Protein AF-0000000078282404 (afdb_homodimer)

InterPro domains:
  IPR000515 ABC transporter type 1, transmembrane domain MetI-like [PF00528] (94-290)
  IPR000515 ABC transporter type 1, transmembrane domain MetI-like [PS50928] (79-291)
  IPR000515 ABC transporter type 1, transmembrane domain MetI-like [cd06261] (79-268)
  IPR035906 MetI-like superfamily [G3DSA:1.10.3720.10] (59-299)
  IPR035906 MetI-like superfamily [SSF161098] (63-289)
  IPR051393 ABC transporter permease component [PTHR30193] (11-301)

Nearest PDB structures (foldseek):
  2r6g-assembly1_F  TM=8.658E-01  e=3.059E-11  Escherichia coli K-12
  3puz-assembly1_F  TM=8.689E-01  e=6.091E-11  Escherichia coli K-12
  4tqv-assembly4_M  TM=8.550E-01  e=7.553E-11  Sphingomonas sp.
  4jbw-assembly1_F  TM=8.682E-01  e=1.113E-10  Escherichia coli K-12
  4jbw-assembly2_H  TM=8.687E-01  e=2.032E-10  Escherichia coli K-12

Solvent-accessible surface area (backbone atoms only — not comparable to full-atom values): 30843 Å² total; per-residue (Å²): 139,82,84,74,74,79,73,78,76,71,77,70,73,49,71,64,52,46,49,50,17,47,58,55,37,44,65,65,39,45,59,48,41,58,70,41,54,45,49,52,52,47,39,52,54,33,15,27,24,68,31,42,86,73,60,87,67,72,47,82,50,57,63,47,37,52,50,51,45,74,70,32,69,66,46,54,49,22,54,48,33,34,50,51,47,25,52,58,27,33,51,54,17,51,54,51,5,44,52,52,20,60,33,43,70,64,23,77,79,66,46,64,61,53,51,48,62,49,31,46,52,52,74,47,49,54,54,65,53,27,55,56,48,49,51,35,40,30,56,89,78,10,58,53,32,52,53,31,45,74,72,70,40,77,69,53,51,29,40,75,27,52,86,32,17,45,55,47,52,34,50,55,53,21,62,30,39,23,22,59,41,16,54,53,39,40,56,42,57,67,65,53,60,62,64,60,55,49,51,39,41,71,74,66,43,47,72,68,50,39,38,66,70,46,51,50,42,65,33,25,52,58,51,50,51,51,50,52,54,38,38,56,51,43,59,57,48,42,50,50,38,56,66,51,34,62,21,19,39,94,48,44,40,21,23,57,46,42,46,26,50,41,27,43,72,71,64,36,31,37,5,47,18,23,32,44,48,49,52,50,51,51,50,50,51,50,52,53,49,51,52,51,60,50,38,71,74,62,38,51,78,129,138,82,84,75,74,78,74,77,76,74,77,69,72,50,71,63,52,47,49,50,18,48,59,54,37,42,68,66,40,45,58,49,41,57,69,40,53,45,49,51,53,46,38,54,54,33,15,27,23,68,32,44,85,72,60,86,68,71,48,82,51,57,64,47,35,52,50,50,44,74,68,30,70,66,45,56,48,22,54,47,33,34,49,51,47,24,53,57,28,33,52,54,16,50,54,51,4,44,52,52,19,61,32,44,71,64,24,77,80,65,47,64,62,53,51,49,62,49,32,45,51,51,73,45,49,54,53,64,51,27,56,55,47,47,50,34,39,31,56,87,79,9,56,54,32,51,54,33,44,75,72,71,38,79,72,54,53,29,40,76,27,54,88,33,15,46,56,46,53,33,50,54,52,22,63,28,38,22,22,59,42,16,54,54,39,40,57,42,57,69,65,51,59,62,64,60,53,50,51,38,42,73,75,65,43,49,73,70,51,40,39,68,70,45,51,50,41,64,33,25,52,58,51,48,51,50,50,52,54,38,38,55,49,43,58,56,49,42,50,50,38,56,67,50,36,61,22,18,40,94,49,44,40,21,22,58,47,43,46,25,50,40,27,43,72,73,64,37,32,36,6,47,17,22,31,46,49,50,51,52,50,50,51,50,51,52,50,53,50,52,53,52,59,51,38,72,73,63,37,50,79,130

Secondary structure (DSSP, 8-state):
--------------HHHHHHHHHHHHHHHHHHIIIIIHHHHHHHHHTTB---SS-S---B-TTHHHHHHHH-HHHHHHHHHHHHHHHHHHHHHHHHHHHHHHHHHT--TTHHHHHHHHHHHHHS-HHHHHHHHHHHT-TTT-HHHHHHHHTTPPP--GGGSTTTHHHHHHHHHHHHHHHHHHHHHHHHHHTS-HHHHHHHHHTT--HHHHIIIIIHHHTHHHHHHHHHHHHHHHHT--HHHHHHTTT-STTTT--HHHHHHHHHHTS--HHHHHHHHHHHHHHHHHHHHHHHHHHHHH----/--------------HHHHHHHHHHHHHHHHHHIIIIIHHHHHHHHHTTB---SS-S---B-TTHHHHHHHH-HHHHHHHHHHHHHHHHHHHHHHHHHHHHHHHHHT--TTHHHHHHHHHHHHHS-HHHHHHHHHHHT-TTT-HHHHHHHHTTPPP--GGGSTTTHHHHHHHHHHHHHHHHHHHHHHHHHHTS-HHHHHHHHHTT--HHHHIIIIIHHHTHHHHHHHHHHHHHHHHT--HHHHHHTTT-STTTT--HHHHHHHHHHTS--HHHHHHHHHHHHHHHHHHHHHHHHHHHHH----

pLDDT: mean 85.31, std 14.26, range [32.19, 98.5]

Structure (mmCIF, N/CA/C/O backbone):
data_AF-0000000078282404-model_v1
#
loop_
_entity.id
_entity.type
_entity.pdbx_description
1 polymer 'ABC transporter'
#
loop_
_atom_site.group_PDB
_atom_site.id
_atom_site.type_symbol
_atom_site.label_atom_id
_atom_site.label_alt_id
_atom_site.label_comp_id
_atom_site.label_asym_id
_atom_site.label_entity_id
_atom_site.label_seq_id
_atom_site.pdbx_PDB_ins_code
_atom_site.Cartn_x
_atom_site.Cartn_y
_atom_site.Cartn_z
_atom_site.occupancy
_atom_site.B_iso_or_equiv
_atom_site.auth_seq_id
_atom_site.auth_comp_id
_atom_site.auth_asym_id
_atom_site.auth_atom_id
_atom_site.pdbx_PDB_model_num
ATOM 1 N N . MET A 1 1 ? -1.781 64.062 8.695 1 32.19 1 MET A N 1
ATOM 2 C CA . MET A 1 1 ? -1.351 62.719 9.078 1 32.19 1 MET A CA 1
ATOM 3 C C . MET A 1 1 ? -1.35 61.781 7.875 1 32.19 1 MET A C 1
ATOM 5 O O . MET A 1 1 ? -2.41 61.406 7.383 1 32.19 1 MET A O 1
ATOM 9 N N . GLN A 1 2 ? -0.35 61.812 6.93 1 38.12 2 GLN A N 1
ATOM 10 C CA . GLN A 1 2 ? -0.155 61.344 5.566 1 38.12 2 GLN A CA 1
ATOM 11 C C . GLN A 1 2 ? 0.067 59.812 5.547 1 38.12 2 GLN A C 1
ATOM 13 O O . GLN A 1 2 ? 0.919 59.312 6.273 1 38.12 2 GLN A O 1
ATOM 18 N N . LYS A 1 3 ? -0.952 58.938 5.23 1 42.72 3 LYS A N 1
ATOM 19 C CA . LYS A 1 3 ? -0.995 57.5 4.992 1 42.72 3 LYS A CA 1
ATOM 20 C C . LYS A 1 3 ? 0.128 57.062 4.055 1 42.72 3 LYS A C 1
ATOM 22 O O . LYS A 1 3 ? 0.111 57.406 2.863 1 42.72 3 LYS A O 1
ATOM 27 N N . GLU A 1 4 ? 1.44 57.125 4.484 1 39.25 4 GLU A N 1
ATOM 28 C CA . GLU A 1 4 ? 2.527 56.594 3.68 1 39.25 4 GLU A CA 1
ATOM 29 C C . GLU A 1 4 ? 2.238 55.125 3.273 1 39.25 4 GLU A C 1
ATOM 31 O O . GLU A 1 4 ? 2.033 54.281 4.133 1 39.25 4 GLU A O 1
ATOM 36 N N . GLY A 1 5 ? 1.601 54.906 2.162 1 42.22 5 GLY A N 1
ATOM 37 C CA . GLY A 1 5 ? 1.345 53.656 1.498 1 42.22 5 GLY A CA 1
ATOM 38 C C . GLY A 1 5 ? 2.557 52.75 1.468 1 42.22 5 GLY A C 1
ATOM 39 O O . GLY A 1 5 ? 3.596 53.094 0.909 1 42.22 5 GLY A O 1
ATOM 40 N N . LYS A 1 6 ? 2.805 51.969 2.488 1 44.38 6 LYS A N 1
ATOM 41 C CA . LYS A 1 6 ? 3.869 50.969 2.508 1 44.38 6 LYS A CA 1
ATOM 42 C C . LYS A 1 6 ? 3.939 50.188 1.183 1 44.38 6 LYS A C 1
ATOM 44 O O . LYS A 1 6 ? 2.975 49.531 0.785 1 44.38 6 LYS A O 1
ATOM 49 N N . ARG A 1 7 ? 4.734 50.656 0.198 1 43.53 7 ARG A N 1
ATOM 50 C CA . ARG A 1 7 ? 5.059 50 -1.068 1 43.53 7 ARG A CA 1
ATOM 51 C C . ARG A 1 7 ? 5.523 48.562 -0.843 1 43.53 7 ARG A C 1
ATOM 53 O O . ARG A 1 7 ? 6.508 48.344 -0.139 1 43.53 7 ARG A O 1
ATOM 60 N N . LYS A 1 8 ? 4.625 47.688 -0.87 1 45.59 8 LYS A N 1
ATOM 61 C CA . LYS A 1 8 ? 4.988 46.281 -0.936 1 45.59 8 LYS A CA 1
ATOM 62 C C . LYS A 1 8 ? 6.105 46.031 -1.948 1 45.59 8 LYS A C 1
ATOM 64 O O . LYS A 1 8 ? 5.926 46.281 -3.145 1 45.59 8 LYS A O 1
ATOM 69 N N . ALA A 1 9 ? 7.398 46.219 -1.643 1 44.06 9 ALA A N 1
ATOM 70 C CA . ALA A 1 9 ? 8.547 45.906 -2.486 1 44.06 9 ALA A CA 1
ATOM 71 C C . ALA A 1 9 ? 8.391 44.5 -3.098 1 44.06 9 ALA A C 1
ATOM 73 O O . ALA A 1 9 ? 8.312 43.5 -2.375 1 44.06 9 ALA A O 1
ATOM 74 N N . LYS A 1 10 ? 7.801 44.375 -4.184 1 43.47 10 LYS A N 1
ATOM 75 C CA . LYS A 1 10 ? 7.793 43.188 -5.012 1 43.47 10 LYS A CA 1
ATOM 76 C C . LYS A 1 10 ? 9.195 42.594 -5.152 1 43.47 10 LYS A C 1
ATOM 78 O O . LYS A 1 10 ? 10.086 43.25 -5.703 1 43.47 10 LYS A O 1
ATOM 83 N N . VAL A 1 11 ? 9.711 41.969 -4.234 1 45.5 11 VAL A N 1
ATOM 84 C CA . VAL A 1 11 ? 10.977 41.25 -4.426 1 45.5 11 VAL A CA 1
ATOM 85 C C . VAL A 1 11 ? 10.984 40.562 -5.793 1 45.5 11 VAL A C 1
ATOM 87 O O . VAL A 1 11 ? 10.195 39.656 -6.043 1 45.5 11 VAL A O 1
ATOM 90 N N . HIS A 1 12 ? 11.188 41.219 -6.906 1 42.94 12 HIS A N 1
ATOM 91 C CA . HIS A 1 12 ? 11.5 40.688 -8.227 1 42.94 12 HIS A CA 1
ATOM 92 C C . HIS A 1 12 ? 12.531 39.562 -8.141 1 42.94 12 HIS A C 1
ATOM 94 O O . HIS A 1 12 ? 13.711 39.812 -7.875 1 42.94 12 HIS A O 1
ATOM 100 N N . TYR A 1 13 ? 12.125 38.5 -7.625 1 48.09 13 TYR A N 1
ATOM 101 C CA . TYR A 1 13 ? 13.078 37.406 -7.797 1 48.09 13 TYR A CA 1
ATOM 102 C C . TYR A 1 13 ? 13.602 37.375 -9.227 1 48.09 13 TYR A C 1
ATOM 104 O O . TYR A 1 13 ? 12.82 37.375 -10.18 1 48.09 13 TYR A O 1
ATOM 112 N N . S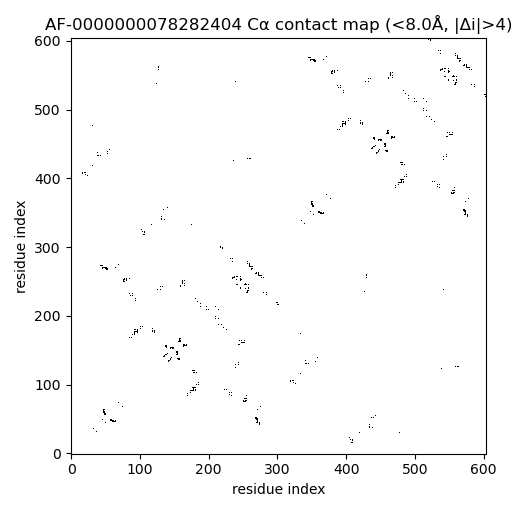ER A 1 14 ? 14.766 37.906 -9.422 1 50.75 14 SER A N 1
ATOM 113 C CA . SER A 1 14 ? 15.406 38 -10.727 1 50.75 14 SER A CA 1
ATOM 114 C C . SER A 1 14 ? 15.281 36.719 -11.523 1 50.75 14 SER A C 1
ATOM 116 O O . SER A 1 14 ? 15.25 35.625 -10.938 1 50.75 14 SER A O 1
ATOM 118 N N . ARG A 1 15 ? 14.805 36.781 -12.727 1 52.41 15 ARG A N 1
ATOM 119 C CA . ARG A 1 15 ? 14.781 35.75 -13.75 1 52.41 15 ARG A CA 1
ATOM 120 C C . ARG A 1 15 ? 15.93 34.75 -13.555 1 52.41 15 ARG A C 1
ATOM 122 O O . ARG A 1 15 ? 15.781 33.562 -13.828 1 52.41 15 ARG A O 1
ATOM 129 N N . LYS A 1 16 ? 16.969 35.25 -13.164 1 52.94 16 LYS A N 1
ATOM 130 C CA . LYS A 1 16 ? 18.172 34.438 -12.992 1 52.94 16 LYS A CA 1
ATOM 131 C C . LYS A 1 16 ? 18.016 33.469 -11.836 1 52.94 16 LYS A C 1
ATOM 133 O O . LYS A 1 16 ? 18.5 32.312 -11.906 1 52.94 16 LYS A O 1
ATOM 138 N N . GLU A 1 17 ? 17.375 33.875 -10.828 1 54.66 17 GLU A N 1
ATOM 139 C CA . GLU A 1 17 ? 17.188 33 -9.664 1 54.66 17 GLU A CA 1
ATOM 140 C C . GLU A 1 17 ? 16.203 31.875 -9.953 1 54.66 17 GLU A C 1
ATOM 142 O O . GLU A 1 17 ? 16.391 30.75 -9.492 1 54.66 17 GLU A O 1
ATOM 147 N N . ASN A 1 18 ? 15.273 32.188 -10.773 1 54.41 18 ASN A N 1
ATOM 148 C CA . ASN A 1 18 ? 14.305 31.172 -11.172 1 54.41 18 ASN A CA 1
ATOM 149 C C . ASN A 1 18 ? 14.938 30.125 -12.078 1 54.41 18 ASN A C 1
ATOM 151 O O . ASN A 1 18 ? 14.664 28.922 -11.945 1 54.41 18 ASN A O 1
ATOM 155 N N . LEU A 1 19 ? 15.734 30.625 -12.984 1 54.66 19 LEU A N 1
ATOM 156 C CA . LEU A 1 19 ? 16.391 29.719 -13.914 1 54.66 19 LEU A CA 1
ATOM 157 C C . LEU A 1 19 ? 17.406 28.828 -13.195 1 54.66 19 LEU A C 1
ATOM 159 O O . LEU A 1 19 ? 17.578 27.672 -13.547 1 54.66 19 LEU A O 1
ATOM 163 N N . THR A 1 20 ? 18.047 29.375 -12.258 1 54.25 20 THR A N 1
ATOM 164 C CA . THR A 1 20 ? 19.016 28.594 -11.5 1 54.25 20 THR A CA 1
ATOM 165 C C . THR A 1 20 ? 18.312 27.484 -10.711 1 54.25 20 THR A C 1
ATOM 167 O O . THR A 1 20 ? 18.797 26.359 -10.641 1 54.25 20 THR A O 1
ATOM 170 N N . GLY A 1 21 ? 17.203 27.891 -10.141 1 55.97 21 GLY A N 1
ATOM 171 C CA . GLY A 1 21 ? 16.453 26.875 -9.422 1 55.97 21 GLY A CA 1
ATOM 172 C C . GLY A 1 21 ? 15.961 25.766 -10.312 1 55.97 21 GLY A C 1
ATOM 173 O O . GLY A 1 21 ? 16.078 24.578 -9.969 1 55.97 21 GLY A O 1
ATOM 174 N N . ILE A 1 22 ? 15.469 26.188 -11.43 1 57.66 22 ILE A N 1
ATOM 175 C CA . ILE A 1 22 ? 14.984 25.203 -12.391 1 57.66 22 ILE A CA 1
ATOM 176 C C . ILE A 1 22 ? 16.156 24.375 -12.906 1 57.66 22 ILE A C 1
ATOM 178 O O . ILE A 1 22 ? 16.016 23.156 -13.094 1 57.66 22 ILE A O 1
ATOM 182 N N . LEU A 1 23 ? 17.234 25 -13.211 1 58.5 23 LEU A N 1
ATOM 183 C CA . LEU A 1 23 ? 18.375 24.281 -13.742 1 58.5 23 LEU A CA 1
ATOM 184 C C . LEU A 1 23 ? 18.875 23.25 -12.734 1 58.5 23 LEU A C 1
ATOM 186 O O . LEU A 1 23 ? 19.328 22.156 -13.125 1 58.5 23 LEU A O 1
ATOM 190 N N . PHE A 1 24 ? 18.656 23.594 -11.492 1 59.22 24 PHE A N 1
ATOM 191 C CA . PHE A 1 24 ? 19.141 22.656 -10.484 1 59.22 24 PHE A CA 1
ATOM 192 C C . PHE A 1 24 ? 18.141 21.531 -10.258 1 59.22 24 PHE A C 1
ATOM 194 O O . PHE A 1 24 ? 18.531 20.422 -9.852 1 59.22 24 PHE A O 1
ATOM 201 N N . VAL A 1 25 ? 16.953 21.844 -10.617 1 62.06 25 VAL A N 1
ATOM 202 C CA . VAL A 1 25 ? 15.93 20.828 -10.438 1 62.06 25 VAL A CA 1
ATOM 203 C C . VAL A 1 25 ? 15.93 19.875 -11.633 1 62.06 25 VAL A C 1
ATOM 205 O O . VAL A 1 25 ? 15.578 18.703 -11.508 1 62.06 25 VAL A O 1
ATOM 208 N N . VAL A 1 26 ? 16.469 20.344 -12.695 1 65.88 26 VAL A N 1
ATOM 209 C CA . VAL A 1 26 ? 16.422 19.594 -13.945 1 65.88 26 VAL A CA 1
ATOM 210 C C . VAL A 1 26 ? 17.188 18.281 -13.805 1 65.88 26 VAL A C 1
ATOM 212 O O . VAL A 1 26 ? 16.688 17.219 -14.188 1 65.88 26 VAL A O 1
ATOM 215 N N . PRO A 1 27 ? 18.328 18.312 -13.188 1 63.38 27 PRO A N 1
ATOM 216 C CA . PRO A 1 27 ? 19 17.016 -13.062 1 63.38 27 PRO A CA 1
ATOM 217 C C . PRO A 1 27 ? 18.219 16 -12.242 1 63.38 27 PRO A C 1
ATOM 219 O O . PRO A 1 27 ? 18.25 14.805 -12.531 1 63.38 27 PRO A O 1
ATOM 222 N N . ALA A 1 28 ? 17.531 16.609 -11.281 1 64.38 28 ALA A N 1
ATOM 223 C CA . ALA A 1 28 ? 16.75 15.711 -10.438 1 64.38 28 ALA A CA 1
ATOM 224 C C . ALA A 1 28 ? 15.516 15.203 -11.172 1 64.38 28 ALA A C 1
ATOM 226 O O . ALA A 1 28 ? 15 14.133 -10.867 1 64.38 28 ALA A O 1
ATOM 227 N N . LEU A 1 29 ? 15.172 15.906 -12.188 1 69.75 29 LEU A N 1
ATOM 228 C CA . LEU A 1 29 ? 13.961 15.555 -12.93 1 69.75 29 LEU A CA 1
ATOM 229 C C . LEU A 1 29 ? 14.273 14.547 -14.023 1 69.75 29 LEU A C 1
ATOM 231 O O . LEU A 1 29 ? 13.383 13.82 -14.477 1 69.75 29 LEU A O 1
ATOM 235 N N . ILE A 1 30 ? 15.539 14.484 -14.344 1 71.5 30 ILE A N 1
ATOM 236 C CA . ILE A 1 30 ? 15.898 13.656 -15.492 1 71.5 30 ILE A CA 1
ATOM 237 C C . ILE A 1 30 ? 15.562 12.195 -15.203 1 71.5 30 ILE A C 1
ATOM 239 O O . ILE A 1 30 ? 14.852 11.547 -15.977 1 71.5 30 ILE A O 1
ATOM 243 N N . PRO A 1 31 ? 16.016 11.742 -14.07 1 65.69 31 PRO A N 1
ATOM 244 C CA . PRO A 1 31 ? 15.672 10.336 -13.828 1 65.69 31 PRO A CA 1
ATOM 245 C C . PRO A 1 31 ? 14.172 10.117 -13.641 1 65.69 31 PRO A C 1
ATOM 247 O O . PRO A 1 31 ? 13.641 9.086 -14.062 1 65.69 31 PRO A O 1
ATOM 250 N N . LEU A 1 32 ? 13.617 11.117 -13.086 1 68.88 32 LEU A N 1
ATOM 251 C CA . LEU A 1 32 ? 12.18 10.984 -12.859 1 68.88 32 LEU A CA 1
ATOM 252 C C . LEU A 1 32 ? 11.414 11.016 -14.18 1 68.88 32 LEU A C 1
ATOM 254 O O . LEU A 1 32 ? 10.492 10.227 -14.383 1 68.88 32 LEU A O 1
ATOM 258 N N . LEU A 1 33 ? 11.852 11.906 -15.062 1 70.81 33 LEU A N 1
ATOM 259 C CA . LEU A 1 33 ? 11.203 11.977 -16.375 1 70.81 33 LEU A CA 1
ATOM 260 C C . LEU A 1 33 ? 11.484 10.719 -17.188 1 70.81 33 LEU A C 1
ATOM 262 O O . LEU A 1 33 ? 10.57 10.164 -17.797 1 70.81 33 LEU A O 1
ATOM 266 N N . ILE A 1 34 ? 12.664 10.273 -17.094 1 71 34 ILE A N 1
ATOM 267 C CA . ILE A 1 34 ? 13.086 9.148 -17.922 1 71 34 ILE A CA 1
ATOM 268 C C . ILE A 1 34 ? 12.461 7.855 -17.391 1 71 34 ILE A C 1
ATOM 270 O O . ILE A 1 34 ? 12.008 7.012 -18.156 1 71 34 ILE A O 1
ATOM 274 N N . PHE A 1 35 ? 12.344 7.859 -16.078 1 72.44 35 PHE A N 1
ATOM 275 C CA . PHE A 1 35 ? 11.953 6.562 -15.531 1 72.44 35 PHE A CA 1
ATOM 276 C C . PHE A 1 35 ? 10.508 6.594 -15.039 1 72.44 35 PHE A C 1
ATOM 278 O O . PHE A 1 35 ? 10.031 5.633 -14.43 1 72.44 35 PHE A O 1
ATOM 285 N N . TRP A 1 36 ? 9.852 7.656 -15.273 1 76.69 36 TRP A N 1
ATOM 286 C CA . TRP A 1 36 ? 8.438 7.75 -14.922 1 76.69 36 TRP A CA 1
ATOM 287 C C . TRP A 1 36 ? 7.598 8.156 -16.125 1 76.69 36 TRP A C 1
ATOM 289 O O . TRP A 1 36 ? 6.883 7.336 -16.703 1 76.69 36 TRP A O 1
ATOM 299 N N . VAL A 1 37 ? 7.898 9.344 -16.656 1 75.31 37 VAL A N 1
ATOM 300 C CA . VAL A 1 37 ? 7.059 9.914 -17.703 1 75.31 37 VAL A CA 1
ATOM 301 C C . VAL A 1 37 ? 7.227 9.117 -19 1 75.31 37 VAL A C 1
ATOM 303 O O . VAL A 1 37 ? 6.242 8.695 -19.609 1 75.31 37 VAL A O 1
ATOM 306 N N . ILE A 1 38 ? 8.391 8.781 -19.328 1 76.62 38 ILE A N 1
ATOM 307 C CA . ILE A 1 38 ? 8.664 8.117 -20.594 1 76.62 38 ILE A CA 1
ATOM 308 C C . ILE A 1 38 ? 8.102 6.695 -20.562 1 76.62 38 ILE A C 1
ATOM 310 O O . ILE A 1 38 ? 7.359 6.297 -21.453 1 76.62 38 ILE A O 1
ATOM 314 N N . PRO A 1 39 ? 8.383 6 -19.469 1 76.94 39 PRO A N 1
ATOM 315 C CA . PRO A 1 39 ? 7.832 4.641 -19.453 1 76.94 39 PRO A CA 1
ATOM 316 C C . PRO A 1 39 ? 6.305 4.625 -19.438 1 76.94 39 PRO A C 1
ATOM 318 O O . PRO A 1 39 ? 5.688 3.74 -20.031 1 76.94 39 PRO A O 1
ATOM 321 N N . VAL A 1 40 ? 5.754 5.543 -18.781 1 77.19 40 VAL A N 1
ATOM 322 C CA . VAL A 1 40 ? 4.297 5.598 -18.734 1 77.19 40 VAL A CA 1
ATOM 323 C C . VAL A 1 40 ? 3.74 5.922 -20.109 1 77.19 40 VAL A C 1
ATOM 325 O O . VAL A 1 40 ? 2.793 5.281 -20.578 1 77.19 40 VAL A O 1
ATOM 328 N N . VAL A 1 41 ? 4.359 6.898 -20.766 1 79.12 41 VAL A N 1
ATOM 329 C CA . VAL A 1 41 ? 3.934 7.273 -22.109 1 79.12 41 VAL A CA 1
ATOM 330 C C . VAL A 1 41 ? 4.207 6.125 -23.078 1 79.12 41 VAL A C 1
ATOM 332 O O . VAL A 1 41 ? 3.369 5.805 -23.922 1 79.12 41 VAL A O 1
ATOM 335 N N . TRP A 1 42 ? 5.312 5.551 -22.844 1 79.38 42 TRP A N 1
ATOM 336 C CA . TRP A 1 42 ? 5.668 4.402 -23.688 1 79.38 42 TRP A CA 1
ATOM 337 C C . TRP A 1 42 ? 4.707 3.242 -23.453 1 79.38 42 TRP A C 1
ATOM 339 O O . TRP A 1 42 ? 4.297 2.568 -24.391 1 79.38 42 TRP A O 1
ATOM 349 N N . SER A 1 43 ? 4.43 3.023 -22.203 1 78.94 43 SER A N 1
ATOM 350 C CA . SER A 1 43 ? 3.465 1.976 -21.891 1 78.94 43 SER A CA 1
ATOM 351 C C . SER A 1 43 ? 2.109 2.256 -22.531 1 78.94 43 SER A C 1
ATOM 353 O O . SER A 1 43 ? 1.46 1.344 -23.047 1 78.94 43 SER A O 1
ATOM 355 N N . GLY A 1 44 ? 1.694 3.508 -22.531 1 83.75 44 GLY A N 1
ATOM 356 C CA . GLY A 1 44 ? 0.484 3.887 -23.234 1 83.75 44 GLY A CA 1
ATOM 357 C C . GLY A 1 44 ? 0.557 3.615 -24.734 1 83.75 44 GLY A C 1
ATOM 358 O O . GLY A 1 44 ? -0.414 3.146 -25.328 1 83.75 44 GLY A O 1
ATOM 359 N N . GLY A 1 45 ? 1.729 3.914 -25.266 1 84.69 45 GLY A N 1
ATOM 360 C CA . GLY A 1 45 ? 1.941 3.652 -26.672 1 84.69 45 GLY A CA 1
ATOM 361 C C . GLY A 1 45 ? 1.912 2.176 -27.016 1 84.69 45 GLY A C 1
ATOM 362 O O . GLY A 1 45 ? 1.435 1.792 -28.094 1 84.69 45 GLY A O 1
ATOM 363 N N . LEU A 1 46 ? 2.357 1.377 -26.109 1 83.25 46 LEU A N 1
ATOM 364 C CA . LEU A 1 46 ? 2.387 -0.065 -26.328 1 83.25 46 LEU A CA 1
ATOM 365 C C . LEU A 1 46 ? 0.974 -0.626 -26.438 1 83.25 46 LEU A C 1
ATOM 367 O O . LEU A 1 46 ? 0.777 -1.726 -26.953 1 83.25 46 LEU A O 1
ATOM 371 N N . SER A 1 47 ? 0.027 0.083 -25.922 1 87.88 47 SER A N 1
ATOM 372 C CA . SER A 1 47 ? -1.361 -0.36 -26 1 87.88 47 SER A CA 1
ATOM 373 C C . SER A 1 47 ? -1.831 -0.445 -27.453 1 87.88 47 SER A C 1
ATOM 375 O O . SER A 1 47 ? -2.834 -1.097 -27.734 1 87.88 47 SER A O 1
ATOM 377 N N . PHE A 1 48 ? -1.038 0.217 -28.266 1 89.69 48 PHE A N 1
ATOM 378 C CA . PHE A 1 48 ? -1.386 0.209 -29.688 1 89.69 48 PHE A CA 1
ATOM 379 C C . PHE A 1 48 ? -0.521 -0.786 -30.453 1 89.69 48 PHE A C 1
ATOM 381 O O . PHE A 1 48 ? -0.514 -0.791 -31.688 1 89.69 48 PHE A O 1
ATOM 388 N N . THR A 1 49 ? 0.187 -1.607 -29.703 1 87.12 49 THR A N 1
ATOM 389 C CA . THR A 1 49 ? 1.108 -2.541 -30.344 1 87.12 49 THR A CA 1
ATOM 390 C C . THR A 1 49 ? 0.829 -3.971 -29.891 1 87.12 49 THR A C 1
ATOM 392 O O . THR A 1 49 ? 0 -4.199 -29.016 1 87.12 49 THR A O 1
ATOM 395 N N . ASP A 1 50 ? 1.483 -4.973 -30.531 1 81.75 50 ASP A N 1
ATOM 396 C CA . ASP A 1 50 ? 1.356 -6.383 -30.156 1 81.75 50 ASP A CA 1
ATOM 397 C C . ASP A 1 50 ? 2.588 -6.863 -29.406 1 81.75 50 ASP A C 1
ATOM 399 O O . ASP A 1 50 ? 2.91 -8.055 -29.422 1 81.75 50 ASP A O 1
ATOM 403 N N . TRP A 1 51 ? 3.207 -6.027 -28.734 1 78.88 51 TRP A N 1
ATOM 404 C CA . TRP A 1 51 ? 4.465 -6.387 -28.078 1 78.88 51 TRP A CA 1
ATOM 405 C C . TRP A 1 51 ? 4.234 -7.426 -26.984 1 78.88 51 TRP A C 1
ATOM 407 O O . TRP A 1 51 ? 3.291 -7.309 -26.203 1 78.88 51 TRP A O 1
ATOM 417 N N . ASP A 1 52 ? 5.035 -8.492 -27 1 74.88 52 ASP A N 1
ATOM 418 C CA . ASP A 1 52 ? 4.898 -9.594 -26.047 1 74.88 52 ASP A CA 1
ATOM 419 C C . ASP A 1 52 ? 6.094 -9.648 -25.094 1 74.88 52 ASP A C 1
ATOM 421 O O . ASP A 1 52 ? 6.305 -10.656 -24.422 1 74.88 52 ASP A O 1
ATOM 425 N N . MET A 1 53 ? 6.887 -8.641 -25.016 1 66.88 53 MET A N 1
ATOM 426 C CA . MET A 1 53 ? 8.047 -8.508 -24.141 1 66.88 53 MET A CA 1
ATOM 427 C C . MET A 1 53 ? 9.234 -9.297 -24.688 1 66.88 53 MET A C 1
ATOM 429 O O . MET A 1 53 ? 10.383 -9.008 -24.344 1 66.88 53 MET A O 1
ATOM 433 N N . MET A 1 54 ? 8.969 -10.164 -25.547 1 68.12 54 MET A N 1
ATOM 434 C CA . MET A 1 54 ? 10.016 -11.094 -25.969 1 68.12 54 MET A CA 1
ATOM 435 C C . MET A 1 54 ? 10.492 -10.758 -27.391 1 68.12 54 MET A C 1
ATOM 437 O O . MET A 1 54 ? 11.68 -10.859 -27.688 1 68.12 54 MET A O 1
ATOM 441 N N . SER A 1 55 ? 9.555 -10.305 -28.109 1 68.31 55 SER A N 1
ATOM 442 C CA . SER A 1 55 ? 9.891 -10.117 -29.516 1 68.31 55 SER A CA 1
ATOM 443 C C . SER A 1 55 ? 10.586 -8.781 -29.75 1 68.31 55 SER A C 1
ATOM 445 O O . SER A 1 55 ? 10.32 -7.805 -29.047 1 68.31 55 SER A O 1
ATOM 447 N N . GLU A 1 56 ? 11.453 -8.789 -30.594 1 71.62 56 GLU A N 1
ATOM 448 C CA . GLU A 1 56 ? 12.164 -7.57 -30.969 1 71.62 56 GLU A CA 1
ATOM 449 C C . GLU A 1 56 ? 11.305 -6.691 -31.875 1 71.62 56 GLU A C 1
ATOM 451 O O . GLU A 1 56 ? 11.5 -5.473 -31.922 1 71.62 56 GLU A O 1
ATOM 456 N N . ASN A 1 57 ? 10.414 -7.359 -32.5 1 77.5 57 ASN A N 1
ATOM 457 C CA . ASN A 1 57 ? 9.594 -6.582 -33.406 1 77.5 57 ASN A CA 1
ATOM 458 C C . ASN A 1 57 ? 8.281 -6.137 -32.781 1 77.5 57 ASN A C 1
ATOM 460 O O . ASN A 1 57 ? 7.586 -6.945 -32.156 1 77.5 57 ASN A O 1
ATOM 464 N N . ILE A 1 58 ? 8.156 -4.867 -32.75 1 80.19 58 ILE A N 1
ATOM 465 C CA . ILE A 1 58 ? 6.934 -4.25 -32.25 1 80.19 58 ILE A CA 1
ATOM 466 C C . ILE A 1 58 ? 6.102 -3.736 -33.438 1 80.19 58 ILE A C 1
ATOM 468 O O . ILE A 1 58 ? 6.566 -2.914 -34.219 1 80.19 58 ILE A O 1
ATOM 472 N N . ASN A 1 59 ? 4.887 -4.371 -33.625 1 85.56 59 ASN A N 1
ATOM 473 C CA . ASN A 1 59 ? 4.004 -3.945 -34.719 1 85.56 59 ASN A CA 1
ATOM 474 C C . ASN A 1 59 ? 2.873 -3.059 -34.219 1 85.56 59 ASN A C 1
ATOM 476 O O . ASN A 1 59 ? 2.34 -3.293 -33.125 1 85.56 59 ASN A O 1
ATOM 480 N N . PHE A 1 60 ? 2.654 -2.053 -35.031 1 88.44 60 PHE A N 1
ATOM 481 C CA . PHE A 1 60 ? 1.534 -1.176 -34.719 1 88.44 60 PHE A CA 1
ATOM 482 C C . PHE A 1 60 ? 0.209 -1.837 -35.062 1 88.44 60 PHE A C 1
ATOM 484 O O . PHE A 1 60 ? 0.021 -2.295 -36.188 1 88.44 60 PHE A O 1
ATOM 491 N N . MET A 1 61 ? -0.686 -1.971 -34.125 1 88.31 61 MET A N 1
ATOM 492 C CA . MET A 1 61 ? -1.958 -2.664 -34.281 1 88.31 61 MET A CA 1
ATOM 493 C C . MET A 1 61 ? -3.129 -1.7 -34.125 1 88.31 61 MET A C 1
ATOM 495 O O . MET A 1 61 ? -4.285 -2.121 -34.125 1 88.31 61 MET A O 1
ATOM 499 N N . GLY A 1 62 ? -2.834 -0.344 -34.031 1 89.19 62 GLY A N 1
ATOM 500 C CA . GLY A 1 62 ? -3.914 0.608 -33.812 1 89.19 62 GLY A CA 1
ATOM 501 C C . GLY A 1 62 ? -4.707 0.343 -32.562 1 89.19 62 GLY A C 1
ATOM 502 O O . GLY A 1 62 ? -4.137 0.196 -31.484 1 89.19 62 GLY A O 1
ATOM 503 N N . LEU A 1 63 ? -6.043 0.218 -32.812 1 90.69 63 LEU A N 1
ATOM 504 C CA . LEU A 1 63 ? -6.918 0.084 -31.656 1 90.69 63 LEU A CA 1
ATOM 505 C C . LEU A 1 63 ? -7.324 -1.372 -31.453 1 90.69 63 LEU A C 1
ATOM 507 O O . LEU A 1 63 ? -8.305 -1.654 -30.766 1 90.69 63 LEU A O 1
ATOM 511 N N . LYS A 1 64 ? -6.559 -2.281 -31.953 1 90.25 64 LYS A N 1
ATOM 512 C CA . LYS A 1 64 ? -6.91 -3.699 -31.906 1 90.25 64 LYS A CA 1
ATOM 513 C C . LYS A 1 64 ? -6.93 -4.223 -30.469 1 90.25 64 LYS A C 1
ATOM 515 O O . LYS A 1 64 ? -7.781 -5.035 -30.109 1 90.25 64 LYS A O 1
ATOM 520 N N . ASN A 1 65 ? -5.965 -3.771 -29.672 1 91.12 65 ASN A N 1
ATOM 521 C CA . ASN A 1 65 ? -5.941 -4.203 -28.281 1 91.12 65 ASN A CA 1
ATOM 522 C C . ASN A 1 65 ? -7.195 -3.752 -27.531 1 91.12 65 ASN A C 1
ATOM 524 O O . ASN A 1 65 ? -7.762 -4.512 -26.75 1 91.12 65 ASN A O 1
ATOM 528 N N . PHE A 1 66 ? -7.613 -2.607 -27.875 1 92.25 66 PHE A N 1
ATOM 529 C CA . PHE A 1 66 ? -8.812 -2.07 -27.234 1 92.25 66 PHE A CA 1
ATOM 530 C C . PHE A 1 66 ? -10.062 -2.783 -27.734 1 92.25 66 PHE A C 1
ATOM 532 O O . PHE A 1 66 ? -10.953 -3.111 -26.953 1 92.25 66 PHE A O 1
ATOM 539 N N . ALA A 1 67 ? -10.062 -3.043 -28.969 1 90.88 67 ALA A N 1
ATOM 540 C CA . ALA A 1 67 ? -11.18 -3.779 -29.547 1 90.88 67 ALA A CA 1
ATOM 541 C C . ALA A 1 67 ? -11.25 -5.199 -29 1 90.88 67 ALA A C 1
ATOM 543 O O . ALA A 1 67 ? -12.336 -5.711 -28.719 1 90.88 67 ALA A O 1
ATOM 544 N N . SER A 1 68 ? -10.125 -5.758 -28.859 1 90 68 SER A N 1
ATOM 545 C CA . SER A 1 68 ? -10.047 -7.109 -28.312 1 90 68 SER A CA 1
ATOM 546 C C . SER A 1 68 ? -10.531 -7.148 -26.875 1 90 68 SER A C 1
ATOM 548 O O . SER A 1 68 ? -11.219 -8.086 -26.453 1 90 68 SER A O 1
ATOM 550 N N . LEU A 1 69 ? -10.172 -6.211 -26.141 1 90.81 69 LEU A N 1
ATOM 551 C CA . LEU A 1 69 ? -10.625 -6.125 -24.766 1 90.81 69 LEU A CA 1
ATOM 552 C C . LEU A 1 69 ? -12.141 -5.992 -24.688 1 90.81 69 LEU A C 1
ATOM 554 O O . LEU A 1 69 ? -12.797 -6.715 -23.938 1 90.81 69 LEU A O 1
ATOM 558 N N . LEU A 1 70 ? -12.711 -5.109 -25.516 1 90.38 70 LEU A N 1
ATOM 559 C CA . LEU A 1 70 ? -14.141 -4.809 -25.453 1 90.38 70 LEU A CA 1
ATOM 560 C C . LEU A 1 70 ? -14.969 -5.988 -25.953 1 90.38 70 LEU A C 1
ATOM 562 O O . LEU A 1 70 ? -16.109 -6.18 -25.5 1 90.38 70 LEU A O 1
ATOM 566 N N . ARG A 1 71 ? -14.398 -6.797 -26.781 1 90.19 71 ARG A N 1
ATOM 567 C CA . ARG A 1 71 ? -15.117 -7.934 -27.359 1 90.19 71 ARG A CA 1
ATOM 568 C C . ARG A 1 71 ? -14.961 -9.172 -26.469 1 90.19 71 ARG A C 1
ATOM 570 O O . ARG A 1 71 ? -15.688 -10.156 -26.641 1 90.19 71 ARG A O 1
ATOM 577 N N . ASP A 1 72 ? -14.062 -9.141 -25.562 1 90.81 72 ASP A N 1
ATOM 578 C CA . ASP A 1 72 ? -13.812 -10.266 -24.672 1 90.81 72 ASP A CA 1
ATOM 579 C C . ASP A 1 72 ? -14.805 -10.281 -23.516 1 90.81 72 ASP A C 1
ATOM 581 O O . ASP A 1 72 ? -14.773 -9.391 -22.656 1 90.81 72 ASP A O 1
ATOM 585 N N . PRO A 1 73 ? -15.688 -11.266 -23.469 1 90 73 PRO A N 1
ATOM 586 C CA . PRO A 1 73 ? -16.625 -11.352 -22.344 1 90 73 PRO A CA 1
ATOM 587 C C . PRO A 1 73 ? -15.938 -11.367 -20.984 1 90 73 PRO A C 1
ATOM 589 O O . PRO A 1 73 ? -16.5 -10.883 -20 1 90 73 PRO A O 1
ATOM 592 N N . LYS A 1 74 ? -14.781 -11.828 -20.938 1 91.69 74 LYS A N 1
ATOM 593 C CA . LYS A 1 74 ? -14.023 -11.852 -19.688 1 91.69 74 LYS A CA 1
ATOM 594 C C . LYS A 1 74 ? -13.719 -10.445 -19.203 1 91.69 74 LYS A C 1
ATOM 596 O O . LYS A 1 74 ? -13.648 -10.203 -17.984 1 91.69 74 LYS A O 1
ATOM 601 N N . PHE A 1 75 ? -13.594 -9.57 -20.203 1 95.31 75 PHE A N 1
ATOM 602 C CA . PHE A 1 75 ? -13.273 -8.203 -19.812 1 95.31 75 PHE A CA 1
ATOM 603 C C . PHE A 1 75 ? -14.477 -7.52 -19.172 1 95.31 75 PHE A C 1
ATOM 605 O O . PHE A 1 75 ? -14.328 -6.727 -18.234 1 95.31 75 PHE A O 1
ATOM 612 N N . GLY A 1 76 ? -15.672 -7.84 -19.609 1 95.12 76 GLY A N 1
ATOM 613 C CA . GLY A 1 76 ? -16.875 -7.363 -18.938 1 95.12 76 GLY A CA 1
ATOM 614 C C . GLY A 1 76 ? -16.969 -7.805 -17.5 1 95.12 76 GLY A C 1
ATOM 615 O O . GLY A 1 76 ? -17.359 -7.023 -16.625 1 95.12 76 GLY A O 1
ATOM 616 N N . ASP A 1 77 ? -16.609 -9.055 -17.266 1 96.5 77 ASP A N 1
ATOM 617 C CA . ASP A 1 77 ? -16.594 -9.578 -15.906 1 96.5 77 ASP A CA 1
ATOM 618 C C . ASP A 1 77 ? -15.578 -8.836 -15.039 1 96.5 77 ASP A C 1
ATOM 620 O O . ASP A 1 77 ? -15.844 -8.555 -13.867 1 96.5 77 ASP A O 1
ATOM 624 N N . VAL A 1 78 ? -14.438 -8.484 -15.633 1 97.56 78 VAL A N 1
ATOM 625 C CA . VAL A 1 78 ? -13.383 -7.754 -14.93 1 97.56 78 VAL A CA 1
ATOM 626 C C . VAL A 1 78 ? -13.906 -6.375 -14.523 1 97.56 78 VAL A C 1
ATOM 628 O O . VAL A 1 78 ? -13.719 -5.949 -13.383 1 97.56 78 VAL A O 1
ATOM 631 N N . LEU A 1 79 ? -14.586 -5.715 -15.461 1 96.75 79 LEU A N 1
ATOM 632 C CA . LEU A 1 79 ? -15.141 -4.395 -15.18 1 96.75 79 LEU A CA 1
ATOM 633 C C . LEU A 1 79 ? -16.219 -4.477 -14.094 1 96.75 79 LEU A C 1
ATOM 635 O O . LEU A 1 79 ? -16.25 -3.639 -13.188 1 96.75 79 LEU A O 1
ATOM 639 N N . TRP A 1 80 ? -17.016 -5.504 -14.18 1 96.88 80 TRP A N 1
ATOM 640 C CA . TRP A 1 80 ? -18.078 -5.691 -13.195 1 96.88 80 TRP A CA 1
ATOM 641 C C . TRP A 1 80 ? -17.484 -5.977 -11.812 1 96.88 80 TRP A C 1
ATOM 643 O O . TRP A 1 80 ? -17.922 -5.391 -10.82 1 96.88 80 TRP A O 1
ATOM 653 N N . ASN A 1 81 ? -16.547 -6.887 -11.758 1 98 81 ASN A N 1
ATOM 654 C CA . ASN A 1 81 ? -15.867 -7.191 -10.508 1 98 81 ASN A CA 1
ATOM 655 C C . ASN A 1 81 ? -15.227 -5.949 -9.898 1 98 81 ASN A C 1
ATOM 657 O O . ASN A 1 81 ? -15.242 -5.766 -8.68 1 98 81 ASN A O 1
ATOM 661 N N . THR A 1 82 ? -14.656 -5.137 -10.781 1 97.94 82 THR A N 1
ATOM 662 C CA . THR A 1 82 ? -14.016 -3.908 -10.328 1 97.94 82 THR A CA 1
ATOM 663 C C . THR A 1 82 ? -15.031 -2.959 -9.703 1 97.94 82 THR A C 1
ATOM 665 O O . THR A 1 82 ? -14.789 -2.385 -8.641 1 97.94 82 THR A O 1
ATOM 668 N N . LEU A 1 83 ? -16.156 -2.846 -10.336 1 96.94 83 LEU A N 1
ATOM 669 C CA . LEU A 1 83 ? -17.219 -1.981 -9.836 1 96.94 83 LEU A CA 1
ATOM 670 C C . LEU A 1 83 ? -17.766 -2.504 -8.508 1 96.94 83 LEU A C 1
ATOM 672 O O . LEU A 1 83 ? -17.938 -1.736 -7.559 1 96.94 83 LEU A O 1
ATOM 676 N N . VAL A 1 84 ? -18.047 -3.783 -8.469 1 98 84 VAL A N 1
ATOM 677 C CA . VAL A 1 84 ? -18.594 -4.406 -7.258 1 98 84 VAL A CA 1
ATOM 678 C C . VAL A 1 84 ? -17.594 -4.238 -6.109 1 98 84 VAL A C 1
ATOM 680 O O . VAL A 1 84 ? -17.984 -3.902 -4.988 1 98 84 VAL A O 1
ATOM 683 N N . PHE A 1 85 ? -16.375 -4.453 -6.402 1 98.38 85 PHE A N 1
ATOM 684 C CA . PHE A 1 85 ? -15.352 -4.332 -5.371 1 98.38 85 PHE A CA 1
ATOM 685 C C . PHE A 1 85 ? -15.219 -2.889 -4.906 1 98.38 85 PHE A C 1
ATOM 687 O O . PHE A 1 85 ? -15.117 -2.625 -3.705 1 98.38 85 PHE A O 1
ATOM 694 N N . ALA A 1 86 ? -15.195 -1.989 -5.867 1 97.69 86 ALA A N 1
ATOM 695 C CA . ALA A 1 86 ? -15.031 -0.577 -5.531 1 97.69 86 ALA A CA 1
ATOM 696 C C . ALA A 1 86 ? -16.172 -0.082 -4.656 1 97.69 86 ALA A C 1
ATOM 698 O O . ALA A 1 86 ? -15.945 0.486 -3.586 1 97.69 86 ALA A O 1
ATOM 699 N N . VAL A 1 87 ? -17.375 -0.333 -5.043 1 97.12 87 VAL A N 1
ATOM 700 C CA . VAL A 1 87 ? -18.547 0.122 -4.301 1 97.12 87 VAL A CA 1
ATOM 701 C C . VAL A 1 87 ? -18.688 -0.688 -3.012 1 97.12 87 VAL A C 1
ATOM 703 O O . VAL A 1 87 ? -18.938 -0.127 -1.943 1 97.12 87 VAL A O 1
ATOM 706 N N . GLY A 1 88 ? -18.484 -1.975 -3.125 1 98.12 88 GLY A N 1
ATOM 707 C CA . GLY A 1 88 ? -18.656 -2.873 -1.994 1 98.12 88 GLY A CA 1
ATOM 708 C C . GLY A 1 88 ? -17.625 -2.658 -0.901 1 98.12 88 GLY A C 1
ATOM 709 O O . GLY A 1 88 ? -17.844 -3.029 0.252 1 98.12 88 GLY A O 1
ATOM 710 N N . SER A 1 89 ? -16.484 -2.189 -1.213 1 98.12 89 SER A N 1
ATOM 711 C CA . SER A 1 89 ? -15.469 -1.921 -0.199 1 98.12 89 SER A CA 1
ATOM 712 C C . SER A 1 89 ? -15.578 -0.495 0.331 1 98.12 89 SER A C 1
ATOM 714 O O . SER A 1 89 ? -15.5 -0.269 1.54 1 98.12 89 SER A O 1
ATOM 716 N N . THR A 1 90 ? -15.828 0.461 -0.587 1 97.69 90 THR A N 1
ATOM 717 C CA . THR A 1 90 ? -15.805 1.874 -0.225 1 97.69 90 THR A CA 1
ATOM 718 C C . THR A 1 90 ? -17 2.23 0.655 1 97.69 90 THR A C 1
ATOM 720 O O . THR A 1 90 ? -16.828 2.791 1.741 1 97.69 90 THR A O 1
ATOM 723 N N . VAL A 1 91 ? -18.188 1.861 0.286 1 97.75 91 VAL A N 1
ATOM 724 C CA . VAL A 1 91 ? -19.406 2.287 0.966 1 97.75 91 VAL A CA 1
ATOM 725 C C . VAL A 1 91 ? -19.453 1.7 2.375 1 97.75 91 VAL A C 1
ATOM 727 O O . VAL A 1 91 ? -19.562 2.436 3.357 1 97.75 91 VAL A O 1
ATOM 730 N N . PRO A 1 92 ? -19.266 0.409 2.512 1 97.56 92 PRO A N 1
ATOM 731 C CA . PRO A 1 92 ? -19.312 -0.127 3.873 1 97.56 92 PRO A CA 1
ATOM 732 C C . PRO A 1 92 ? -18.188 0.412 4.762 1 97.56 92 PRO A C 1
ATOM 734 O O . PRO A 1 92 ? -18.391 0.619 5.961 1 97.56 92 PRO A O 1
ATOM 737 N N . THR A 1 93 ? -16.984 0.586 4.219 1 96.75 93 THR A N 1
ATOM 738 C CA . THR A 1 93 ? -15.875 1.107 5.004 1 96.75 93 THR A CA 1
ATOM 739 C C . THR A 1 93 ? -16.203 2.49 5.559 1 96.75 93 THR A C 1
ATOM 741 O O . THR A 1 93 ? -15.961 2.768 6.734 1 96.75 93 THR A O 1
ATOM 744 N N . ILE A 1 94 ? -16.812 3.299 4.703 1 97.31 94 ILE A N 1
ATOM 745 C CA . ILE A 1 94 ? -17.156 4.664 5.082 1 97.31 94 ILE A CA 1
ATOM 746 C C . ILE A 1 94 ? -18.297 4.645 6.109 1 97.31 94 ILE A C 1
ATOM 748 O O . ILE A 1 94 ? -18.203 5.309 7.145 1 97.31 94 ILE A O 1
ATOM 752 N N . VAL A 1 95 ? -19.312 3.885 5.895 1 96.69 95 VAL A N 1
ATOM 753 C CA . VAL A 1 95 ? -20.484 3.822 6.758 1 96.69 95 VAL A CA 1
ATOM 754 C C . VAL A 1 95 ? -20.094 3.244 8.117 1 96.69 95 VAL A C 1
ATOM 756 O O . VAL A 1 95 ? -20.438 3.803 9.156 1 96.69 95 VAL A O 1
ATOM 759 N N . LEU A 1 96 ? -19.344 2.186 8.133 1 93.12 96 LEU A N 1
ATOM 760 C CA . LEU A 1 96 ? -18.969 1.542 9.383 1 93.12 96 LEU A CA 1
ATOM 761 C C . LEU A 1 96 ? -17.953 2.391 10.148 1 93.12 96 LEU A C 1
ATOM 763 O O . LEU A 1 96 ? -17.984 2.443 11.375 1 93.12 96 LEU A O 1
ATOM 767 N N . GLY A 1 97 ? -17.031 3.006 9.375 1 94 97 GLY A N 1
ATOM 768 C CA . GLY A 1 97 ? -16.109 3.922 10.039 1 94 97 GLY A CA 1
ATOM 769 C C . GLY A 1 97 ? -16.812 5.07 10.734 1 94 97 GLY A C 1
ATOM 770 O O . GLY A 1 97 ? -16.453 5.43 11.859 1 94 97 GLY A O 1
ATOM 771 N N . LEU A 1 98 ? -17.797 5.641 10.062 1 95.38 98 LEU A N 1
ATOM 772 C CA . LEU A 1 98 ? -18.594 6.719 10.656 1 95.38 98 LEU A CA 1
ATOM 773 C C . LEU A 1 98 ? -19.359 6.219 11.875 1 95.38 98 LEU A C 1
ATOM 775 O O . LEU A 1 98 ? -19.406 6.895 12.898 1 95.38 98 LEU A O 1
ATOM 779 N N . LEU A 1 99 ? -19.953 5.031 11.742 1 91.62 99 LEU A N 1
ATOM 780 C CA . LEU A 1 99 ? -20.719 4.457 12.836 1 91.62 99 LEU A CA 1
ATOM 781 C C . LEU A 1 99 ? -19.844 4.254 14.07 1 91.62 99 LEU A C 1
ATOM 783 O O . LEU A 1 99 ? -20.234 4.598 15.188 1 91.62 99 LEU A O 1
ATOM 787 N N . VAL A 1 100 ? -18.656 3.744 13.898 1 88.5 100 VAL A N 1
ATOM 788 C CA . VAL A 1 100 ? -17.75 3.508 15.023 1 88.5 100 VAL A CA 1
ATOM 789 C C . VAL A 1 100 ? -17.297 4.844 15.609 1 88.5 100 VAL A C 1
ATOM 791 O O . VAL A 1 100 ? -17.172 4.98 16.828 1 88.5 100 VAL A O 1
ATOM 794 N N . ALA A 1 101 ? -17.062 5.805 14.727 1 91.44 101 ALA A N 1
ATOM 795 C CA . ALA A 1 101 ? -16.672 7.133 15.195 1 91.44 101 ALA A CA 1
ATOM 796 C C . ALA A 1 101 ? -17.766 7.762 16.047 1 91.44 101 ALA A C 1
ATOM 798 O O . ALA A 1 101 ? -17.469 8.391 17.078 1 91.44 101 ALA A O 1
ATOM 799 N N . LEU A 1 102 ? -19 7.645 15.648 1 89.06 102 LEU A N 1
ATOM 800 C CA . LEU A 1 102 ? -20.141 8.195 16.375 1 89.06 102 LEU A CA 1
ATOM 801 C C . LEU A 1 102 ? -20.281 7.535 17.75 1 89.06 102 LEU A C 1
ATOM 803 O O . LEU A 1 102 ? -20.594 8.203 18.734 1 89.06 102 LEU A O 1
ATOM 807 N N . LEU A 1 103 ? -20 6.285 17.75 1 83.19 103 LEU A N 1
ATOM 808 C CA . LEU A 1 103 ? -20.094 5.543 19 1 83.19 103 LEU A CA 1
ATOM 809 C C . LEU A 1 103 ? -18.969 5.949 19.953 1 83.19 103 LEU A C 1
ATOM 811 O O . LEU A 1 103 ? -19.156 5.957 21.172 1 83.19 103 LEU A O 1
ATOM 815 N N . MET A 1 104 ? -17.844 6.328 19.438 1 80.94 104 MET A N 1
ATOM 816 C CA . MET A 1 104 ? -16.672 6.688 20.234 1 80.94 104 MET A CA 1
ATOM 817 C C . MET A 1 104 ? -16.734 8.148 20.656 1 80.94 104 MET A C 1
ATOM 819 O O . MET A 1 104 ? -16.062 8.555 21.609 1 80.94 104 MET A O 1
ATOM 823 N N . ASN A 1 105 ? -17.344 8.961 19.828 1 74.25 105 ASN A N 1
ATOM 824 C CA . ASN A 1 105 ? -17.391 10.391 20.078 1 74.25 105 ASN A CA 1
ATOM 825 C C . ASN A 1 105 ? -17.938 10.695 21.484 1 74.25 105 ASN A C 1
ATOM 827 O O . ASN A 1 105 ? -17.562 11.695 22.094 1 74.25 105 ASN A O 1
ATOM 831 N N . GLY A 1 106 ? -18.75 9.852 22 1 63.28 106 GLY A N 1
ATOM 832 C CA . GLY A 1 106 ? -19.281 10.094 23.328 1 63.28 106 GLY A CA 1
ATOM 833 C C . GLY A 1 106 ? -18.422 9.508 24.438 1 63.28 106 GLY A C 1
ATOM 834 O O . GLY A 1 106 ? -18.594 9.844 25.609 1 63.28 106 GLY A O 1
ATOM 835 N N . ALA A 1 107 ? -17.438 8.68 24.016 1 59.47 107 ALA A N 1
ATOM 836 C CA . ALA A 1 107 ? -16.688 7.953 25.031 1 59.47 107 ALA A CA 1
ATOM 837 C C . ALA A 1 107 ? -15.391 8.672 25.375 1 59.47 107 ALA A C 1
ATOM 839 O O . ALA A 1 107 ? -14.602 8.984 24.484 1 59.47 107 ALA A O 1
ATOM 840 N N . ARG A 1 108 ? -15.195 9.516 26.25 1 57.41 108 ARG A N 1
ATOM 841 C CA . ARG A 1 108 ? -14.031 10.32 26.594 1 57.41 108 ARG A CA 1
ATOM 842 C C . ARG A 1 108 ? -12.922 9.461 27.188 1 57.41 108 ARG A C 1
ATOM 844 O O . ARG A 1 108 ? -11.742 9.688 26.922 1 57.41 108 ARG A O 1
ATOM 851 N N . LYS A 1 109 ? -13.25 8.445 28.141 1 58.84 109 LYS A N 1
ATOM 852 C CA . LYS A 1 109 ? -12.18 7.75 28.844 1 58.84 109 LYS A CA 1
ATOM 853 C C . LYS A 1 109 ? -11.836 6.43 28.156 1 58.84 109 LYS A C 1
ATOM 855 O O . LYS A 1 109 ? -12.727 5.695 27.734 1 58.84 109 LYS A O 1
ATOM 860 N N . GLY A 1 110 ? -10.617 6.156 27.891 1 59.22 110 GLY A N 1
ATOM 861 C CA . GLY A 1 110 ? -10.094 4.91 27.359 1 59.22 110 GLY A CA 1
ATOM 862 C C . GLY A 1 110 ? -10.094 4.855 25.844 1 59.22 110 GLY A C 1
ATOM 863 O O . GLY A 1 110 ? -9.977 3.777 25.25 1 59.22 110 GLY A O 1
ATOM 864 N N . THR A 1 111 ? -10.383 6.051 25.297 1 68.81 111 THR A N 1
ATOM 865 C CA . THR A 1 111 ? -10.531 6.121 23.844 1 68.81 111 THR A CA 1
ATOM 866 C C . THR A 1 111 ? -9.203 5.844 23.141 1 68.81 111 THR A C 1
ATOM 868 O O . THR A 1 111 ? -9.18 5.414 21.984 1 68.81 111 THR A O 1
ATOM 871 N N . GLY A 1 112 ? -8.195 5.914 23.969 1 75.12 112 GLY A N 1
ATOM 872 C CA . GLY A 1 112 ? -6.891 5.688 23.359 1 75.12 112 GLY A CA 1
ATOM 873 C C . GLY A 1 112 ? -6.652 4.234 23 1 75.12 112 GLY A C 1
ATOM 874 O O . GLY A 1 112 ? -6.203 3.936 21.891 1 75.12 112 GLY A O 1
ATOM 875 N N . VAL A 1 113 ? -7.012 3.41 23.859 1 74.38 113 VAL A N 1
ATOM 876 C CA . VAL A 1 113 ? -6.793 1.985 23.625 1 74.38 113 VAL A CA 1
ATOM 877 C C . VAL A 1 113 ? -7.711 1.502 22.5 1 74.38 113 VAL A C 1
ATOM 879 O O . VAL A 1 113 ? -7.285 0.739 21.625 1 74.38 113 VAL A O 1
ATOM 882 N N . TYR A 1 114 ? -8.914 1.994 22.484 1 75.44 114 TYR A N 1
ATOM 883 C CA . TYR A 1 114 ? -9.875 1.598 21.453 1 75.44 114 TYR A CA 1
ATOM 884 C C . TYR A 1 114 ? -9.422 2.078 20.078 1 75.44 114 TYR A C 1
ATOM 886 O O . TYR A 1 114 ? -9.477 1.324 19.109 1 75.44 114 TYR A O 1
ATOM 894 N N . ARG A 1 115 ? -8.922 3.227 20.078 1 80.44 115 ARG A N 1
ATOM 895 C CA . ARG A 1 115 ? -8.461 3.795 18.812 1 80.44 115 ARG A CA 1
ATOM 896 C C . ARG A 1 115 ? -7.289 2.998 18.25 1 80.44 115 ARG A C 1
ATOM 898 O O . ARG A 1 115 ? -7.23 2.734 17.047 1 80.44 115 ARG A O 1
ATOM 905 N N . THR A 1 116 ? -6.508 2.525 19.156 1 77.75 116 THR A N 1
ATOM 906 C CA . THR A 1 116 ? -5.312 1.8 18.734 1 77.75 116 THR A CA 1
ATOM 907 C C . THR A 1 116 ? -5.676 0.416 18.203 1 77.75 116 THR A C 1
ATOM 909 O O . THR A 1 116 ? -5.16 -0.015 17.172 1 77.75 116 THR A O 1
ATOM 912 N N . VAL A 1 117 ? -6.57 -0.155 18.797 1 78.81 117 VAL A N 1
ATOM 913 C CA . VAL A 1 117 ? -6.945 -1.519 18.438 1 78.81 117 VAL A CA 1
ATOM 914 C C . VAL A 1 117 ? -7.691 -1.516 17.109 1 78.81 117 VAL A C 1
ATOM 916 O O . VAL A 1 117 ? -7.453 -2.371 16.25 1 78.81 117 VAL A O 1
ATOM 919 N N . ILE A 1 118 ? -8.523 -0.515 16.969 1 81 118 ILE A N 1
ATOM 920 C CA . ILE A 1 118 ? -9.352 -0.47 15.758 1 81 118 ILE A CA 1
ATOM 921 C C . ILE A 1 118 ? -8.508 0.003 14.578 1 81 118 ILE A C 1
ATOM 923 O O . ILE A 1 118 ? -8.742 -0.401 13.438 1 81 118 ILE A O 1
ATOM 927 N N . PHE A 1 119 ? -7.418 0.692 14.938 1 81.5 119 PHE A N 1
ATOM 928 C CA . PHE A 1 119 ? -6.562 1.244 13.891 1 81.5 119 PHE A CA 1
ATOM 929 C C . PHE A 1 119 ? -5.48 0.248 13.492 1 81.5 119 PHE A C 1
ATOM 931 O O . PHE A 1 119 ? -4.93 0.327 12.398 1 81.5 119 PHE A O 1
ATOM 938 N N . ALA A 1 120 ? -5.227 -0.755 14.195 1 81.81 120 ALA A N 1
ATOM 939 C CA . ALA A 1 120 ? -4.098 -1.672 14.055 1 81.81 120 ALA A CA 1
ATOM 940 C C . ALA A 1 120 ? -4.168 -2.428 12.734 1 81.81 120 ALA A C 1
ATOM 942 O O . ALA A 1 120 ? -3.152 -2.602 12.055 1 81.81 120 ALA A O 1
ATOM 943 N N . PRO A 1 121 ? -5.379 -2.859 12.273 1 84.81 121 PRO A N 1
ATOM 944 C CA . PRO A 1 121 ? -5.441 -3.57 10.992 1 84.81 121 PRO A CA 1
ATOM 945 C C . PRO A 1 121 ? -4.938 -2.729 9.828 1 84.81 121 PRO A C 1
ATOM 947 O O . PRO A 1 121 ? -4.305 -3.258 8.906 1 84.81 121 PRO A O 1
ATOM 950 N N . TYR A 1 122 ? -5.203 -1.476 9.984 1 84.75 122 TYR A N 1
ATOM 951 C CA . TYR A 1 122 ? -4.859 -0.594 8.875 1 84.75 122 TYR A CA 1
ATOM 952 C C . TYR A 1 122 ? -3.348 -0.502 8.703 1 84.75 122 TYR A C 1
ATOM 954 O O . TYR A 1 122 ? -2.855 -0.341 7.582 1 84.75 122 TYR A O 1
ATOM 962 N N . ILE A 1 123 ? -2.602 -0.687 9.742 1 81.5 123 ILE A N 1
ATOM 963 C CA . ILE A 1 123 ? -1.152 -0.516 9.703 1 81.5 123 ILE A CA 1
ATOM 964 C C . ILE A 1 123 ? -0.489 -1.825 9.281 1 81.5 123 ILE A C 1
ATOM 966 O O . ILE A 1 123 ? 0.67 -1.834 8.859 1 81.5 123 ILE A O 1
ATOM 970 N N . THR A 1 124 ? -1.194 -2.898 9.367 1 85.88 124 THR A N 1
ATOM 971 C CA . THR A 1 124 ? -0.664 -4.207 9.008 1 85.88 124 THR A CA 1
ATOM 972 C C . THR A 1 124 ? -0.684 -4.398 7.492 1 85.88 124 THR A C 1
ATOM 974 O O . THR A 1 124 ? -1.662 -4.047 6.828 1 85.88 124 THR A O 1
ATOM 977 N N . PRO A 1 125 ? 0.434 -4.883 6.938 1 90 125 PRO A N 1
ATOM 978 C CA . PRO A 1 125 ? 0.448 -5.102 5.488 1 90 125 PRO A CA 1
ATOM 979 C C . PRO A 1 125 ? -0.685 -6.008 5.016 1 90 125 PRO A C 1
ATOM 981 O O . PRO A 1 125 ? -1.018 -6.988 5.688 1 90 125 PRO A O 1
ATOM 984 N N . MET A 1 126 ? -1.225 -5.645 3.973 1 92.44 126 MET A N 1
ATOM 985 C CA . MET A 1 126 ? -2.377 -6.367 3.441 1 92.44 126 MET A CA 1
ATOM 986 C C . MET A 1 126 ? -2.02 -7.82 3.15 1 92.44 126 MET A C 1
ATOM 988 O O . MET A 1 126 ? -2.838 -8.719 3.357 1 92.44 126 MET A O 1
ATOM 992 N N . VAL A 1 127 ? -0.83 -8.047 2.711 1 92.94 127 VAL A N 1
ATOM 993 C CA . VAL A 1 127 ? -0.409 -9.406 2.393 1 92.94 127 VAL A CA 1
ATOM 994 C C . VAL A 1 127 ? -0.43 -10.258 3.656 1 92.94 127 VAL A C 1
ATOM 996 O O . VAL A 1 127 ? -0.946 -11.383 3.646 1 92.94 127 VAL A O 1
ATOM 999 N N . ALA A 1 128 ? 0.126 -9.727 4.727 1 89.81 128 ALA A N 1
ATOM 1000 C CA . ALA A 1 128 ? 0.17 -10.461 5.988 1 89.81 128 ALA A CA 1
ATOM 1001 C C . ALA A 1 128 ? -1.236 -10.742 6.508 1 89.81 128 ALA A C 1
ATOM 1003 O O . ALA A 1 128 ? -1.531 -11.859 6.941 1 89.81 128 ALA A O 1
ATOM 1004 N N . VAL A 1 129 ? -2.057 -9.773 6.395 1 90.38 129 VAL A N 1
ATOM 1005 C CA . VAL A 1 129 ? -3.443 -9.898 6.828 1 90.38 129 VAL A CA 1
ATOM 1006 C C . VAL A 1 129 ? -4.148 -10.961 5.984 1 90.38 129 VAL A C 1
ATOM 1008 O O . VAL A 1 129 ? -4.887 -11.797 6.516 1 90.38 129 VAL A O 1
ATOM 1011 N N . SER A 1 130 ? -3.889 -10.922 4.734 1 93.75 130 SER A N 1
ATOM 1012 C CA . SER A 1 130 ? -4.57 -11.828 3.816 1 93.75 130 SER A CA 1
ATOM 1013 C C . SER A 1 130 ? -4.152 -13.273 4.055 1 93.75 130 SER A C 1
ATOM 1015 O O .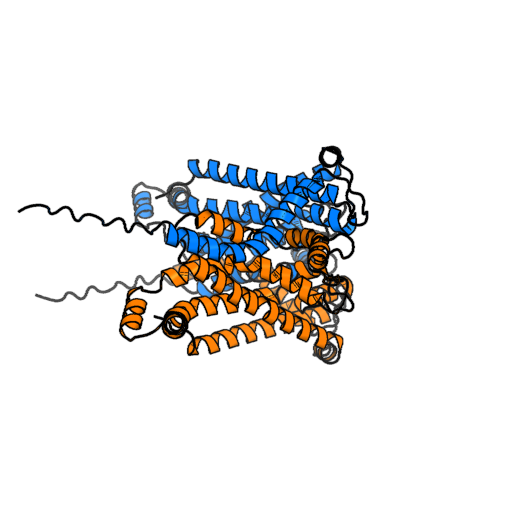 SER A 1 130 ? -4.957 -14.195 3.893 1 93.75 130 SER A O 1
ATOM 1017 N N . VAL A 1 131 ? -2.943 -13.508 4.465 1 91 131 VAL A N 1
ATOM 1018 C CA . VAL A 1 131 ? -2.486 -14.852 4.785 1 91 131 VAL A CA 1
ATOM 1019 C C . VAL A 1 131 ? -3.266 -15.398 5.98 1 91 131 VAL A C 1
ATOM 1021 O O . VAL A 1 131 ? -3.822 -16.5 5.918 1 91 131 VAL A O 1
ATOM 1024 N N . VAL A 1 132 ? -3.381 -14.609 6.984 1 88.5 132 VAL A N 1
ATOM 1025 C CA . VAL A 1 132 ? -4.09 -15.031 8.188 1 88.5 132 VAL A CA 1
ATOM 1026 C C . VAL A 1 132 ? -5.562 -15.273 7.859 1 88.5 132 VAL A C 1
ATOM 1028 O O . VAL A 1 132 ? -6.145 -16.266 8.289 1 88.5 132 VAL A O 1
ATOM 1031 N N . TRP A 1 133 ? -6.145 -14.406 7.07 1 91.31 133 TRP A N 1
ATOM 1032 C CA . TRP A 1 133 ? -7.559 -14.531 6.734 1 91.31 133 TRP A CA 1
ATOM 1033 C C . TRP A 1 133 ? -7.805 -15.742 5.844 1 91.31 133 TRP A C 1
ATOM 1035 O O . TRP A 1 133 ? -8.906 -16.297 5.832 1 91.31 133 TRP A O 1
ATOM 1045 N N . SER A 1 134 ? -6.805 -16.125 5.09 1 92.12 134 SER A N 1
ATOM 1046 C CA . SER A 1 134 ? -6.961 -17.344 4.316 1 92.12 134 SER A CA 1
ATOM 1047 C C . SER A 1 134 ? -7.172 -18.562 5.227 1 92.12 134 SER A C 1
ATOM 1049 O O . SER A 1 134 ? -7.895 -19.484 4.867 1 92.12 134 SER A O 1
ATOM 1051 N N . TRP A 1 135 ? -6.57 -18.484 6.395 1 86.62 135 TRP A N 1
ATOM 1052 C CA . TRP A 1 135 ? -6.762 -19.547 7.379 1 86.62 135 TRP A CA 1
ATOM 1053 C C . TRP A 1 135 ? -8.141 -19.453 8.031 1 86.62 135 TRP A C 1
ATOM 1055 O O . TRP A 1 135 ? -8.781 -20.469 8.305 1 86.62 135 TRP A O 1
ATOM 1065 N N . ILE A 1 136 ? -8.547 -18.281 8.242 1 88.38 136 ILE A N 1
ATOM 1066 C CA . ILE A 1 136 ? -9.852 -18.031 8.844 1 88.38 136 ILE A CA 1
ATOM 1067 C C . ILE A 1 136 ? -10.953 -18.516 7.914 1 88.38 136 ILE A C 1
ATOM 1069 O O . ILE A 1 136 ? -11.961 -19.062 8.367 1 88.38 136 ILE A O 1
ATOM 1073 N N . PHE A 1 137 ? -10.719 -18.438 6.637 1 92.62 137 PHE A N 1
ATOM 1074 C CA . PHE A 1 137 ? -11.719 -18.75 5.621 1 92.62 137 PHE A CA 1
ATOM 1075 C C . PHE A 1 137 ? -11.688 -20.234 5.27 1 92.62 137 PHE A C 1
ATOM 1077 O O . PHE A 1 137 ? -12.547 -20.719 4.535 1 92.62 137 PHE A O 1
ATOM 1084 N N . GLU A 1 138 ? -10.672 -20.938 5.77 1 89.88 138 GLU A N 1
ATOM 1085 C CA . GLU A 1 138 ? -10.578 -22.344 5.406 1 89.88 138 GLU A CA 1
ATOM 1086 C C . GLU A 1 138 ? -11.859 -23.094 5.773 1 89.88 138 GLU A C 1
ATOM 1088 O O . GLU A 1 138 ? -12.234 -23.156 6.949 1 89.88 138 GLU A O 1
ATOM 1093 N N . PRO A 1 139 ? -12.5 -23.703 4.812 1 91.31 139 PRO A N 1
ATOM 1094 C CA . PRO A 1 139 ? -13.844 -24.25 5.035 1 91.31 139 PRO A CA 1
ATOM 1095 C C . PRO A 1 139 ? -13.852 -25.391 6.043 1 91.31 139 PRO A C 1
ATOM 1097 O O . PRO A 1 139 ? -14.836 -25.562 6.766 1 91.31 139 PRO A O 1
ATOM 1100 N N . ARG A 1 140 ? -12.875 -26.109 6.145 1 87.12 140 ARG A N 1
ATOM 1101 C CA . ARG A 1 140 ? -12.883 -27.312 6.961 1 87.12 140 ARG A CA 1
ATOM 1102 C C . ARG A 1 140 ? -12.508 -27 8.406 1 87.12 140 ARG A C 1
ATOM 1104 O O . ARG A 1 140 ? -13.125 -27.516 9.344 1 87.12 140 ARG A O 1
ATOM 1111 N N . VAL A 1 141 ? -11.547 -26.078 8.609 1 82.06 141 VAL A N 1
ATOM 1112 C CA . VAL A 1 141 ? -11.008 -25.922 9.953 1 82.06 141 VAL A CA 1
ATOM 1113 C C . VAL A 1 141 ? -11.016 -24.438 10.344 1 82.06 141 VAL A C 1
ATOM 1115 O O . VAL A 1 141 ? -10.617 -24.078 11.453 1 82.06 141 VAL A O 1
ATOM 1118 N N . GLY A 1 142 ? -11.469 -23.578 9.477 1 85.12 142 GLY A N 1
ATOM 1119 C CA . GLY A 1 142 ? -11.414 -22.156 9.742 1 85.12 142 GLY A CA 1
ATOM 1120 C C . GLY A 1 142 ? -12.375 -21.719 10.836 1 85.12 142 GLY A C 1
ATOM 1121 O O . GLY A 1 142 ? -13.445 -22.312 11 1 85.12 142 GLY A O 1
ATOM 1122 N N . ILE A 1 143 ? -12.039 -20.672 11.461 1 84 143 ILE A N 1
ATOM 1123 C CA . ILE A 1 143 ? -12.781 -20.188 12.625 1 84 143 ILE A CA 1
ATOM 1124 C C . ILE A 1 143 ? -14.133 -19.641 12.18 1 84 143 ILE A C 1
ATOM 1126 O O . ILE A 1 143 ? -15.117 -19.719 12.914 1 84 143 ILE A O 1
ATOM 1130 N N . LEU A 1 144 ? -14.211 -19.141 11.008 1 88.88 144 LEU A N 1
ATOM 1131 C CA . LEU A 1 144 ? -15.461 -18.531 10.586 1 88.88 144 LEU A CA 1
ATOM 1132 C C . LEU A 1 144 ? -16.562 -19.578 10.422 1 88.88 144 LEU A C 1
ATOM 1134 O O . LEU A 1 144 ? -17.703 -19.359 10.836 1 88.88 144 LEU A O 1
ATOM 1138 N N . ASN A 1 145 ? -16.156 -20.609 9.766 1 92.12 145 ASN A N 1
ATOM 1139 C CA . ASN A 1 145 ? -17.156 -21.672 9.648 1 92.12 145 ASN A CA 1
ATOM 1140 C C . ASN A 1 145 ? -17.469 -22.281 11.008 1 92.12 145 ASN A C 1
ATOM 1142 O O . ASN A 1 145 ? -18.609 -22.703 11.25 1 92.12 145 ASN A O 1
ATOM 1146 N N . TYR A 1 146 ? -16.516 -22.344 11.906 1 87.69 146 TYR A N 1
ATOM 1147 C CA . TYR A 1 146 ? -16.781 -22.797 13.266 1 87.69 146 TYR A CA 1
ATOM 1148 C C . TYR A 1 146 ? -17.812 -21.906 13.938 1 87.69 146 TYR A C 1
ATOM 1150 O O . TYR A 1 146 ? -18.766 -22.406 14.547 1 87.69 146 TYR A O 1
ATOM 1158 N N . ILE A 1 147 ? -17.672 -20.656 13.797 1 86.56 147 ILE A N 1
ATOM 1159 C CA . ILE A 1 147 ? -18.578 -19.688 14.391 1 86.56 147 ILE A CA 1
ATOM 1160 C C . ILE A 1 147 ? -19.969 -19.828 13.758 1 86.56 147 ILE A C 1
ATOM 1162 O O . ILE A 1 147 ? -20.984 -19.797 14.445 1 86.56 147 ILE A O 1
ATOM 1166 N N . LEU A 1 148 ? -19.984 -19.938 12.438 1 91.44 148 LEU A N 1
ATOM 1167 C CA . LEU A 1 148 ? -21.25 -20.156 11.773 1 91.44 148 LEU A CA 1
ATOM 1168 C C . LEU A 1 148 ? -21.953 -21.391 12.32 1 91.44 148 LEU A C 1
ATOM 1170 O O . LEU A 1 148 ? -23.172 -21.375 12.539 1 91.44 148 LEU A O 1
ATOM 1174 N N . GLY A 1 149 ? -21.25 -22.391 12.539 1 93.19 149 GLY A N 1
ATOM 1175 C CA . GLY A 1 149 ? -21.797 -23.625 13.102 1 93.19 149 GLY A CA 1
ATOM 1176 C C . GLY A 1 149 ? -22.375 -23.438 14.492 1 93.19 149 GLY A C 1
ATOM 1177 O O . GLY A 1 149 ? -23.391 -24.047 14.828 1 93.19 149 GLY A O 1
ATOM 1178 N N . LEU A 1 150 ? -21.766 -22.609 15.281 1 91.56 150 LEU A N 1
ATOM 1179 C CA . LEU A 1 150 ? -22.266 -22.328 16.625 1 91.56 150 LEU A CA 1
ATOM 1180 C C . LEU A 1 150 ? -23.672 -21.75 16.594 1 91.56 150 LEU A C 1
ATOM 1182 O O . LEU A 1 150 ? -24.453 -21.938 17.516 1 91.56 150 LEU A O 1
ATOM 1186 N N . PHE A 1 151 ? -23.969 -21.078 15.508 1 93.31 151 PHE A N 1
ATOM 1187 C CA . PHE A 1 151 ? -25.281 -20.453 15.375 1 93.31 151 PHE A CA 1
ATOM 1188 C C . PHE A 1 151 ? -26.203 -21.312 14.508 1 93.31 151 PHE A C 1
ATOM 1190 O O . PHE A 1 151 ? -27.266 -20.859 14.102 1 93.31 151 PHE A O 1
ATOM 1197 N N . GLY A 1 152 ? -25.75 -22.422 14.141 1 94.19 152 GLY A N 1
ATOM 1198 C CA . GLY A 1 152 ? -26.562 -23.359 13.367 1 94.19 152 GLY A CA 1
ATOM 1199 C C . GLY A 1 152 ? -26.625 -23 11.891 1 94.19 152 GLY A C 1
ATOM 1200 O O . GLY A 1 152 ? -27.547 -23.422 11.195 1 94.19 152 GLY A O 1
ATOM 1201 N N . LEU A 1 153 ? -25.734 -22.266 11.422 1 94.75 153 LEU A N 1
ATOM 1202 C CA . LEU A 1 153 ? -25.703 -21.859 10.023 1 94.75 153 LEU A CA 1
ATOM 1203 C C . LEU A 1 153 ? -24.781 -22.781 9.219 1 94.75 153 LEU A C 1
ATOM 1205 O O . LEU A 1 153 ? -23.812 -23.328 9.766 1 94.75 153 LEU A O 1
ATOM 1209 N N . PRO A 1 154 ? -25.141 -22.953 7.953 1 94.5 154 PRO A N 1
ATOM 1210 C CA . PRO A 1 154 ? -24.266 -23.797 7.137 1 94.5 154 PRO A CA 1
ATOM 1211 C C . PRO A 1 154 ? -22.906 -23.156 6.867 1 94.5 154 PRO A C 1
ATOM 1213 O O . PRO A 1 154 ? -22.797 -21.938 6.816 1 94.5 154 PRO A O 1
ATOM 1216 N N . GLY A 1 155 ? -21.938 -23.953 6.68 1 93.81 155 GLY A N 1
ATOM 1217 C CA . GLY A 1 155 ? -20.609 -23.484 6.32 1 93.81 155 GLY A CA 1
ATOM 1218 C C . GLY A 1 155 ? -20.547 -22.906 4.926 1 93.81 155 GLY A C 1
ATOM 1219 O O . GLY A 1 155 ? -21.453 -23.094 4.117 1 93.81 155 GLY A O 1
ATOM 1220 N N . SER A 1 156 ? -19.5 -22.141 4.738 1 95.06 156 SER A N 1
ATOM 1221 C CA . SER A 1 156 ? -19.25 -21.516 3.439 1 95.06 156 SER A CA 1
ATOM 1222 C C . SER A 1 156 ? -17.906 -21.953 2.873 1 95.06 156 SER A C 1
ATOM 1224 O O . SER A 1 156 ? -17.016 -22.391 3.619 1 95.06 156 SER A O 1
ATOM 1226 N N . GLN A 1 157 ? -17.812 -21.906 1.558 1 96.62 157 GLN A N 1
ATOM 1227 C CA . GLN A 1 157 ? -16.531 -22.188 0.899 1 96.62 157 GLN A CA 1
ATOM 1228 C C . GLN A 1 157 ? -15.672 -20.922 0.812 1 96.62 157 GLN A C 1
ATOM 1230 O O . GLN A 1 157 ? -14.492 -21 0.467 1 96.62 157 GLN A O 1
ATOM 1235 N N . TRP A 1 158 ? -16.234 -19.828 1.083 1 96.75 158 TRP A N 1
ATOM 1236 C CA . TRP A 1 158 ? -15.578 -18.516 1.183 1 96.75 158 TRP A CA 1
ATOM 1237 C C . TRP A 1 158 ? -14.742 -18.234 -0.062 1 96.75 158 TRP A C 1
ATOM 1239 O O . TRP A 1 158 ? -15.289 -18.031 -1.147 1 96.75 158 TRP A O 1
ATOM 1249 N N . THR A 1 159 ? -13.445 -18.406 -0.033 1 96.25 159 THR A N 1
ATOM 1250 C CA . THR A 1 159 ? -12.578 -18.031 -1.144 1 96.25 159 THR A CA 1
ATOM 1251 C C . THR A 1 159 ? -12.539 -19.141 -2.191 1 96.25 159 THR A C 1
ATOM 1253 O O . THR A 1 159 ? -12.008 -18.953 -3.289 1 96.25 159 THR A O 1
ATOM 1256 N N . GLN A 1 160 ? -13.172 -20.25 -1.92 1 95.69 160 GLN A N 1
ATOM 1257 C CA . GLN A 1 160 ? -13.055 -21.406 -2.801 1 95.69 160 GLN A CA 1
ATOM 1258 C C . GLN A 1 160 ? -14.297 -21.562 -3.67 1 95.69 160 GLN A C 1
ATOM 1260 O O . GLN A 1 160 ? -14.422 -22.531 -4.422 1 95.69 160 GLN A O 1
ATOM 1265 N N . SER A 1 161 ? -15.18 -20.625 -3.553 1 97.12 161 SER A N 1
ATOM 1266 C CA . SER A 1 161 ? -16.391 -20.609 -4.379 1 97.12 161 SER A CA 1
ATOM 1267 C C . SER A 1 161 ? -16.547 -19.266 -5.098 1 97.12 161 SER A C 1
ATOM 1269 O O . SER A 1 161 ? -16.312 -18.203 -4.508 1 97.12 161 SER A O 1
ATOM 1271 N N . SER A 1 162 ? -16.969 -19.328 -6.379 1 96.56 162 SER A N 1
ATOM 1272 C CA . SER A 1 162 ? -17.156 -18.125 -7.176 1 96.56 162 SER A CA 1
ATOM 1273 C C . SER A 1 162 ? -18.25 -17.234 -6.602 1 96.56 162 SER A C 1
ATOM 1275 O O . SER A 1 162 ? -18.219 -16.016 -6.758 1 96.56 162 SER A O 1
ATOM 1277 N N . SER A 1 163 ? -19.125 -17.844 -5.848 1 96.44 163 SER A N 1
ATOM 1278 C CA . SER A 1 163 ? -20.266 -17.094 -5.332 1 96.44 163 SER A CA 1
ATOM 1279 C C . SER A 1 163 ? -19.906 -16.328 -4.066 1 96.44 163 SER A C 1
ATOM 1281 O O . SER A 1 163 ? -20.531 -15.305 -3.764 1 96.44 163 SER A O 1
ATOM 1283 N N . THR A 1 164 ? -18.859 -16.781 -3.324 1 97.5 164 THR A N 1
ATOM 1284 C CA . THR A 1 164 ? -18.578 -16.156 -2.033 1 97.5 164 THR A CA 1
ATOM 1285 C C . THR A 1 164 ? -17.188 -15.531 -2.021 1 97.5 164 THR A C 1
ATOM 1287 O O . THR A 1 164 ? -16.828 -14.828 -1.074 1 97.5 164 THR A O 1
ATOM 1290 N N . ALA A 1 165 ? -16.438 -15.727 -3.092 1 98.38 165 ALA A N 1
ATOM 1291 C CA . ALA A 1 165 ? -15.047 -15.266 -3.127 1 98.38 165 ALA A CA 1
ATOM 1292 C C . ALA A 1 165 ? -14.969 -13.742 -3.02 1 98.38 165 ALA A C 1
ATOM 1294 O O . ALA A 1 165 ? -14.203 -13.211 -2.209 1 98.38 165 ALA A O 1
ATOM 1295 N N . MET A 1 166 ? -15.812 -13.062 -3.807 1 98.5 166 MET A N 1
ATOM 1296 C CA . MET A 1 166 ? -15.797 -11.609 -3.777 1 98.5 166 MET A CA 1
ATOM 1297 C C . MET A 1 166 ? -16.203 -11.086 -2.406 1 98.5 166 MET A C 1
ATOM 1299 O O . MET A 1 166 ? -15.586 -10.164 -1.874 1 98.5 166 MET A O 1
ATOM 1303 N N . LEU A 1 167 ? -17.141 -11.664 -1.841 1 97.94 167 LEU A N 1
ATOM 1304 C CA . LEU A 1 167 ? -17.578 -11.273 -0.506 1 97.94 167 LEU A CA 1
ATOM 1305 C C . LEU A 1 167 ? -16.453 -11.453 0.509 1 97.94 167 LEU A C 1
ATOM 1307 O O . LEU A 1 167 ? -16.281 -10.617 1.397 1 97.94 167 LEU A O 1
ATOM 1311 N N . SER A 1 168 ? -15.734 -12.547 0.414 1 97.81 168 SER A N 1
ATOM 1312 C CA . SER A 1 168 ? -14.625 -12.828 1.323 1 97.81 168 SER A CA 1
ATOM 1313 C C . SER A 1 168 ? -13.555 -11.75 1.231 1 97.81 168 SER A C 1
ATOM 1315 O O . SER A 1 168 ? -13.086 -11.242 2.254 1 97.81 168 SER A O 1
ATOM 1317 N N . VAL A 1 169 ? -13.211 -11.352 -0.038 1 98.31 169 VAL A N 1
ATOM 1318 C CA . VAL A 1 169 ? -12.203 -10.312 -0.248 1 98.31 169 VAL A CA 1
ATOM 1319 C C . VAL A 1 169 ? -12.711 -8.984 0.303 1 98.31 169 VAL A C 1
ATOM 1321 O O . VAL A 1 169 ? -11.953 -8.227 0.912 1 98.31 169 VAL A O 1
ATOM 1324 N N . LEU A 1 170 ? -14.023 -8.734 0.172 1 98.31 170 LEU A N 1
ATOM 1325 C CA . LEU A 1 170 ? -14.633 -7.5 0.641 1 98.31 170 LEU A CA 1
ATOM 1326 C C . LEU A 1 170 ? -14.602 -7.418 2.164 1 98.31 170 LEU A C 1
ATOM 1328 O O . LEU A 1 170 ? -14.312 -6.359 2.727 1 98.31 170 LEU A O 1
ATOM 1332 N N . ILE A 1 171 ? -14.844 -8.508 2.797 1 95 171 ILE A N 1
ATOM 1333 C CA . ILE A 1 171 ? -14.875 -8.539 4.254 1 95 171 ILE A CA 1
ATOM 1334 C C . ILE A 1 171 ? -13.508 -8.125 4.805 1 95 171 ILE A C 1
ATOM 1336 O O . ILE A 1 171 ? -13.43 -7.266 5.691 1 95 171 ILE A O 1
ATOM 1340 N N . VAL A 1 172 ? -12.461 -8.695 4.242 1 93.75 172 VAL A N 1
ATOM 1341 C CA . VAL A 1 172 ? -11.109 -8.406 4.707 1 93.75 172 VAL A CA 1
ATOM 1342 C C . VAL A 1 172 ? -10.766 -6.945 4.422 1 93.75 172 VAL A C 1
ATOM 1344 O O . VAL A 1 172 ? -10.195 -6.258 5.273 1 93.75 172 VAL A O 1
ATOM 1347 N N . THR A 1 173 ? -11.148 -6.457 3.248 1 96.56 173 THR A N 1
ATOM 1348 C CA . THR A 1 173 ? -10.844 -5.098 2.818 1 96.56 173 THR A CA 1
ATOM 1349 C C . THR A 1 173 ? -11.547 -4.078 3.707 1 96.56 173 THR A C 1
ATOM 1351 O O . THR A 1 173 ? -10.93 -3.115 4.168 1 96.56 173 THR A O 1
ATOM 1354 N N . VAL A 1 174 ? -12.805 -4.328 3.932 1 94.94 174 VAL A N 1
ATOM 1355 C CA . VAL A 1 174 ? -13.602 -3.42 4.75 1 94.94 174 VAL A CA 1
ATOM 1356 C C . VAL A 1 174 ? -13.102 -3.453 6.195 1 94.94 174 VAL A C 1
ATOM 1358 O O . VAL A 1 174 ? -12.906 -2.406 6.816 1 94.94 174 VAL A O 1
ATOM 1361 N N . TRP A 1 175 ? -12.898 -4.633 6.688 1 91.19 175 TRP A N 1
ATOM 1362 C CA . TRP A 1 175 ? -12.398 -4.812 8.047 1 91.19 175 TRP A CA 1
ATOM 1363 C C . TRP A 1 175 ? -11.117 -4.016 8.266 1 91.19 175 TRP A C 1
ATOM 1365 O O . TRP A 1 175 ? -10.977 -3.32 9.273 1 91.19 175 TRP A O 1
ATOM 1375 N N . LYS A 1 176 ? -10.203 -4.055 7.328 1 91.69 176 LYS A N 1
ATOM 1376 C CA . LYS A 1 176 ? -8.914 -3.381 7.449 1 91.69 176 LYS A CA 1
ATOM 1377 C C . LYS A 1 176 ? -9.078 -1.865 7.355 1 91.69 176 LYS A C 1
ATOM 1379 O O . LYS A 1 176 ? -8.289 -1.115 7.934 1 91.69 176 LYS A O 1
ATOM 1384 N N . GLY A 1 177 ? -10.141 -1.396 6.699 1 92.75 177 GLY A N 1
ATOM 1385 C CA . GLY A 1 177 ? -10.281 0.014 6.375 1 92.75 177 GLY A CA 1
ATOM 1386 C C . GLY A 1 177 ? -11.086 0.79 7.402 1 92.75 177 GLY A C 1
ATOM 1387 O O . GLY A 1 177 ? -11.016 2.02 7.449 1 92.75 177 GLY A O 1
ATOM 1388 N N . ILE A 1 178 ? -11.727 0.158 8.273 1 92.06 178 ILE A N 1
ATOM 1389 C CA . ILE A 1 178 ? -12.641 0.804 9.211 1 92.06 178 ILE A CA 1
ATOM 1390 C C . ILE A 1 178 ? -11.859 1.753 10.117 1 92.06 178 ILE A C 1
ATOM 1392 O O . ILE A 1 178 ? -12.289 2.887 10.352 1 92.06 178 ILE A O 1
ATOM 1396 N N . GLY A 1 179 ? -10.766 1.323 10.562 1 89.56 179 GLY A N 1
ATOM 1397 C CA . GLY A 1 179 ? -10.008 2.096 11.531 1 89.56 179 GLY A CA 1
ATOM 1398 C C . GLY A 1 179 ? -9.555 3.443 11 1 89.56 179 GLY A C 1
ATOM 1399 O O . GLY A 1 179 ? -9.68 4.461 11.688 1 89.56 179 GLY A O 1
ATOM 1400 N N . TRP A 1 180 ? -9.062 3.445 9.789 1 90.62 180 TRP A N 1
ATOM 1401 C CA . TRP A 1 180 ? -8.547 4.703 9.258 1 90.62 180 TRP A CA 1
ATOM 1402 C C . TRP A 1 180 ? -9.68 5.691 9.008 1 90.62 180 TRP A C 1
ATOM 1404 O O . TRP A 1 180 ? -9.539 6.887 9.297 1 90.62 180 TRP A O 1
ATOM 1414 N N . THR A 1 181 ? -10.797 5.23 8.508 1 95.75 181 THR A N 1
ATOM 1415 C CA . THR A 1 181 ? -11.93 6.121 8.281 1 95.75 181 THR A CA 1
ATOM 1416 C C . THR A 1 181 ? -12.492 6.633 9.609 1 95.75 181 THR A C 1
ATOM 1418 O O . THR A 1 181 ? -12.891 7.793 9.711 1 95.75 181 THR A O 1
ATOM 1421 N N . MET A 1 182 ? -12.445 5.82 10.594 1 92.62 182 MET A N 1
ATOM 1422 C CA . MET A 1 182 ? -12.914 6.211 11.914 1 92.62 182 MET A CA 1
ATOM 1423 C C . MET A 1 182 ? -12.109 7.387 12.461 1 92.62 182 MET A C 1
ATOM 1425 O O . MET A 1 182 ? -12.68 8.344 12.984 1 92.62 182 MET A O 1
ATOM 1429 N N . ILE A 1 183 ? -10.867 7.301 12.312 1 91.69 183 ILE A N 1
ATOM 1430 C CA . ILE A 1 183 ? -9.984 8.328 12.859 1 91.69 183 ILE A CA 1
ATOM 1431 C C . ILE A 1 183 ? -10.273 9.664 12.195 1 91.69 183 ILE A C 1
ATOM 1433 O O . ILE A 1 183 ? -10.375 10.695 12.867 1 91.69 183 ILE A O 1
ATOM 1437 N N . PHE A 1 184 ? -10.477 9.664 10.922 1 93.06 184 PHE A N 1
ATOM 1438 C CA . PHE A 1 184 ? -10.766 10.898 10.203 1 93.06 184 PHE A CA 1
ATOM 1439 C C . PHE A 1 184 ? -12.133 11.445 10.602 1 93.06 184 PHE A C 1
ATOM 1441 O O . PHE A 1 184 ? -12.289 12.656 10.789 1 93.06 184 PHE A O 1
ATOM 1448 N N . TYR A 1 185 ? -13.031 10.57 10.812 1 95.5 185 TYR A N 1
ATOM 1449 C CA . TYR A 1 185 ? -14.367 11.008 11.203 1 95.5 185 TYR A CA 1
ATOM 1450 C C . TYR A 1 185 ? -14.367 11.531 12.633 1 95.5 185 TYR A C 1
ATOM 1452 O O . TYR A 1 185 ? -15.07 12.492 12.953 1 95.5 185 TYR A O 1
ATOM 1460 N N . MET A 1 186 ? -13.641 10.875 13.516 1 91.69 186 MET A N 1
ATOM 1461 C CA . MET A 1 186 ? -13.547 11.359 14.891 1 91.69 186 MET A CA 1
ATOM 1462 C C . MET A 1 186 ? -13.016 12.789 14.93 1 91.69 186 MET A C 1
ATOM 1464 O O . MET A 1 186 ? -13.539 13.633 15.664 1 91.69 186 MET A O 1
ATOM 1468 N N . GLU A 1 187 ? -12.031 13.023 14.109 1 90.69 187 GLU A N 1
ATOM 1469 C CA . GLU A 1 187 ? -11.477 14.367 14.031 1 90.69 187 GLU A CA 1
ATOM 1470 C C . GLU A 1 187 ? -12.492 15.352 13.461 1 90.69 187 GLU A C 1
ATOM 1472 O O . GLU A 1 187 ? -12.609 16.484 13.945 1 90.69 187 GLU A O 1
ATOM 1477 N N . ALA A 1 188 ? -13.172 14.945 12.484 1 93.81 188 ALA A N 1
ATOM 1478 C CA . ALA A 1 188 ? -14.18 15.805 11.859 1 93.81 188 ALA A CA 1
ATOM 1479 C C . ALA A 1 188 ? -15.328 16.094 12.82 1 93.81 188 ALA A C 1
ATOM 1481 O O . ALA A 1 188 ? -15.82 17.219 12.891 1 93.81 188 ALA A O 1
ATOM 1482 N N . LEU A 1 189 ? -15.758 15.164 13.578 1 93.25 189 LEU A N 1
ATOM 1483 C CA . LEU A 1 189 ? -16.875 15.289 14.516 1 93.25 189 LEU A CA 1
ATOM 1484 C C . LEU A 1 189 ? -16.5 16.234 15.656 1 93.25 189 LEU A C 1
ATOM 1486 O O . LEU A 1 189 ? -17.359 16.984 16.141 1 93.25 189 LEU A O 1
ATOM 1490 N N . ARG A 1 190 ? -15.281 16.156 16 1 90.5 190 ARG A N 1
ATOM 1491 C CA . ARG A 1 190 ? -14.812 17.031 17.078 1 90.5 190 ARG A CA 1
ATOM 1492 C C . ARG A 1 190 ? -14.828 18.5 16.641 1 90.5 190 ARG A C 1
ATOM 1494 O O . ARG A 1 190 ? -14.953 19.391 17.469 1 90.5 190 ARG A O 1
ATOM 1501 N N . LYS A 1 191 ? -14.758 18.641 15.391 1 91.75 191 LYS A N 1
ATOM 1502 C CA . LYS A 1 191 ? -14.695 20 14.859 1 91.75 191 LYS A CA 1
ATOM 1503 C C . LYS A 1 191 ? -16.094 20.594 14.695 1 91.75 191 LYS A C 1
ATOM 1505 O O . LYS A 1 191 ? -16.234 21.797 14.461 1 91.75 191 LYS A O 1
ATOM 1510 N N . VAL A 1 192 ? -17.078 19.812 14.836 1 91.12 192 VAL A N 1
ATOM 1511 C CA . VAL A 1 192 ? -18.453 20.312 14.75 1 91.12 192 VAL A CA 1
ATOM 1512 C C . VAL A 1 192 ? -18.781 21.141 16 1 91.12 192 VAL A C 1
ATOM 1514 O O . VAL A 1 192 ? -18.734 20.625 17.109 1 91.12 192 VAL A O 1
ATOM 1517 N N . PRO A 1 193 ? -19.094 22.344 15.805 1 91.75 193 PRO A N 1
ATOM 1518 C CA . PRO A 1 193 ? -19.375 23.203 16.953 1 91.75 193 PRO A CA 1
ATOM 1519 C C . PRO A 1 193 ? -20.578 22.703 17.766 1 91.75 193 PRO A C 1
ATOM 1521 O O . PRO A 1 193 ? -21.641 22.422 17.188 1 91.75 193 PRO A O 1
ATOM 1524 N N . GLN A 1 194 ? -20.406 22.688 18.969 1 88.31 194 GLN A N 1
ATOM 1525 C CA . GLN A 1 194 ? -21.469 22.266 19.875 1 88.31 194 GLN A CA 1
ATOM 1526 C C . GLN A 1 194 ? -22.625 23.281 19.859 1 88.31 194 GLN A C 1
ATOM 1528 O O . GLN A 1 194 ? -23.781 22.906 20.094 1 88.31 194 GLN A O 1
ATOM 1533 N N . SER A 1 195 ? -22.281 24.438 19.578 1 91.69 195 SER A N 1
ATOM 1534 C CA . SER A 1 195 ? -23.297 25.5 19.531 1 91.69 195 SER A CA 1
ATOM 1535 C C . SER A 1 195 ? -24.359 25.219 18.484 1 91.69 195 SER A C 1
ATOM 1537 O O . SER A 1 195 ? -25.531 25.531 18.688 1 91.69 195 SER A O 1
ATOM 1539 N N . LEU A 1 196 ? -23.938 24.656 17.422 1 90.38 196 LEU A N 1
ATOM 1540 C CA . LEU A 1 196 ? -24.875 24.328 16.359 1 90.38 196 LEU A CA 1
ATOM 1541 C C . LEU A 1 196 ? -25.812 23.203 16.797 1 90.38 196 LEU A C 1
ATOM 1543 O O . LEU A 1 196 ? -27 23.203 16.469 1 90.38 196 LEU A O 1
ATOM 1547 N N . LYS A 1 197 ? -25.297 22.344 17.547 1 87.5 197 LYS A N 1
ATOM 1548 C CA . LYS A 1 197 ? -26.109 21.234 18.047 1 87.5 197 LYS A CA 1
ATOM 1549 C C . LYS A 1 197 ? -27.109 21.719 19.109 1 87.5 197 LYS A C 1
ATOM 1551 O O . LYS A 1 197 ? -28.25 21.297 19.125 1 87.5 197 LYS A O 1
ATOM 1556 N N . GLU A 1 198 ? -26.625 22.609 19.875 1 90.19 198 GLU A N 1
ATOM 1557 C CA . GLU A 1 198 ? -27.484 23.203 20.891 1 90.19 198 GLU A CA 1
ATOM 1558 C C . GLU A 1 198 ? -28.594 24.031 20.266 1 90.19 198 GLU A C 1
ATOM 1560 O O . GLU A 1 198 ? -29.75 23.969 20.703 1 90.19 198 GLU A O 1
ATOM 1565 N N . ALA A 1 199 ? -28.203 24.734 19.297 1 93 199 ALA A N 1
ATOM 1566 C CA . ALA A 1 199 ? -29.188 25.531 18.578 1 93 199 ALA A CA 1
ATOM 1567 C C . ALA A 1 199 ? -30.266 24.656 17.953 1 93 199 ALA A C 1
ATOM 1569 O O . ALA A 1 199 ? -31.453 24.984 18.016 1 93 199 ALA A O 1
ATOM 1570 N N . ALA A 1 200 ? -29.859 23.609 17.438 1 91.94 200 ALA A N 1
ATOM 1571 C CA . ALA A 1 200 ? -30.797 22.672 16.844 1 91.94 200 ALA A CA 1
ATOM 1572 C C . ALA A 1 200 ? -31.719 22.062 17.906 1 91.94 200 ALA A C 1
ATOM 1574 O O . ALA A 1 200 ? -32.906 21.844 17.656 1 91.94 200 ALA A O 1
ATOM 1575 N N . ALA A 1 201 ? -31.125 21.844 19 1 90.81 201 ALA A N 1
ATOM 1576 C CA . ALA A 1 201 ? -31.906 21.297 20.109 1 90.81 201 ALA A CA 1
ATOM 1577 C C . ALA A 1 201 ? -32.969 22.297 20.594 1 90.81 201 ALA A C 1
ATOM 1579 O O . ALA A 1 201 ? -34.094 21.906 20.938 1 90.81 201 ALA A O 1
ATOM 1580 N N . ILE A 1 202 ? -32.562 23.422 20.578 1 93 202 ILE A N 1
ATOM 1581 C CA . ILE A 1 202 ? -33.5 24.484 20.984 1 93 202 ILE A CA 1
ATOM 1582 C C . ILE A 1 202 ? -34.656 24.578 19.984 1 93 202 ILE A C 1
ATOM 1584 O O . ILE A 1 202 ? -35.781 24.828 20.359 1 93 202 ILE A O 1
ATOM 1588 N N . ASP A 1 203 ? -34.406 24.312 18.766 1 94.19 203 ASP A N 1
ATOM 1589 C CA . ASP A 1 203 ? -35.406 24.344 17.703 1 94.19 203 ASP A CA 1
ATOM 1590 C C . ASP A 1 203 ? -36.25 23.062 17.719 1 94.19 203 ASP A C 1
ATOM 1592 O O . ASP A 1 203 ? -37.125 22.891 16.891 1 94.19 203 ASP A O 1
ATOM 1596 N N . GLY A 1 204 ? -35.906 22.172 18.625 1 92.5 204 GLY A N 1
ATOM 1597 C CA . GLY A 1 204 ? -36.75 20.984 18.812 1 92.5 204 GLY A CA 1
ATOM 1598 C C . GLY A 1 204 ? -36.219 19.766 18.078 1 92.5 204 GLY A C 1
ATOM 1599 O O . GLY A 1 204 ? -36.906 18.734 18.016 1 92.5 204 GLY A O 1
ATOM 1600 N N . ALA A 1 205 ? -35 19.906 17.547 1 92.81 205 ALA A N 1
ATOM 1601 C CA . ALA A 1 205 ? -34.469 18.781 16.797 1 92.81 205 ALA A CA 1
ATOM 1602 C C . ALA A 1 205 ? -34 17.672 17.734 1 92.81 205 ALA A C 1
ATOM 1604 O O . ALA A 1 205 ? -33.375 17.938 18.766 1 92.81 205 ALA A O 1
ATOM 1605 N N . ASN A 1 206 ? -34.406 16.438 17.344 1 93.06 206 ASN A N 1
ATOM 1606 C CA . ASN A 1 206 ? -33.906 15.297 18.109 1 93.06 206 ASN A CA 1
ATOM 1607 C C . ASN A 1 206 ? -32.562 14.836 17.625 1 93.06 206 ASN A C 1
ATOM 1609 O O . ASN A 1 206 ? -31.953 15.453 16.734 1 93.06 206 ASN A O 1
ATOM 1613 N N . GLY A 1 207 ? -32 13.828 18.25 1 89.38 207 GLY A N 1
ATOM 1614 C CA . GLY A 1 207 ? -30.672 13.359 17.938 1 89.38 207 GLY A CA 1
ATOM 1615 C C . GLY A 1 207 ? -30.5 12.938 16.5 1 89.38 207 GLY A C 1
ATOM 1616 O O . GLY A 1 207 ? -29.469 13.227 15.875 1 89.38 207 GLY A O 1
ATOM 1617 N N . PHE A 1 208 ? -31.469 12.258 16.047 1 92.38 208 PHE A N 1
ATOM 1618 C CA . PHE A 1 208 ? -31.438 11.781 14.672 1 92.38 208 PHE A CA 1
ATOM 1619 C C . PHE A 1 208 ? -31.516 12.953 13.695 1 92.38 208 PHE A C 1
ATOM 1621 O O . PHE A 1 208 ? -30.797 12.977 12.695 1 92.38 208 PHE A O 1
ATOM 1628 N N . GLN A 1 209 ? -32.312 13.953 14.023 1 92.94 209 GLN A N 1
ATOM 1629 C CA . GLN A 1 209 ? -32.438 15.148 13.188 1 92.94 209 GLN A CA 1
ATOM 1630 C C . GLN A 1 209 ? -31.172 15.984 13.234 1 92.94 209 GLN A C 1
ATOM 1632 O O . GLN A 1 209 ? -30.734 16.531 12.219 1 92.94 209 GLN A O 1
ATOM 1637 N N . GLN A 1 210 ? -30.625 16.047 14.422 1 93.06 210 GLN A N 1
ATOM 1638 C CA . GLN A 1 210 ? -29.391 16.797 14.57 1 93.06 210 GLN A CA 1
ATOM 1639 C C . GLN A 1 210 ? -28.266 16.172 13.742 1 93.06 210 GLN A C 1
ATOM 1641 O O . GLN A 1 210 ? -27.453 16.875 13.156 1 93.06 210 GLN A O 1
ATOM 1646 N N . PHE A 1 211 ? -28.281 14.789 13.711 1 93.06 211 PHE A N 1
ATOM 1647 C CA . PHE A 1 211 ? -27.266 14.094 12.945 1 93.06 211 PHE A CA 1
ATOM 1648 C C . PHE A 1 211 ? -27.391 14.391 11.461 1 93.06 211 PHE A C 1
ATOM 1650 O O . PHE A 1 211 ? -26.422 14.773 10.805 1 93.06 211 PHE A O 1
ATOM 1657 N N . TRP A 1 212 ? -28.562 14.336 10.891 1 93.44 212 TRP A N 1
ATOM 1658 C CA . TRP A 1 212 ? -28.797 14.438 9.453 1 93.44 212 TRP A CA 1
ATOM 1659 C C . TRP A 1 212 ? -28.75 15.891 9 1 93.44 212 TRP A C 1
ATOM 1661 O O . TRP A 1 212 ? -28.328 16.188 7.875 1 93.44 212 TRP A O 1
ATOM 1671 N N . LYS A 1 213 ? -29.062 16.844 9.898 1 91.88 213 LYS A N 1
ATOM 1672 C CA . LYS A 1 213 ? -29.203 18.219 9.461 1 91.88 213 LYS A CA 1
ATOM 1673 C C . LYS A 1 213 ? -27.984 19.062 9.852 1 91.88 213 LYS A C 1
ATOM 1675 O O . LYS A 1 213 ? -27.719 20.094 9.234 1 91.88 213 LYS A O 1
ATOM 1680 N N . VAL A 1 214 ? -27.281 18.656 10.852 1 92.56 214 VAL A N 1
ATOM 1681 C CA . VAL A 1 214 ? -26.172 19.469 11.336 1 92.56 214 VAL A CA 1
ATOM 1682 C C . VAL A 1 214 ? -24.859 18.703 11.195 1 92.56 214 VAL A C 1
ATOM 1684 O O . VAL A 1 214 ? -24 19.062 10.383 1 92.56 214 VAL A O 1
ATOM 1687 N N . THR A 1 215 ? -24.75 17.562 11.828 1 93.25 215 THR A N 1
ATOM 1688 C CA . THR A 1 215 ? -23.484 16.828 11.938 1 93.25 215 THR A CA 1
ATOM 1689 C C . THR A 1 215 ? -23.031 16.328 10.57 1 93.25 215 THR A C 1
ATOM 1691 O O . THR A 1 215 ? -21.906 16.594 10.141 1 93.25 215 THR A O 1
ATOM 1694 N N . LEU A 1 216 ? -23.906 15.609 9.844 1 94.19 216 LEU A N 1
ATOM 1695 C CA . LEU A 1 216 ? -23.547 14.969 8.586 1 94.19 216 LEU A CA 1
ATOM 1696 C C . LEU A 1 216 ? -23.125 16 7.547 1 94.19 216 LEU A C 1
ATOM 1698 O O . LEU A 1 216 ? -22.094 15.836 6.883 1 94.19 216 LEU A O 1
ATOM 1702 N N . PRO A 1 217 ? -23.875 17.094 7.445 1 92.94 217 PRO A N 1
ATOM 1703 C CA . PRO A 1 217 ? -23.438 18.125 6.508 1 92.94 217 PRO A CA 1
ATOM 1704 C C . PRO A 1 217 ? -22.109 18.766 6.906 1 92.94 217 PRO A C 1
ATOM 1706 O O . PRO A 1 217 ? -21.297 19.109 6.043 1 92.94 217 PRO A O 1
ATOM 1709 N N . MET A 1 218 ? -21.859 18.938 8.172 1 92.94 218 MET A N 1
ATOM 1710 C CA . MET A 1 218 ? -20.641 19.609 8.633 1 92.94 218 MET A CA 1
ATOM 1711 C C . MET A 1 218 ? -19.406 18.734 8.414 1 92.94 218 MET A C 1
ATOM 1713 O O . MET A 1 218 ? -18.312 19.25 8.211 1 92.94 218 MET A O 1
ATOM 1717 N N . ILE A 1 219 ? -19.609 17.406 8.344 1 95.31 219 ILE A N 1
ATOM 1718 C CA . ILE A 1 219 ? -18.453 16.547 8.164 1 95.31 219 ILE A CA 1
ATOM 1719 C C . ILE A 1 219 ? -18.375 16.078 6.711 1 95.31 219 ILE A C 1
ATOM 1721 O O . ILE A 1 219 ? -17.562 15.211 6.375 1 95.31 219 ILE A O 1
ATOM 1725 N N . SER A 1 220 ? -19.156 16.625 5.836 1 94.56 220 SER A N 1
ATOM 1726 C CA . SER A 1 220 ? -19.25 16.219 4.441 1 94.56 220 SER A CA 1
ATOM 1727 C C . SER A 1 220 ? -17.922 16.391 3.721 1 94.56 220 SER A C 1
ATOM 1729 O O . SER A 1 220 ? -17.578 15.602 2.836 1 94.56 220 SER A O 1
ATOM 1731 N N . PRO A 1 221 ? -17.141 17.344 4.047 1 92.69 221 PRO A N 1
ATOM 1732 C CA . PRO A 1 221 ? -15.828 17.422 3.395 1 92.69 221 PRO A CA 1
ATOM 1733 C C . PRO A 1 221 ? -14.945 16.219 3.707 1 92.69 221 PRO A C 1
ATOM 1735 O O . PRO A 1 221 ? -14.234 15.727 2.826 1 92.69 221 PRO A O 1
ATOM 1738 N N . THR A 1 222 ? -15.016 15.836 4.938 1 94.81 222 THR A N 1
ATOM 1739 C CA . THR A 1 222 ? -14.258 14.656 5.336 1 94.81 222 THR A CA 1
ATOM 1740 C C . THR A 1 222 ? -14.789 13.406 4.637 1 94.81 222 THR A C 1
ATOM 1742 O O . THR A 1 222 ? -14.016 12.578 4.164 1 94.81 222 THR A O 1
ATOM 1745 N N . THR A 1 223 ? -16.109 13.297 4.559 1 95.81 223 THR A N 1
ATOM 1746 C CA . THR A 1 223 ? -16.719 12.164 3.871 1 95.81 223 THR A CA 1
ATOM 1747 C C . THR A 1 223 ? -16.281 12.125 2.408 1 95.81 223 THR A C 1
ATOM 1749 O O . THR A 1 223 ? -15.953 11.055 1.884 1 95.81 223 THR A O 1
ATOM 1752 N N . PHE A 1 224 ? -16.266 13.211 1.826 1 92.94 224 PHE A N 1
ATOM 1753 C CA . PHE A 1 224 ? -15.867 13.297 0.427 1 92.94 224 PHE A CA 1
ATOM 1754 C C . PHE A 1 224 ? -14.422 12.852 0.252 1 92.94 224 PHE A C 1
ATOM 1756 O O . PHE A 1 224 ? -14.109 12.094 -0.665 1 92.94 224 PHE A O 1
ATOM 1763 N N . PHE A 1 225 ? -13.602 13.414 1.085 1 91.44 225 PHE A N 1
ATOM 1764 C CA . PHE A 1 225 ? -12.195 13.031 1.064 1 91.44 225 PHE A CA 1
ATOM 1765 C C . PHE A 1 225 ? -12.039 11.523 1.203 1 91.44 225 PHE A C 1
ATOM 1767 O O . PHE A 1 225 ? -11.297 10.898 0.443 1 91.44 225 PHE A O 1
ATOM 1774 N N . LEU A 1 226 ? -12.758 10.914 2.096 1 95.69 226 LEU A N 1
ATOM 1775 C CA . LEU A 1 226 ? -12.656 9.484 2.373 1 95.69 226 LEU A CA 1
ATOM 1776 C C . LEU A 1 226 ? -13.203 8.664 1.211 1 95.69 226 LEU A C 1
ATOM 1778 O O . LEU A 1 226 ? -12.664 7.602 0.887 1 95.69 226 LEU A O 1
ATOM 1782 N N . VAL A 1 227 ? -14.258 9.156 0.621 1 95.38 227 VAL A N 1
ATOM 1783 C CA . VAL A 1 227 ? -14.852 8.445 -0.506 1 95.38 227 VAL A CA 1
ATOM 1784 C C . VAL A 1 227 ? -13.875 8.43 -1.679 1 95.38 227 VAL A C 1
ATOM 1786 O O . VAL A 1 227 ? -13.664 7.387 -2.303 1 95.38 227 VAL A O 1
ATOM 1789 N N . ILE A 1 228 ? -13.273 9.523 -1.947 1 91.88 228 ILE A N 1
ATOM 1790 C CA . ILE A 1 228 ? -12.336 9.617 -3.064 1 91.88 228 ILE A CA 1
ATOM 1791 C C . ILE A 1 228 ? -11.125 8.719 -2.803 1 91.88 228 ILE A C 1
ATOM 1793 O O . ILE A 1 228 ? -10.75 7.918 -3.658 1 91.88 228 ILE A O 1
ATOM 1797 N N . MET A 1 229 ? -10.586 8.859 -1.649 1 91.62 229 MET A N 1
ATOM 1798 C CA . MET A 1 229 ? -9.383 8.102 -1.309 1 91.62 229 MET A CA 1
ATOM 1799 C C . MET A 1 229 ? -9.672 6.605 -1.297 1 91.62 229 MET A C 1
ATOM 1801 O O . MET A 1 229 ? -8.867 5.812 -1.79 1 91.62 229 MET A O 1
ATOM 1805 N N . SER A 1 230 ? -10.805 6.207 -0.772 1 95.88 230 SER A N 1
ATOM 1806 C CA . SER A 1 230 ? -11.18 4.797 -0.714 1 95.88 230 SER A CA 1
ATOM 1807 C C . SER A 1 230 ? -11.469 4.246 -2.105 1 95.88 230 SER A C 1
ATOM 1809 O O . SER A 1 230 ? -11.141 3.094 -2.402 1 95.88 230 SER A O 1
ATOM 1811 N N . SER A 1 231 ? -12.078 5.074 -2.908 1 95 231 SER A N 1
ATOM 1812 C CA . SER A 1 231 ? -12.375 4.648 -4.273 1 95 231 SER A CA 1
ATOM 1813 C C . SER A 1 231 ? -11.102 4.434 -5.078 1 95 231 SER A C 1
ATOM 1815 O O . SER A 1 231 ? -10.969 3.426 -5.781 1 95 231 SER A O 1
ATOM 1817 N N . ILE A 1 232 ? -10.219 5.328 -4.988 1 91.44 232 ILE A N 1
ATOM 1818 C CA . ILE A 1 232 ? -8.953 5.203 -5.699 1 91.44 232 ILE A CA 1
ATOM 1819 C C . ILE A 1 232 ? -8.211 3.961 -5.211 1 91.44 232 ILE A C 1
ATOM 1821 O O . ILE A 1 232 ? -7.703 3.178 -6.02 1 91.44 232 ILE A O 1
ATOM 1825 N N . SER A 1 233 ? -8.211 3.773 -3.916 1 92.94 233 SER A N 1
ATOM 1826 C CA . SER A 1 233 ? -7.543 2.615 -3.33 1 92.94 233 SER A CA 1
ATOM 1827 C C . SER A 1 233 ? -8.172 1.312 -3.811 1 92.94 233 SER A C 1
ATOM 1829 O O . SER A 1 233 ? -7.477 0.322 -4.031 1 92.94 233 SER A O 1
ATOM 1831 N N . SER A 1 234 ? -9.445 1.322 -3.941 1 96.31 234 SER A N 1
ATOM 1832 C CA . SER A 1 234 ? -10.148 0.117 -4.375 1 96.31 234 SER A CA 1
ATOM 1833 C C . SER A 1 234 ? -9.781 -0.251 -5.809 1 96.31 234 SER A C 1
ATOM 1835 O O . SER A 1 234 ? -9.68 -1.433 -6.145 1 96.31 234 SER A O 1
ATOM 1837 N N . LEU A 1 235 ? -9.562 0.719 -6.641 1 95.06 235 LEU A N 1
ATOM 1838 C CA . LEU A 1 235 ? -9.195 0.471 -8.031 1 95.06 235 LEU A CA 1
ATOM 1839 C C . LEU A 1 235 ? -7.773 -0.078 -8.125 1 95.06 235 LEU A C 1
ATOM 1841 O O . LEU A 1 235 ? -7.402 -0.693 -9.125 1 95.06 235 LEU A O 1
ATOM 1845 N N . GLN A 1 236 ? -7.031 0.107 -7.047 1 93.81 236 GLN A N 1
ATOM 1846 C CA . GLN A 1 236 ? -5.625 -0.288 -7.047 1 93.81 236 GLN A CA 1
ATOM 1847 C C . GLN A 1 236 ? -5.406 -1.535 -6.199 1 93.81 236 GLN A C 1
ATOM 1849 O O . GLN A 1 236 ? -4.27 -1.859 -5.844 1 93.81 236 GLN A O 1
ATOM 1854 N N . ALA A 1 237 ? -6.473 -2.182 -5.855 1 95.25 237 ALA A N 1
ATOM 1855 C CA . ALA A 1 237 ? -6.371 -3.369 -5.012 1 95.25 237 ALA A CA 1
ATOM 1856 C C . ALA A 1 237 ? -5.691 -4.516 -5.754 1 95.25 237 ALA A C 1
ATOM 1858 O O . ALA A 1 237 ? -6.031 -4.805 -6.902 1 95.25 237 ALA A O 1
ATOM 1859 N N . TYR A 1 238 ? -4.727 -5.145 -5.086 1 96.5 238 TYR A N 1
ATOM 1860 C CA . TYR A 1 238 ? -3.977 -6.234 -5.695 1 96.5 238 TYR A CA 1
ATOM 1861 C C . TYR A 1 238 ? -3.654 -7.316 -4.668 1 96.5 238 TYR A C 1
ATOM 1863 O O . TYR A 1 238 ? -3.949 -8.492 -4.887 1 96.5 238 TYR A O 1
ATOM 1871 N N . ASP A 1 239 ? -3.127 -6.992 -3.477 1 95.25 239 ASP A N 1
ATOM 1872 C CA . ASP A 1 239 ? -2.568 -7.926 -2.504 1 95.25 239 ASP A CA 1
ATOM 1873 C C . ASP A 1 239 ? -3.625 -8.914 -2.021 1 95.25 239 ASP A C 1
ATOM 1875 O O . ASP A 1 239 ? -3.385 -10.125 -1.991 1 95.25 239 ASP A O 1
ATOM 1879 N N . GLN A 1 240 ? -4.758 -8.359 -1.66 1 96.19 240 GLN A N 1
ATOM 1880 C CA . GLN A 1 240 ? -5.789 -9.227 -1.101 1 96.19 240 GLN A CA 1
ATOM 1881 C C . GLN A 1 240 ? -6.344 -10.18 -2.16 1 96.19 240 GLN A C 1
ATOM 1883 O O . GLN A 1 240 ? -6.676 -11.328 -1.859 1 96.19 240 GLN A O 1
ATOM 1888 N N . ILE A 1 241 ? -6.402 -9.734 -3.43 1 97.44 241 ILE A N 1
ATOM 1889 C CA . ILE A 1 241 ? -6.879 -10.586 -4.512 1 97.44 241 ILE A CA 1
ATOM 1890 C C . ILE A 1 241 ? -5.824 -11.641 -4.84 1 97.44 241 ILE A C 1
ATOM 1892 O O . ILE A 1 241 ? -6.141 -12.828 -4.977 1 97.44 241 ILE A O 1
ATOM 1896 N N . GLN A 1 242 ? -4.586 -11.234 -4.922 1 95.38 242 GLN A N 1
ATOM 1897 C CA . GLN A 1 242 ? -3.486 -12.141 -5.23 1 95.38 242 GLN A CA 1
ATOM 1898 C C . GLN A 1 242 ? -3.35 -13.219 -4.164 1 95.38 242 GLN A C 1
ATOM 1900 O O . GLN A 1 242 ? -3.184 -14.398 -4.484 1 95.38 242 GLN A O 1
ATOM 1905 N N . VAL A 1 243 ? -3.477 -12.891 -2.92 1 94.94 243 VAL A N 1
ATOM 1906 C CA . VAL A 1 243 ? -3.178 -13.805 -1.823 1 94.94 243 VAL A CA 1
ATOM 1907 C C . VAL A 1 243 ? -4.395 -14.688 -1.537 1 94.94 243 VAL A C 1
ATOM 1909 O O . VAL A 1 243 ? -4.262 -15.898 -1.363 1 94.94 243 VAL A O 1
ATOM 1912 N N . LEU A 1 244 ? -5.598 -14.156 -1.613 1 96.19 244 LEU A N 1
ATOM 1913 C CA . LEU A 1 244 ? -6.77 -14.891 -1.151 1 96.19 244 LEU A CA 1
ATOM 1914 C C . LEU A 1 244 ? -7.363 -15.734 -2.277 1 96.19 244 LEU A C 1
ATOM 1916 O O . LEU A 1 244 ? -7.848 -16.844 -2.039 1 96.19 244 LEU A O 1
ATOM 1920 N N . THR A 1 245 ? -7.301 -15.148 -3.551 1 97 245 THR A N 1
ATOM 1921 C CA . THR A 1 245 ? -8.133 -15.812 -4.547 1 97 245 THR A CA 1
ATOM 1922 C C . THR A 1 245 ? -7.375 -15.969 -5.863 1 97 245 THR A C 1
ATOM 1924 O O . THR A 1 245 ? -7.785 -16.734 -6.734 1 97 245 THR A O 1
ATOM 1927 N N . GLN A 1 246 ? -6.332 -15.172 -6.016 1 95.06 246 GLN A N 1
ATOM 1928 C CA . GLN A 1 246 ? -5.617 -15.117 -7.285 1 95.06 246 GLN A CA 1
ATOM 1929 C C . GLN A 1 246 ? -6.574 -14.859 -8.445 1 95.06 246 GLN A C 1
ATOM 1931 O O . GLN A 1 246 ? -6.469 -15.492 -9.5 1 95.06 246 GLN A O 1
ATOM 1936 N N . GLY A 1 247 ? -7.59 -14.07 -8.164 1 95.31 247 GLY A N 1
ATOM 1937 C CA . GLY A 1 247 ? -8.562 -13.664 -9.172 1 95.31 247 GLY A CA 1
ATOM 1938 C C . GLY A 1 247 ? -9.703 -14.648 -9.32 1 95.31 247 GLY A C 1
ATOM 1939 O O . GLY A 1 247 ? -10.672 -14.375 -10.031 1 95.31 247 GLY A O 1
ATOM 1940 N N . GLY A 1 248 ? -9.617 -15.781 -8.633 1 95.12 248 GLY A N 1
ATOM 1941 C CA . GLY A 1 248 ? -10.594 -16.844 -8.82 1 95.12 248 GLY A CA 1
ATOM 1942 C C . GLY A 1 248 ? -11.555 -16.969 -7.656 1 95.12 248 GLY A C 1
ATOM 1943 O O . GLY A 1 248 ? -11.641 -16.078 -6.805 1 95.12 248 GLY A O 1
ATOM 1944 N N . PRO A 1 249 ? -12.297 -18.094 -7.746 1 95.75 249 PRO A N 1
ATOM 1945 C CA . PRO A 1 249 ? -12.414 -19.062 -8.828 1 95.75 249 PRO A CA 1
ATOM 1946 C C . PRO A 1 249 ? -13.086 -18.484 -10.078 1 95.75 249 PRO A C 1
ATOM 1948 O O . PRO A 1 249 ? -13.93 -17.594 -9.969 1 95.75 249 PRO A O 1
ATOM 1951 N N . ALA A 1 250 ? -12.711 -18.969 -11.266 1 94.88 250 ALA A N 1
ATOM 1952 C CA . ALA A 1 250 ? -13.328 -18.625 -12.547 1 94.88 250 ALA A CA 1
ATOM 1953 C C . ALA A 1 250 ? -13.305 -17.109 -12.781 1 94.88 250 ALA A C 1
ATOM 1955 O O . ALA A 1 250 ? -14.258 -16.547 -13.312 1 94.88 250 ALA A O 1
ATOM 1956 N N . GLY A 1 251 ? -12.344 -16.453 -12.172 1 95.75 251 GLY A N 1
ATOM 1957 C CA . GLY A 1 251 ? -12.172 -15.031 -12.406 1 95.75 251 GLY A CA 1
ATOM 1958 C C . GLY A 1 251 ? -13.164 -14.18 -11.641 1 95.75 251 GLY A C 1
ATOM 1959 O O . GLY A 1 251 ? -13.336 -12.992 -11.938 1 95.75 251 GLY A O 1
ATOM 1960 N N . SER A 1 252 ? -13.758 -14.727 -10.602 1 97.31 252 SER A N 1
ATOM 1961 C CA . SER A 1 252 ? -14.875 -14.086 -9.906 1 97.31 252 SER A CA 1
ATOM 1962 C C . SER A 1 252 ? -14.391 -12.898 -9.07 1 97.31 252 SER A C 1
ATOM 1964 O O . SER A 1 252 ? -15.195 -12.086 -8.617 1 97.31 252 SER A O 1
ATOM 1966 N N . THR A 1 253 ? -13.07 -12.781 -8.898 1 98.19 253 THR A N 1
ATOM 1967 C CA . THR A 1 253 ? -12.547 -11.664 -8.109 1 98.19 253 THR A CA 1
ATOM 1968 C C . THR A 1 253 ? -11.516 -10.875 -8.914 1 98.19 253 THR A C 1
ATOM 1970 O O . THR A 1 253 ? -10.797 -10.039 -8.359 1 98.19 253 THR A O 1
ATOM 1973 N N . ARG A 1 254 ? -11.453 -11.117 -10.211 1 97.44 254 ARG A N 1
ATOM 1974 C CA . ARG A 1 254 ? -10.477 -10.453 -11.07 1 97.44 254 ARG A CA 1
ATOM 1975 C C . ARG A 1 254 ? -10.867 -9 -11.312 1 97.44 254 ARG A C 1
ATOM 1977 O O . ARG A 1 254 ? -11.852 -8.719 -12 1 97.44 254 ARG A O 1
ATOM 1984 N N . THR A 1 255 ? -10.109 -8.133 -10.719 1 97.88 255 THR A N 1
ATOM 1985 C CA . THR A 1 255 ? -10.312 -6.699 -10.922 1 97.88 255 THR A CA 1
ATOM 1986 C C . THR A 1 255 ? -9.328 -6.152 -11.945 1 97.88 255 THR A C 1
ATOM 1988 O O . THR A 1 255 ? -8.43 -6.871 -12.406 1 97.88 255 THR A O 1
ATOM 1991 N N . LEU A 1 256 ? -9.461 -4.945 -12.297 1 96.69 256 LEU A N 1
ATOM 1992 C CA . LEU A 1 256 ? -8.734 -4.344 -13.406 1 96.69 256 LEU A CA 1
ATOM 1993 C C . LEU A 1 256 ? -7.227 -4.395 -13.156 1 96.69 256 LEU A C 1
ATOM 1995 O O . LEU A 1 256 ? -6.465 -4.828 -14.023 1 96.69 256 LEU A O 1
ATOM 1999 N N . LEU A 1 257 ? -6.789 -3.975 -12 1 96.19 257 LEU A N 1
ATOM 2000 C CA . LEU A 1 257 ? -5.352 -3.965 -11.734 1 96.19 257 LEU A CA 1
ATOM 2001 C C . LEU A 1 257 ? -4.797 -5.387 -11.703 1 96.19 257 LEU A C 1
ATOM 2003 O O . LEU A 1 257 ? -3.705 -5.641 -12.211 1 96.19 257 LEU A O 1
ATOM 2007 N N . TYR A 1 258 ? -5.559 -6.273 -11.125 1 96.75 258 TYR A N 1
ATOM 2008 C CA . TYR A 1 258 ? -5.109 -7.66 -11.102 1 96.75 258 TYR A CA 1
ATOM 2009 C C . TYR A 1 258 ? -5.062 -8.242 -12.508 1 96.75 258 TYR A C 1
ATOM 2011 O O . TYR A 1 258 ? -4.152 -9 -12.844 1 96.75 258 TYR A O 1
ATOM 2019 N N . TYR A 1 259 ? -6.078 -7.883 -13.297 1 96.06 259 TYR A N 1
ATOM 2020 C CA . TYR A 1 259 ? -6.109 -8.312 -14.688 1 96.06 259 TYR A CA 1
ATOM 2021 C C . TYR A 1 259 ? -4.914 -7.766 -15.461 1 96.06 259 TYR A C 1
ATOM 2023 O O . TYR A 1 259 ? -4.328 -8.461 -16.297 1 96.06 259 TYR A O 1
ATOM 2031 N N . TYR A 1 260 ? -4.543 -6.535 -15.25 1 94.31 260 TYR A N 1
ATOM 2032 C CA . TYR A 1 260 ? -3.348 -5.922 -15.828 1 94.31 260 TYR A CA 1
ATOM 2033 C C . TYR A 1 260 ? -2.107 -6.754 -15.523 1 94.31 260 TYR A C 1
ATOM 2035 O O . TYR A 1 260 ? -1.336 -7.086 -16.422 1 94.31 260 TYR A O 1
ATOM 2043 N N . TYR A 1 261 ? -1.982 -7.172 -14.297 1 93.62 261 TYR A N 1
ATOM 2044 C CA . TYR A 1 261 ? -0.859 -7.992 -13.859 1 93.62 261 TYR A CA 1
ATOM 2045 C C . TYR A 1 261 ? -0.875 -9.352 -14.547 1 93.62 261 TYR A C 1
ATOM 2047 O O . TYR A 1 261 ? 0.164 -9.836 -15 1 93.62 261 TYR A O 1
ATOM 2055 N N . GLN A 1 262 ? -1.999 -9.938 -14.625 1 93.69 262 GLN A N 1
ATOM 2056 C CA . GLN A 1 262 ? -2.125 -11.258 -15.242 1 93.69 262 GLN A CA 1
ATOM 2057 C C . GLN A 1 262 ? -1.757 -11.203 -16.719 1 93.69 262 GLN A C 1
ATOM 2059 O O . GLN A 1 262 ? -1.038 -12.07 -17.219 1 93.69 262 GLN A O 1
ATOM 2064 N N . GLU A 1 263 ? -2.262 -10.219 -17.422 1 90.44 263 GLU A N 1
ATOM 2065 C CA . GLU A 1 263 ? -1.949 -10.086 -18.828 1 90.44 263 GLU A CA 1
ATOM 2066 C C . GLU A 1 263 ? -0.454 -9.867 -19.047 1 90.44 263 GLU A C 1
ATOM 2068 O O . GLU A 1 263 ? 0.115 -10.375 -20.016 1 90.44 263 GLU A O 1
ATOM 2073 N N . ALA A 1 264 ? 0.156 -9.195 -18.141 1 87.12 264 ALA A N 1
ATOM 2074 C CA . ALA A 1 264 ? 1.57 -8.859 -18.281 1 87.12 264 ALA A CA 1
ATOM 2075 C C . ALA A 1 264 ? 2.451 -10.07 -17.953 1 87.12 264 ALA A C 1
ATOM 2077 O O . ALA A 1 264 ? 3.441 -10.32 -18.641 1 87.12 264 ALA A O 1
ATOM 2078 N N . PHE A 1 265 ? 2.076 -10.906 -16.953 1 86.75 265 PHE A N 1
ATOM 2079 C CA . PHE A 1 265 ? 3.057 -11.852 -16.438 1 86.75 265 PHE A CA 1
ATOM 2080 C C . PHE A 1 265 ? 2.547 -13.281 -16.547 1 86.75 265 PHE A C 1
ATOM 2082 O O . PHE A 1 265 ? 3.297 -14.234 -16.328 1 86.75 265 PHE A O 1
ATOM 2089 N N . ARG A 1 266 ? 1.354 -13.438 -16.812 1 83.62 266 ARG A N 1
ATOM 2090 C CA . ARG A 1 266 ? 0.855 -14.789 -17.031 1 83.62 266 ARG A CA 1
ATOM 2091 C C . ARG A 1 266 ? 0.622 -15.047 -18.516 1 83.62 266 ARG A C 1
ATOM 2093 O O . ARG A 1 266 ? 1.076 -16.062 -19.062 1 83.62 266 ARG A O 1
ATOM 2100 N N . ASN A 1 267 ? 0.037 -14.039 -19.141 1 83.88 267 ASN A N 1
ATOM 2101 C CA . ASN A 1 267 ? -0.261 -14.211 -20.562 1 83.88 267 ASN A CA 1
ATOM 2102 C C . ASN A 1 267 ? 0.82 -13.586 -21.438 1 83.88 267 ASN A C 1
ATOM 2104 O O . ASN A 1 267 ? 0.883 -13.852 -22.641 1 83.88 267 ASN A O 1
ATOM 2108 N N . PHE A 1 268 ? 1.627 -12.781 -20.875 1 82.69 268 PHE A N 1
ATOM 2109 C CA . PHE A 1 268 ? 2.744 -12.133 -21.547 1 82.69 268 PHE A CA 1
ATOM 2110 C C . PHE A 1 268 ? 2.262 -11.352 -22.766 1 82.69 268 PHE A C 1
ATOM 2112 O O . PHE A 1 268 ? 2.883 -11.398 -23.828 1 82.69 268 PHE A O 1
ATOM 2119 N N . GLU A 1 269 ? 1.076 -10.828 -22.625 1 85.69 269 GLU A N 1
ATOM 2120 C CA . GLU A 1 269 ? 0.519 -9.922 -23.625 1 85.69 269 GLU A CA 1
ATOM 2121 C C . GLU A 1 269 ? 0.673 -8.469 -23.203 1 85.69 269 GLU A C 1
ATOM 2123 O O . GLU A 1 269 ? -0.298 -7.832 -22.781 1 85.69 269 GLU A O 1
ATOM 2128 N N . THR A 1 270 ? 1.812 -7.988 -23.469 1 85.56 270 THR A N 1
ATOM 2129 C CA . THR A 1 270 ? 2.162 -6.664 -22.953 1 85.56 270 THR A CA 1
ATOM 2130 C C . THR A 1 270 ? 1.315 -5.586 -23.625 1 85.56 270 THR A C 1
ATOM 2132 O O . THR A 1 270 ? 0.963 -4.586 -23 1 85.56 270 THR A O 1
ATOM 2135 N N . GLY A 1 271 ? 1.046 -5.754 -24.891 1 86.38 271 GLY A N 1
ATOM 2136 C CA . GLY A 1 271 ? 0.152 -4.816 -25.547 1 86.38 271 GLY A CA 1
ATOM 2137 C C . GLY A 1 271 ? -1.221 -4.746 -24.906 1 86.38 271 GLY A C 1
ATOM 2138 O O . GLY A 1 271 ? -1.718 -3.658 -24.609 1 86.38 271 GLY A O 1
ATOM 2139 N N . LYS A 1 272 ? -1.725 -5.93 -24.641 1 88.06 272 LYS A N 1
ATOM 2140 C CA . LYS A 1 272 ? -3.031 -6 -24 1 88.06 272 LYS A CA 1
ATOM 2141 C C . LYS A 1 272 ? -2.967 -5.469 -22.578 1 88.06 272 LYS A C 1
ATOM 2143 O O . LYS A 1 272 ? -3.875 -4.766 -22.125 1 88.06 272 LYS A O 1
ATOM 2148 N N . ALA A 1 273 ? -1.922 -5.836 -21.906 1 91.75 273 ALA A N 1
ATOM 2149 C CA . ALA A 1 273 ? -1.725 -5.324 -20.547 1 91.75 273 ALA A CA 1
ATOM 2150 C C . ALA A 1 273 ? -1.689 -3.799 -20.547 1 91.75 273 ALA A C 1
ATOM 2152 O O . ALA A 1 273 ? -2.309 -3.162 -19.688 1 91.75 273 ALA A O 1
ATOM 2153 N N . SER A 1 274 ? -1.02 -3.26 -21.516 1 91.31 274 SER A N 1
ATOM 2154 C CA . SER A 1 274 ? -0.926 -1.808 -21.609 1 91.31 274 SER A CA 1
ATOM 2155 C C . SER A 1 274 ? -2.289 -1.185 -21.891 1 91.31 274 SER A C 1
ATOM 2157 O O . SER A 1 274 ? -2.607 -0.114 -21.375 1 91.31 274 SER A O 1
ATOM 2159 N N . ALA A 1 275 ? -3.021 -1.819 -22.703 1 91.69 275 ALA A N 1
ATOM 2160 C CA . ALA A 1 275 ? -4.379 -1.342 -22.953 1 91.69 275 ALA A CA 1
ATOM 2161 C C . ALA A 1 275 ? -5.215 -1.36 -21.672 1 91.69 275 ALA A C 1
ATOM 2163 O O . ALA A 1 275 ? -5.969 -0.422 -21.406 1 91.69 275 ALA A O 1
ATOM 2164 N N . VAL A 1 276 ? -5.117 -2.4 -20.859 1 93.56 276 VAL A N 1
ATOM 2165 C CA . VAL A 1 276 ? -5.82 -2.508 -19.594 1 93.56 276 VAL A CA 1
ATOM 2166 C C . VAL A 1 276 ? -5.391 -1.367 -18.672 1 93.56 276 VAL A C 1
ATOM 2168 O O . VAL A 1 276 ? -6.227 -0.758 -18 1 93.56 276 VAL A O 1
ATOM 2171 N N . ALA A 1 277 ? -4.117 -1.067 -18.672 1 92.69 277 ALA A N 1
ATOM 2172 C CA . ALA A 1 277 ? -3.584 0.016 -17.844 1 92.69 277 ALA A CA 1
ATOM 2173 C C . ALA A 1 277 ? -4.191 1.357 -18.25 1 92.69 277 ALA A C 1
ATOM 2175 O O . ALA A 1 277 ? -4.523 2.178 -17.391 1 92.69 277 ALA A O 1
ATOM 2176 N N . VAL A 1 278 ? -4.324 1.571 -19.5 1 91.06 278 VAL A N 1
ATOM 2177 C CA . VAL A 1 278 ? -4.906 2.812 -20 1 91.06 278 VAL A CA 1
ATOM 2178 C C . VAL A 1 278 ? -6.359 2.92 -19.531 1 91.06 278 VAL A C 1
ATOM 2180 O O . VAL A 1 278 ? -6.793 3.977 -19.062 1 91.06 278 VAL A O 1
ATOM 2183 N N . VAL A 1 279 ? -7.07 1.84 -19.641 1 92.69 279 VAL A N 1
ATOM 2184 C CA . VAL A 1 279 ? -8.461 1.815 -19.203 1 92.69 279 VAL A CA 1
ATOM 2185 C C . VAL A 1 279 ? -8.539 2.098 -17.703 1 92.69 279 VAL A C 1
ATOM 2187 O O . VAL A 1 279 ? -9.391 2.871 -17.25 1 92.69 279 VAL A O 1
ATOM 2190 N N . LEU A 1 280 ? -7.656 1.471 -16.953 1 92.62 280 LEU A N 1
ATOM 2191 C CA . LEU A 1 280 ? -7.609 1.665 -15.516 1 92.62 280 LEU A CA 1
ATOM 2192 C C . LEU A 1 280 ? -7.367 3.131 -15.172 1 92.62 280 LEU A C 1
ATOM 2194 O O . LEU A 1 280 ? -8.047 3.693 -14.312 1 92.62 280 LEU A O 1
ATOM 2198 N N . VAL A 1 281 ? -6.453 3.766 -15.828 1 89.12 281 VAL A N 1
ATOM 2199 C CA . VAL A 1 281 ? -6.133 5.168 -15.586 1 89.12 281 VAL A CA 1
ATOM 2200 C C . VAL A 1 281 ? -7.324 6.047 -15.953 1 89.12 281 VAL A C 1
ATOM 2202 O O . VAL A 1 281 ? -7.688 6.957 -15.203 1 89.12 281 VAL A O 1
ATOM 2205 N N . LEU A 1 282 ? -7.918 5.781 -17.062 1 90.81 282 LEU A N 1
ATOM 2206 C CA . LEU A 1 282 ? -9.062 6.559 -17.531 1 90.81 282 LEU A CA 1
ATOM 2207 C C . LEU A 1 282 ? -10.219 6.465 -16.531 1 90.81 282 LEU A C 1
ATOM 2209 O O . LEU A 1 282 ? -10.82 7.484 -16.188 1 90.81 282 LEU A O 1
ATOM 2213 N N . ILE A 1 283 ? -10.5 5.273 -16.047 1 93.25 283 ILE A N 1
ATOM 2214 C CA . ILE A 1 283 ? -11.594 5.07 -15.102 1 93.25 283 ILE A CA 1
ATOM 2215 C C . ILE A 1 283 ? -11.273 5.793 -13.789 1 93.25 283 ILE A C 1
ATOM 2217 O O . ILE A 1 283 ? -12.156 6.41 -13.188 1 93.25 283 ILE A O 1
ATOM 2221 N N . THR A 1 284 ? -10.039 5.699 -13.414 1 90.19 284 THR A N 1
ATOM 2222 C CA . THR A 1 284 ? -9.633 6.367 -12.188 1 90.19 284 THR A CA 1
ATOM 2223 C C . THR A 1 284 ? -9.797 7.879 -12.305 1 90.19 284 THR A C 1
ATOM 2225 O O . THR A 1 284 ? -10.328 8.523 -11.398 1 90.19 284 THR A O 1
ATOM 2228 N N . VAL A 1 285 ? -9.445 8.453 -13.406 1 88 285 VAL A N 1
ATOM 2229 C CA . VAL A 1 285 ? -9.539 9.891 -13.641 1 88 285 VAL A CA 1
ATOM 2230 C C . VAL A 1 285 ? -11 10.32 -13.703 1 88 285 VAL A C 1
ATOM 2232 O O . VAL A 1 285 ? -11.398 11.297 -13.078 1 88 285 VAL A O 1
ATOM 2235 N N . VAL A 1 286 ? -11.766 9.586 -14.398 1 91.31 286 VAL A N 1
ATOM 2236 C CA . VAL A 1 286 ? -13.18 9.906 -14.57 1 91.31 286 VAL A CA 1
ATOM 2237 C C . VAL A 1 286 ? -13.891 9.805 -13.227 1 91.31 286 VAL A C 1
ATOM 2239 O O . VAL A 1 286 ? -14.688 10.68 -12.875 1 91.31 286 VAL A O 1
ATOM 2242 N N . LEU A 1 287 ? -13.57 8.758 -12.516 1 90.12 287 LEU A N 1
ATOM 2243 C CA . LEU A 1 287 ? -14.203 8.578 -11.211 1 90.12 287 LEU A CA 1
ATOM 2244 C C . LEU A 1 287 ? -13.797 9.695 -10.258 1 90.12 287 LEU A C 1
ATOM 2246 O O . LEU A 1 287 ? -14.633 10.227 -9.523 1 90.12 287 LEU A O 1
ATOM 2250 N N . SER A 1 288 ? -12.555 10 -10.273 1 86.12 288 SER A N 1
ATOM 2251 C CA . SER A 1 288 ? -12.07 11.078 -9.422 1 86.12 288 SER A CA 1
ATOM 2252 C C . SER A 1 288 ? -12.719 12.406 -9.789 1 86.12 288 SER A C 1
ATOM 2254 O O . SER A 1 288 ? -13.109 13.18 -8.914 1 86.12 288 SER A O 1
ATOM 2256 N N . TRP A 1 289 ? -12.844 12.664 -11.016 1 88.75 289 TRP A N 1
ATOM 2257 C CA . TRP A 1 289 ? -13.469 13.883 -11.508 1 88.75 289 TRP A CA 1
ATOM 2258 C C . TRP A 1 289 ? -14.953 13.922 -11.141 1 88.75 289 TRP A C 1
ATOM 2260 O O . TRP A 1 289 ? -15.453 14.953 -10.672 1 88.75 289 TRP A O 1
ATOM 2270 N N . ALA A 1 290 ? -15.617 12.859 -11.367 1 89.44 290 ALA A N 1
ATOM 2271 C CA . ALA A 1 290 ? -17.031 12.766 -11.039 1 89.44 290 ALA A CA 1
ATOM 2272 C C . ALA A 1 290 ? -17.266 13 -9.547 1 89.44 290 ALA A C 1
ATOM 2274 O O . ALA A 1 290 ? -18.188 13.734 -9.164 1 89.44 290 ALA A O 1
ATOM 2275 N N . GLU A 1 291 ? -16.469 12.375 -8.797 1 87.75 291 GLU A N 1
ATOM 2276 C CA . GLU A 1 291 ? -16.594 12.539 -7.348 1 87.75 291 GLU A CA 1
ATOM 2277 C C . GLU A 1 291 ? -16.344 13.992 -6.938 1 87.75 291 GLU A C 1
ATOM 2279 O O . GLU A 1 291 ? -17.047 14.523 -6.074 1 87.75 291 GLU A O 1
ATOM 2284 N N . THR A 1 292 ? -15.422 14.68 -7.566 1 85.69 292 THR A N 1
ATOM 2285 C CA . THR A 1 292 ? -15.102 16.062 -7.254 1 85.69 292 THR A CA 1
ATOM 2286 C C . THR A 1 292 ? -16.25 16.984 -7.672 1 85.69 292 THR A C 1
ATOM 2288 O O . THR A 1 292 ? -16.609 17.922 -6.945 1 85.69 292 THR A O 1
ATOM 2291 N N . GLU A 1 293 ? -16.844 16.719 -8.758 1 87.44 293 GLU A N 1
ATOM 2292 C CA . GLU A 1 293 ? -17.969 17.531 -9.234 1 87.44 293 GLU A CA 1
ATOM 2293 C C . GLU A 1 293 ? -19.172 17.375 -8.32 1 87.44 293 GLU A C 1
ATOM 2295 O O . GLU A 1 293 ? -19.875 18.344 -8.047 1 87.44 293 GLU A O 1
ATOM 2300 N N . ILE A 1 294 ? -19.344 16.188 -7.887 1 85 294 ILE A N 1
ATOM 2301 C CA . ILE A 1 294 ? -20.469 15.922 -6.988 1 85 294 ILE A CA 1
ATOM 2302 C C . ILE A 1 294 ? -20.234 16.609 -5.645 1 85 294 ILE A C 1
ATOM 2304 O O . ILE A 1 294 ? -21.172 17.109 -5.023 1 85 294 ILE A O 1
ATOM 2308 N N . SER A 1 295 ? -19.016 16.594 -5.258 1 82.62 295 SER A N 1
ATOM 2309 C CA . SER A 1 295 ? -18.656 17.188 -3.977 1 82.62 295 SER A CA 1
ATOM 2310 C C . SER A 1 295 ? -18.891 18.703 -3.975 1 82.62 295 SER A C 1
ATOM 2312 O O . SER A 1 295 ? -19.25 19.281 -2.941 1 82.62 295 SER A O 1
ATOM 2314 N N . LYS A 1 296 ? -18.719 19.344 -5.059 1 81.88 296 LYS A N 1
ATOM 2315 C CA . LYS A 1 296 ? -18.953 20.781 -5.16 1 81.88 296 LYS A CA 1
ATOM 2316 C C . LYS A 1 296 ? -20.406 21.125 -4.852 1 81.88 296 LYS A C 1
ATOM 2318 O O . LYS A 1 296 ? -20.688 22.219 -4.367 1 81.88 296 LYS A O 1
ATOM 2323 N N . LYS A 1 297 ? -21.188 20.172 -5.008 1 77.88 297 LYS A N 1
ATOM 2324 C CA . LYS A 1 297 ? -22.609 20.422 -4.824 1 77.88 297 LYS A CA 1
ATOM 2325 C C . LYS A 1 297 ? -23.062 19.984 -3.434 1 77.88 297 LYS A C 1
ATOM 2327 O O . LYS A 1 297 ? -24.109 20.438 -2.943 1 77.88 297 LYS A O 1
ATOM 2332 N N . THR A 1 298 ? -22.344 19.109 -2.877 1 73.31 298 THR A N 1
ATOM 2333 C CA . THR A 1 298 ? -22.891 18.469 -1.688 1 73.31 298 THR A CA 1
ATOM 2334 C C . THR A 1 298 ? -22.062 18.812 -0.454 1 73.31 298 THR A C 1
ATOM 2336 O O . THR A 1 298 ? -22.516 18.641 0.677 1 73.31 298 THR A O 1
ATOM 2339 N N . VAL A 1 299 ? -20.891 19.266 -0.664 1 75 299 VAL A N 1
ATOM 2340 C CA . VAL A 1 299 ? -20 19.469 0.477 1 75 299 VAL A CA 1
ATOM 2341 C C . VAL A 1 299 ? -20.188 20.875 1.03 1 75 299 VAL A C 1
ATOM 2343 O O . VAL A 1 299 ? -20.25 21.844 0.27 1 75 299 VAL A O 1
ATOM 2346 N N . PHE A 1 300 ? -20.562 21 2.271 1 69.19 300 PHE A N 1
ATOM 2347 C CA . PHE A 1 300 ? -20.703 22.281 2.967 1 69.19 300 PHE A CA 1
ATOM 2348 C C . PHE A 1 300 ? -19.344 22.75 3.482 1 69.19 300 PHE A C 1
ATOM 2350 O O . PHE A 1 300 ? -18.766 22.156 4.391 1 69.19 300 PHE A O 1
ATOM 2357 N N . TYR A 1 301 ? -18.656 23.609 2.686 1 58.03 301 TYR A N 1
ATOM 2358 C CA . TYR A 1 301 ? -17.391 24.172 3.127 1 58.03 301 TYR A CA 1
ATOM 2359 C C . TYR A 1 301 ? -17.609 25.391 4.016 1 58.03 301 TYR A C 1
ATOM 2361 O O . TYR A 1 301 ? -18.516 26.188 3.76 1 58.03 301 TYR A O 1
ATOM 2369 N N . ASN A 1 302 ? -17.297 25.172 5.402 1 49.72 302 ASN A N 1
ATOM 2370 C CA . ASN A 1 302 ? -17.438 26.359 6.23 1 49.72 302 ASN A CA 1
ATOM 2371 C C . ASN A 1 302 ? -16.516 27.484 5.766 1 49.72 302 ASN A C 1
ATOM 2373 O O . ASN A 1 302 ? -15.438 27.219 5.238 1 49.72 302 ASN A O 1
ATOM 2377 N N . MET B 1 1 ? -12.336 44.125 46.438 1 32.25 1 MET B N 1
ATOM 2378 C CA . MET B 1 1 ? -12.359 43.594 45.094 1 32.25 1 MET B CA 1
ATOM 2379 C C . MET B 1 1 ? -12.062 42.094 45.094 1 32.25 1 MET B C 1
ATOM 2381 O O . MET B 1 1 ? -10.914 41.688 45.25 1 32.25 1 MET B O 1
ATOM 2385 N N . GLN B 1 2 ? -12.969 41.156 45.531 1 38.34 2 GLN B N 1
ATOM 2386 C CA . GLN B 1 2 ? -12.93 39.75 45.969 1 38.34 2 GLN B CA 1
ATOM 2387 C C . GLN B 1 2 ? -12.789 38.812 44.781 1 38.34 2 GLN B C 1
ATOM 2389 O O . GLN B 1 2 ? -13.547 38.906 43.812 1 38.34 2 GLN B O 1
ATOM 2394 N N . LYS B 1 3 ? -11.578 38.25 44.469 1 44.84 3 LYS B N 1
ATOM 2395 C CA . LYS B 1 3 ? -11.18 37.219 43.5 1 44.84 3 LYS B CA 1
ATOM 2396 C C . LYS B 1 3 ? -12.125 36 43.594 1 44.84 3 LYS B C 1
ATOM 2398 O O . LYS B 1 3 ? -12.094 35.25 44.562 1 44.84 3 LYS B O 1
ATOM 2403 N N . GLU B 1 4 ? -13.438 36.125 43.156 1 39.53 4 GLU B N 1
ATOM 2404 C CA . GLU B 1 4 ? -14.297 34.938 43.062 1 39.53 4 GLU B CA 1
ATOM 2405 C C . GLU B 1 4 ? -13.648 33.844 42.219 1 39.53 4 GLU B C 1
ATOM 2407 O O . GLU B 1 4 ? -13.312 34.094 41.062 1 39.53 4 GLU B O 1
ATOM 2412 N N . GLY B 1 5 ? -12.906 32.969 42.781 1 42.19 5 GLY B N 1
ATOM 2413 C CA . GLY B 1 5 ? -12.312 31.75 42.219 1 42.19 5 GLY B CA 1
ATOM 2414 C C . GLY B 1 5 ? -13.273 30.969 41.344 1 42.19 5 GLY B C 1
ATOM 2415 O O . GLY B 1 5 ? -14.305 30.5 41.812 1 42.19 5 GLY B O 1
ATOM 2416 N N . LYS B 1 6 ? -13.414 31.266 40.062 1 44.12 6 LYS B N 1
ATOM 2417 C CA . LYS B 1 6 ? -14.203 30.5 39.125 1 44.12 6 LYS B CA 1
ATOM 2418 C C . LYS B 1 6 ? -13.969 29 39.281 1 44.12 6 LYS B C 1
ATOM 2420 O O . LYS B 1 6 ? -12.844 28.531 39.125 1 44.12 6 LYS B O 1
ATOM 2425 N N . ARG B 1 7 ? -14.734 28.312 40.156 1 41.84 7 ARG B N 1
ATOM 2426 C CA . ARG B 1 7 ? -14.758 26.859 40.344 1 41.84 7 ARG B CA 1
ATOM 2427 C C . ARG B 1 7 ? -14.93 26.156 39 1 41.84 7 ARG B C 1
ATOM 2429 O O . ARG B 1 7 ? -15.906 26.391 38.281 1 41.84 7 ARG B O 1
ATOM 2436 N N . LYS B 1 8 ? -13.867 25.812 38.406 1 45.09 8 LYS B N 1
ATOM 2437 C CA . LYS B 1 8 ? -13.898 24.891 37.281 1 45.09 8 LYS B CA 1
ATOM 2438 C C . LYS B 1 8 ? -14.836 23.719 37.562 1 45.09 8 LYS B C 1
ATOM 2440 O O . LYS B 1 8 ? -14.617 22.953 38.469 1 45.09 8 LYS B O 1
ATOM 2445 N N . ALA B 1 9 ? -16.156 23.812 37.375 1 42.72 9 ALA B N 1
ATOM 2446 C CA . ALA B 1 9 ? -17.109 22.703 37.438 1 42.72 9 ALA B CA 1
ATOM 2447 C C . ALA B 1 9 ? -16.578 21.469 36.719 1 42.72 9 ALA B C 1
ATOM 2449 O O . ALA B 1 9 ? -16.344 21.516 35.5 1 42.72 9 ALA B O 1
ATOM 2450 N N . LYS B 1 10 ? -15.859 20.641 37.344 1 42.81 10 LYS B N 1
ATOM 2451 C CA . LYS B 1 10 ? -15.5 19.312 36.875 1 42.81 10 LYS B CA 1
ATOM 2452 C C . LYS B 1 10 ? -16.719 18.578 36.312 1 42.81 10 LYS B C 1
ATOM 2454 O O . LYS B 1 10 ? -17.688 18.312 37.031 1 42.81 10 LYS B O 1
ATOM 2459 N N . VAL B 1 11 ? -17.141 18.844 35.188 1 45.28 11 VAL B N 1
ATOM 2460 C CA . VAL B 1 11 ? -18.188 18.031 34.562 1 45.28 11 VAL B CA 1
ATOM 2461 C C . VAL B 1 11 ? -17.922 16.547 34.844 1 45.28 11 VAL B C 1
ATOM 2463 O O . VAL B 1 11 ? -16.922 16 34.375 1 45.28 11 VAL B O 1
ATOM 2466 N N . HIS B 1 12 ? -18.156 15.984 36 1 42.53 12 HIS B N 1
ATOM 2467 C CA . HIS B 1 12 ? -18.219 14.562 36.344 1 42.53 12 HIS B CA 1
ATOM 2468 C C . HIS B 1 12 ? -18.984 13.781 35.281 1 42.53 12 HIS B C 1
ATOM 2470 O O . HIS B 1 12 ? -20.203 13.883 35.156 1 42.53 12 HIS B O 1
ATOM 2476 N N . TYR B 1 13 ? -18.391 13.68 34.156 1 47.97 13 TYR B N 1
ATOM 2477 C CA . TYR B 1 13 ? -19.062 12.719 33.281 1 47.97 13 TYR B CA 1
ATOM 2478 C C . TYR B 1 13 ? -19.406 11.445 34.062 1 47.97 13 TYR B C 1
ATOM 2480 O O . TYR B 1 13 ? -18.547 10.844 34.688 1 47.97 13 TYR B O 1
ATOM 2488 N N . SER B 1 14 ? -20.625 11.352 34.469 1 50.47 14 SER B N 1
ATOM 2489 C CA . SER B 1 14 ? -21.125 10.25 35.281 1 50.47 14 SER B CA 1
ATOM 2490 C C . SER B 1 14 ? -20.672 8.898 34.75 1 50.47 14 SER B C 1
ATOM 2492 O O . SER B 1 14 ? -20.484 8.742 33.531 1 50.47 14 SER B O 1
ATOM 2494 N N . ARG B 1 15 ? -20.109 8.086 35.562 1 51.56 15 ARG B N 1
ATOM 2495 C CA . ARG B 1 15 ? -19.766 6.684 35.344 1 51.56 15 ARG B CA 1
ATOM 2496 C C . ARG B 1 15 ? -20.703 6.043 34.312 1 51.56 15 ARG B C 1
ATOM 2498 O O . ARG B 1 15 ? -20.297 5.148 33.594 1 51.56 15 ARG B O 1
ATOM 2505 N N . LYS B 1 16 ? -21.844 6.422 34.375 1 52.19 16 LYS B N 1
ATOM 2506 C CA . LYS B 1 16 ? -22.875 5.852 33.5 1 52.19 16 LYS B CA 1
ATOM 2507 C C . LYS B 1 16 ? -22.641 6.238 32.062 1 52.19 16 LYS B C 1
ATOM 2509 O O . LYS B 1 16 ? -22.875 5.438 31.156 1 52.19 16 LYS B O 1
ATOM 2514 N N . GLU B 1 17 ? -22.188 7.406 31.828 1 54.16 17 GLU B N 1
ATOM 2515 C CA . GLU B 1 17 ? -21.953 7.871 30.453 1 54.16 17 GLU B CA 1
ATOM 2516 C C . GLU B 1 17 ? -20.75 7.184 29.844 1 54.16 17 GLU B C 1
ATOM 2518 O O . GLU B 1 17 ? -20.75 6.871 28.656 1 54.16 17 GLU B O 1
ATOM 2523 N N . ASN B 1 18 ? -19.812 6.879 30.672 1 53.75 18 ASN B N 1
ATOM 2524 C CA . ASN B 1 18 ? -18.625 6.168 30.203 1 53.75 18 ASN B CA 1
ATOM 2525 C C . ASN B 1 18 ? -18.953 4.719 29.844 1 53.75 18 ASN B C 1
ATOM 2527 O O . ASN B 1 18 ? -18.453 4.203 28.844 1 53.75 18 ASN B O 1
ATOM 2531 N N . LEU B 1 19 ? -19.719 4.133 30.719 1 54.12 19 LEU B N 1
ATOM 2532 C CA . LEU B 1 19 ? -20.078 2.74 30.484 1 54.12 19 LEU B CA 1
ATOM 2533 C C . LEU B 1 19 ? -20.969 2.613 29.25 1 54.12 19 LEU B C 1
ATOM 2535 O O . LEU B 1 19 ? -20.875 1.631 28.516 1 54.12 19 LEU B O 1
ATOM 2539 N N . THR B 1 20 ? -21.812 3.539 29.078 1 53.84 20 THR B N 1
ATOM 2540 C CA . THR B 1 20 ? -22.672 3.496 27.906 1 53.84 20 THR B CA 1
ATOM 2541 C C . THR B 1 20 ? -21.859 3.637 26.625 1 53.84 20 THR B C 1
ATOM 2543 O O . THR B 1 20 ? -22.109 2.949 25.641 1 53.84 20 THR B O 1
ATOM 2546 N N . GLY B 1 21 ? -20.922 4.543 26.703 1 55.38 21 GLY B N 1
ATOM 2547 C CA . GLY B 1 21 ? -20.062 4.688 25.531 1 55.38 21 GLY B CA 1
ATOM 2548 C C . GLY B 1 21 ? -19.266 3.434 25.234 1 55.38 21 GLY B C 1
ATOM 2549 O O . GLY B 1 21 ? -19.188 3.008 24.078 1 55.38 21 GLY B O 1
ATOM 2550 N N . ILE B 1 22 ? -18.75 2.887 26.281 1 57.09 22 ILE B N 1
ATOM 2551 C CA . ILE B 1 22 ? -17.984 1.654 26.125 1 57.09 22 ILE B CA 1
ATOM 2552 C C . ILE B 1 22 ? -18.906 0.531 25.656 1 57.09 22 ILE B C 1
ATOM 2554 O O . ILE B 1 22 ? -18.531 -0.285 24.812 1 57.09 22 ILE B O 1
ATOM 2558 N N . LEU B 1 23 ? -20.062 0.443 26.234 1 58.12 23 LEU B N 1
ATOM 2559 C CA . LEU B 1 23 ? -20.984 -0.618 25.859 1 58.12 23 LEU B CA 1
ATOM 2560 C C . LEU B 1 23 ? -21.375 -0.506 24.391 1 58.12 23 LEU B C 1
ATOM 2562 O O . LEU B 1 23 ? -21.578 -1.52 23.719 1 58.12 23 LEU B O 1
ATOM 2566 N N . PHE B 1 24 ? -21.359 0.723 23.953 1 58.75 24 PHE B N 1
ATOM 2567 C CA . PHE B 1 24 ? -21.75 0.895 22.562 1 58.75 24 PHE B CA 1
ATOM 2568 C C . PHE B 1 24 ? -20.578 0.626 21.625 1 58.75 24 PHE B C 1
ATOM 2570 O O . PHE B 1 24 ? -20.781 0.245 20.469 1 58.75 24 PHE B O 1
ATOM 2577 N N . VAL B 1 25 ? -19.438 0.771 22.188 1 61.59 25 VAL B N 1
ATOM 2578 C CA . VAL B 1 25 ? -18.266 0.528 21.359 1 61.59 25 VAL B CA 1
ATOM 2579 C C . VAL B 1 25 ? -17.953 -0.967 21.328 1 61.59 25 VAL B C 1
ATOM 2581 O O . VAL B 1 25 ? -17.406 -1.471 20.359 1 61.59 25 VAL B O 1
ATOM 2584 N N . VAL B 1 26 ? -18.469 -1.649 22.281 1 64.75 26 VAL B N 1
ATOM 2585 C CA . VAL B 1 26 ? -18.156 -3.062 22.453 1 64.75 26 VAL B CA 1
ATOM 2586 C C . VAL B 1 26 ? -18.656 -3.852 21.234 1 64.75 26 VAL B C 1
ATOM 2588 O O . VAL B 1 26 ? -17.922 -4.668 20.672 1 64.75 26 VAL B O 1
ATOM 2591 N N . PRO B 1 27 ? -19.828 -3.568 20.797 1 62.56 27 PRO B N 1
ATOM 2592 C CA . PRO B 1 27 ? -20.25 -4.344 19.625 1 62.56 27 PRO B CA 1
ATOM 2593 C C . PRO B 1 27 ? -19.359 -4.117 18.406 1 62.56 27 PRO B C 1
ATOM 2595 O O . PRO B 1 27 ? -19.141 -5.043 17.625 1 62.56 27 PRO B O 1
ATOM 2598 N N . ALA B 1 28 ? -18.906 -2.875 18.375 1 63.91 28 ALA B N 1
ATOM 2599 C CA . ALA B 1 28 ? -18.047 -2.564 17.234 1 63.91 28 ALA B CA 1
ATOM 2600 C C . ALA B 1 28 ? -16.672 -3.201 17.406 1 63.91 28 ALA B C 1
ATOM 2602 O O . ALA B 1 28 ? -15.984 -3.473 16.406 1 63.91 28 ALA B O 1
ATOM 2603 N N . LEU B 1 29 ? -16.391 -3.537 18.594 1 69.12 29 LEU B N 1
ATOM 2604 C CA . LEU B 1 29 ? -15.062 -4.094 18.891 1 69.12 29 LEU B CA 1
ATOM 2605 C C . LEU B 1 29 ? -15.062 -5.605 18.703 1 69.12 29 LEU B C 1
ATOM 2607 O O . LEU B 1 29 ? -14.008 -6.207 18.484 1 69.12 29 LEU B O 1
ATOM 2611 N N . ILE B 1 30 ? -16.25 -6.145 18.719 1 70.75 30 ILE B N 1
ATOM 2612 C CA . ILE B 1 30 ? -16.328 -7.602 18.703 1 70.75 30 ILE B CA 1
ATOM 2613 C C . ILE B 1 30 ? -15.742 -8.141 17.406 1 70.75 30 ILE B C 1
ATOM 2615 O O . ILE B 1 30 ? -14.852 -9 17.422 1 70.75 30 ILE B O 1
ATOM 2619 N N . PRO B 1 31 ? -16.203 -7.578 16.328 1 64.56 31 PRO B N 1
ATOM 2620 C CA . PRO B 1 31 ? -15.625 -8.125 15.094 1 64.56 31 PRO B CA 1
ATOM 2621 C C . PRO B 1 31 ? -14.133 -7.809 14.961 1 64.56 31 PRO B C 1
ATOM 2623 O O . PRO B 1 31 ? -13.367 -8.633 14.445 1 64.56 31 PRO B O 1
ATOM 2626 N N . LEU B 1 32 ? -13.836 -6.688 15.484 1 67.62 32 LEU B N 1
ATOM 2627 C CA . LEU B 1 32 ? -12.43 -6.301 15.383 1 67.62 32 LEU B CA 1
ATOM 2628 C C . LEU B 1 32 ? -11.562 -7.184 16.281 1 67.62 32 LEU B C 1
ATOM 2630 O O . LEU B 1 32 ? -10.484 -7.613 15.859 1 67.62 32 LEU B O 1
ATOM 2634 N N . LEU B 1 33 ? -12.07 -7.469 17.484 1 69.81 33 LEU B N 1
ATOM 2635 C CA . LEU B 1 33 ? -11.328 -8.344 18.375 1 69.81 33 LEU B CA 1
ATOM 2636 C C . LEU B 1 33 ? -11.273 -9.766 17.844 1 69.81 33 LEU B C 1
ATOM 2638 O O . LEU B 1 33 ? -10.219 -10.398 17.844 1 69.81 33 LEU B O 1
ATOM 2642 N N . ILE B 1 34 ? -12.359 -10.18 17.312 1 69.81 34 ILE B N 1
ATOM 2643 C CA . ILE B 1 34 ? -12.461 -11.57 16.875 1 69.81 34 ILE B CA 1
ATOM 2644 C C . ILE B 1 34 ? -11.664 -11.758 15.586 1 69.81 34 ILE B C 1
ATOM 2646 O O . ILE B 1 34 ? -10.977 -12.766 15.422 1 69.81 34 ILE B O 1
ATOM 2650 N N . PHE B 1 35 ? -11.68 -10.688 14.805 1 71.56 35 PHE B N 1
ATOM 2651 C CA . PHE B 1 35 ? -11.102 -10.922 13.492 1 71.56 35 PHE B CA 1
ATOM 2652 C C . PHE B 1 35 ? -9.75 -10.242 13.359 1 71.56 35 PHE B C 1
ATOM 2654 O O . PHE B 1 35 ? -9.156 -10.219 12.281 1 71.56 35 PHE B O 1
ATOM 2661 N N . TRP B 1 36 ? -9.289 -9.68 14.422 1 76.06 36 TRP B N 1
ATOM 2662 C CA . TRP B 1 36 ? -7.961 -9.078 14.422 1 76.06 36 TRP B CA 1
ATOM 2663 C C . TRP B 1 36 ? -7.105 -9.633 15.547 1 76.06 36 TRP B C 1
ATOM 2665 O O . TRP B 1 36 ? -6.191 -10.43 15.312 1 76.06 36 TRP B O 1
ATOM 2675 N N . VAL B 1 37 ? -7.578 -9.445 16.766 1 74.69 37 VAL B N 1
ATOM 2676 C CA . VAL B 1 37 ? -6.762 -9.789 17.938 1 74.69 37 VAL B CA 1
ATOM 2677 C C . VAL B 1 37 ? -6.648 -11.305 18.062 1 74.69 37 VAL B C 1
ATOM 2679 O O . VAL B 1 37 ? -5.547 -11.844 18.188 1 74.69 37 VAL B O 1
ATOM 2682 N N . ILE B 1 38 ? -7.695 -11.977 17.859 1 75.94 38 ILE B N 1
ATOM 2683 C CA . ILE B 1 38 ? -7.707 -13.422 18.062 1 75.94 38 ILE B CA 1
ATOM 2684 C C . ILE B 1 38 ? -6.887 -14.102 16.969 1 75.94 38 ILE B C 1
ATOM 2686 O O . ILE B 1 38 ? -5.996 -14.906 17.266 1 75.94 38 ILE B O 1
ATOM 2690 N N . PRO B 1 39 ? -7.121 -13.688 15.742 1 76.06 39 PRO B N 1
ATOM 2691 C CA . PRO B 1 39 ? -6.324 -14.352 14.711 1 76.06 39 PRO B CA 1
ATOM 2692 C C . PRO B 1 39 ? -4.832 -14.055 14.836 1 76.06 39 PRO B C 1
ATOM 2694 O O . PRO B 1 39 ? -3.998 -14.922 14.562 1 76.06 39 PRO B O 1
ATOM 2697 N N . VAL B 1 40 ? -4.539 -12.898 15.227 1 76.75 40 VAL B N 1
ATOM 2698 C CA . VAL B 1 40 ? -3.135 -12.539 15.391 1 76.75 40 VAL B CA 1
ATOM 2699 C C . VAL B 1 40 ? -2.521 -13.344 16.531 1 76.75 40 VAL B C 1
ATOM 2701 O O . VAL B 1 40 ? -1.428 -13.898 16.391 1 76.75 40 VAL B O 1
ATOM 2704 N N . VAL B 1 41 ? -3.258 -13.43 17.625 1 78.75 41 VAL B N 1
ATOM 2705 C CA . VAL B 1 41 ? -2.789 -14.195 18.781 1 78.75 41 VAL B CA 1
ATOM 2706 C C . VAL B 1 41 ? -2.736 -15.68 18.422 1 78.75 41 VAL B C 1
ATOM 2708 O O . VAL B 1 41 ? -1.774 -16.375 18.75 1 78.75 41 VAL B O 1
ATOM 2711 N N . TRP B 1 42 ? -3.725 -16.047 17.719 1 78.88 42 TRP B N 1
ATOM 2712 C CA . TRP B 1 42 ? -3.766 -17.438 17.266 1 78.88 42 TRP B CA 1
ATOM 2713 C C . TRP B 1 42 ? -2.621 -17.734 16.312 1 78.88 42 TRP B C 1
ATOM 2715 O O . TRP B 1 42 ? -1.996 -18.797 16.391 1 78.88 42 TRP B O 1
ATOM 2725 N N . SER B 1 43 ? -2.43 -16.812 15.414 1 78.62 43 SER B N 1
ATOM 2726 C CA . SER B 1 43 ? -1.311 -16.984 14.492 1 78.62 43 SER B CA 1
ATOM 2727 C C . SER B 1 43 ? 0.015 -17.062 15.242 1 78.62 43 SER B C 1
ATOM 2729 O O . SER B 1 43 ? 0.881 -17.875 14.891 1 78.62 43 SER B O 1
ATOM 2731 N N . GLY B 1 44 ? 0.17 -16.25 16.266 1 83.44 44 GLY B N 1
ATOM 2732 C CA . GLY B 1 44 ? 1.344 -16.359 17.125 1 83.44 44 GLY B CA 1
ATOM 2733 C C . GLY B 1 44 ? 1.471 -17.719 17.797 1 83.44 44 GLY B C 1
ATOM 2734 O O . GLY B 1 44 ? 2.568 -18.266 17.875 1 83.44 44 GLY B O 1
ATOM 2735 N N . GLY B 1 45 ? 0.322 -18.203 18.219 1 84.19 45 GLY B N 1
ATOM 2736 C CA . GLY B 1 45 ? 0.304 -19.516 18.844 1 84.19 45 GLY B CA 1
ATOM 2737 C C . GLY B 1 45 ? 0.655 -20.641 17.875 1 84.19 45 GLY B C 1
ATOM 2738 O O . GLY B 1 45 ? 1.293 -21.625 18.266 1 84.19 45 GLY B O 1
ATOM 2739 N N . LEU B 1 46 ? 0.293 -20.453 16.641 1 82.75 46 LEU B N 1
ATOM 2740 C CA . LEU B 1 46 ? 0.568 -21.469 15.625 1 82.75 46 LEU B CA 1
ATOM 2741 C C . LEU B 1 46 ? 2.068 -21.609 15.391 1 82.75 46 LEU B C 1
ATOM 2743 O O . LEU B 1 46 ? 2.527 -22.609 14.852 1 82.75 46 LEU B O 1
ATOM 2747 N N . SER B 1 47 ? 2.807 -20.594 15.742 1 87.75 47 SER B N 1
ATOM 2748 C CA . SER B 1 47 ? 4.254 -20.641 15.57 1 87.75 47 SER B CA 1
ATOM 2749 C C . SER B 1 47 ? 4.871 -21.75 16.422 1 87.75 47 SER B C 1
ATOM 2751 O O . SER B 1 47 ? 6.008 -22.172 16.172 1 87.75 47 SER B O 1
ATOM 2753 N N . PHE B 1 48 ? 4.059 -22.172 17.359 1 89.69 48 PHE B N 1
ATOM 2754 C CA . PHE B 1 48 ? 4.535 -23.234 18.25 1 89.69 48 PHE B CA 1
ATOM 2755 C C . PHE B 1 48 ? 3.963 -24.594 17.828 1 89.69 48 PHE B C 1
ATOM 2757 O O . PHE B 1 48 ? 4.074 -25.578 18.562 1 89.69 48 PHE B O 1
ATOM 2764 N N . THR B 1 49 ? 3.355 -24.609 16.656 1 87.06 49 THR B N 1
ATOM 2765 C CA . THR B 1 49 ? 2.705 -25.828 16.203 1 87.06 49 THR B CA 1
ATOM 2766 C C . THR B 1 49 ? 3.213 -26.234 14.82 1 87.06 49 THR B C 1
ATOM 2768 O O . THR B 1 49 ? 3.979 -25.5 14.195 1 87.06 49 THR B O 1
ATOM 2771 N N . ASP B 1 50 ? 2.85 -27.453 14.336 1 81.88 50 ASP B N 1
ATOM 2772 C CA . ASP B 1 50 ? 3.215 -27.938 13.008 1 81.88 50 ASP B CA 1
ATOM 2773 C C . ASP B 1 50 ? 2.031 -27.859 12.047 1 81.88 50 ASP B C 1
ATOM 2775 O O . ASP B 1 50 ? 1.958 -28.625 11.078 1 81.88 50 ASP B O 1
ATOM 2779 N N . TRP B 1 51 ? 1.187 -26.984 12.258 1 78.94 51 TRP B N 1
ATOM 2780 C CA . TRP B 1 51 ? -0.032 -26.922 11.453 1 78.94 51 TRP B CA 1
ATOM 2781 C C . TRP B 1 51 ? 0.289 -26.594 10 1 78.94 51 TRP B C 1
ATOM 2783 O O . TRP B 1 51 ? 1.106 -25.719 9.719 1 78.94 51 TRP B O 1
ATOM 2793 N N . ASP B 1 52 ? -0.276 -27.375 9.078 1 74.75 52 ASP B N 1
ATOM 2794 C CA . ASP B 1 52 ? -0.02 -27.219 7.645 1 74.75 52 ASP B CA 1
ATOM 2795 C C . ASP B 1 52 ? -1.269 -26.734 6.914 1 74.75 52 ASP B C 1
ATOM 2797 O O . ASP B 1 52 ? -1.343 -26.812 5.684 1 74.75 52 ASP B O 1
ATOM 2801 N N . MET B 1 53 ? -2.2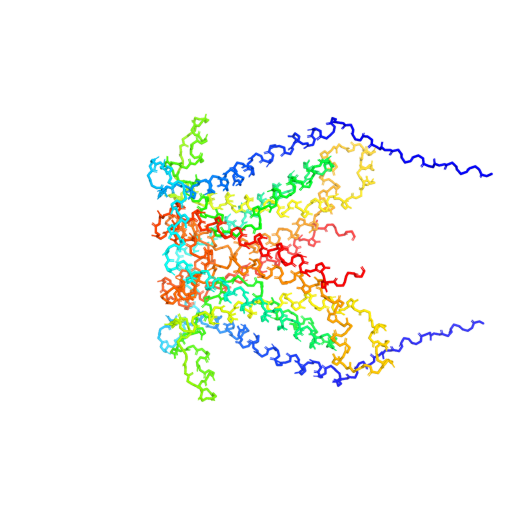56 -26.25 7.598 1 66.75 53 MET B N 1
ATOM 2802 C CA . MET B 1 53 ? -3.498 -25.703 7.059 1 66.75 53 MET B CA 1
ATOM 2803 C C . MET B 1 53 ? -4.453 -26.812 6.652 1 66.75 53 MET B C 1
ATOM 2805 O O . MET B 1 53 ? -5.664 -26.609 6.578 1 66.75 53 MET B O 1
ATOM 2809 N N . MET B 1 54 ? -3.932 -27.953 6.484 1 68.06 54 MET B N 1
ATOM 2810 C CA . MET B 1 54 ? -4.734 -29.031 5.902 1 68.06 54 MET B CA 1
ATOM 2811 C C . MET B 1 54 ? -5.121 -30.047 6.965 1 68.06 54 MET B C 1
ATOM 2813 O O . MET B 1 54 ? -6.23 -30.578 6.945 1 68.06 54 MET B O 1
ATOM 2817 N N . SER B 1 55 ? -4.219 -30.188 7.852 1 68.31 55 SER B N 1
ATOM 2818 C CA . SER B 1 55 ? -4.441 -31.266 8.812 1 68.31 55 SER B CA 1
ATOM 2819 C C . SER B 1 55 ? -5.363 -30.812 9.938 1 68.31 55 SER B C 1
ATOM 2821 O O . SER B 1 55 ? -5.363 -29.641 10.32 1 68.31 55 SER B O 1
ATOM 2823 N N . GLU B 1 56 ? -6.117 -31.656 10.336 1 71.19 56 GLU B N 1
ATOM 2824 C CA . GLU B 1 56 ? -7.012 -31.406 11.461 1 71.19 56 GLU B CA 1
ATOM 2825 C C . GLU B 1 56 ? -6.262 -31.453 12.789 1 71.19 56 GLU B C 1
ATOM 2827 O O . GLU B 1 56 ? -6.68 -30.828 13.766 1 71.19 56 GLU B O 1
ATOM 2832 N N . ASN B 1 57 ? -5.199 -32.156 12.711 1 77.19 57 ASN B N 1
ATOM 2833 C CA . ASN B 1 57 ? -4.457 -32.281 13.961 1 77.19 57 ASN B CA 1
ATOM 2834 C C . ASN B 1 57 ? -3.338 -31.25 14.062 1 77.19 57 ASN B C 1
ATOM 2836 O O . ASN B 1 57 ? -2.555 -31.078 13.125 1 77.19 57 ASN B O 1
ATOM 2840 N N . ILE B 1 58 ? -3.459 -30.484 15.086 1 80 58 ILE B N 1
ATOM 2841 C CA . ILE B 1 58 ? -2.441 -29.484 15.398 1 80 58 ILE B CA 1
ATOM 2842 C C . ILE B 1 58 ? -1.614 -29.953 16.594 1 80 58 ILE B C 1
ATOM 2844 O O . ILE B 1 58 ? -2.156 -30.203 17.672 1 80 58 ILE B O 1
ATOM 2848 N N . ASN B 1 59 ? -0.276 -30.25 16.344 1 85.38 59 ASN B N 1
ATOM 2849 C CA . ASN B 1 59 ? 0.606 -30.688 17.422 1 85.38 59 ASN B CA 1
ATOM 2850 C C . ASN B 1 59 ? 1.482 -29.547 17.922 1 85.38 59 ASN B C 1
ATOM 2852 O O . ASN B 1 59 ? 1.943 -28.719 17.141 1 85.38 59 ASN B O 1
ATOM 2856 N N . PHE B 1 60 ? 1.574 -29.578 19.25 1 88.44 60 PHE B N 1
ATOM 2857 C CA . PHE B 1 60 ? 2.459 -28.594 19.859 1 88.44 60 PHE B CA 1
ATOM 2858 C C . PHE B 1 60 ? 3.92 -29 19.688 1 88.44 60 PHE B C 1
ATOM 2860 O O . PHE B 1 60 ? 4.301 -30.125 20.016 1 88.44 60 PHE B O 1
ATOM 2867 N N . MET B 1 61 ? 4.719 -28.156 19.094 1 88.44 61 MET B N 1
ATOM 2868 C CA . MET B 1 61 ? 6.113 -28.453 18.781 1 88.44 61 MET B CA 1
ATOM 2869 C C . MET B 1 61 ? 7.051 -27.531 19.562 1 88.44 61 MET B C 1
ATOM 2871 O O . MET B 1 61 ? 8.258 -27.531 19.344 1 88.44 61 MET B O 1
ATOM 2875 N N . GLY B 1 62 ? 6.496 -26.719 20.562 1 89.06 62 GLY B N 1
ATOM 2876 C CA . GLY B 1 62 ? 7.34 -25.797 21.297 1 89.06 62 GLY B CA 1
ATOM 2877 C C . GLY B 1 62 ? 8.047 -24.797 20.406 1 89.06 62 GLY B C 1
ATOM 2878 O O . GLY B 1 62 ? 7.406 -24.125 19.578 1 89.06 62 GLY B O 1
ATOM 2879 N N . LEU B 1 63 ? 9.398 -24.797 20.594 1 90.81 63 LEU B N 1
ATOM 2880 C CA . LEU B 1 63 ? 10.164 -23.781 19.875 1 90.81 63 LEU B CA 1
ATOM 2881 C C . LEU B 1 63 ? 10.828 -24.375 18.625 1 90.81 63 LEU B C 1
ATOM 2883 O O . LEU B 1 63 ? 11.781 -23.812 18.094 1 90.81 63 LEU B O 1
ATOM 2887 N N . LYS B 1 64 ? 10.305 -25.438 18.125 1 90.25 64 LYS B N 1
ATOM 2888 C CA . LYS B 1 64 ? 10.922 -26.156 17.016 1 90.25 64 LYS B CA 1
ATOM 2889 C C . LYS B 1 64 ? 10.906 -25.328 15.742 1 90.25 64 LYS B C 1
ATOM 2891 O O . LYS B 1 64 ? 11.867 -25.344 14.969 1 90.25 64 LYS B O 1
ATOM 2896 N N . ASN B 1 65 ? 9.797 -24.625 15.531 1 91.19 65 ASN B N 1
ATOM 2897 C CA . ASN B 1 65 ? 9.719 -23.766 14.352 1 91.19 65 ASN B CA 1
ATOM 2898 C C . ASN B 1 65 ? 10.781 -22.672 14.383 1 91.19 65 ASN B C 1
ATOM 2900 O O . ASN B 1 65 ? 11.406 -22.375 13.367 1 91.19 65 ASN B O 1
ATOM 2904 N N . PHE B 1 66 ? 11 -22.203 15.539 1 92.38 66 PHE B N 1
ATOM 2905 C CA . PHE B 1 66 ? 11.992 -21.156 15.695 1 92.38 66 PHE B CA 1
ATOM 2906 C C . PHE B 1 66 ? 13.406 -21.719 15.555 1 92.38 66 PHE B C 1
ATOM 2908 O O . PHE B 1 66 ? 14.258 -21.094 14.914 1 92.38 66 PHE B O 1
ATOM 2915 N N . ALA B 1 67 ? 13.578 -22.828 16.094 1 91.06 67 ALA B N 1
ATOM 2916 C CA . ALA B 1 67 ? 14.875 -23.5 15.961 1 91.06 67 ALA B CA 1
ATOM 2917 C C . ALA B 1 67 ? 15.164 -23.859 14.508 1 91.06 67 ALA B C 1
ATOM 2919 O O . ALA B 1 67 ? 16.297 -23.719 14.039 1 91.06 67 ALA B O 1
ATOM 2920 N N . SER B 1 68 ? 14.164 -24.297 13.867 1 90.06 68 SER B N 1
ATOM 2921 C CA . SER B 1 68 ? 14.305 -24.656 12.461 1 90.06 68 SER B CA 1
ATOM 2922 C C . SER B 1 68 ? 14.641 -23.438 11.609 1 90.06 68 SER B C 1
ATOM 2924 O O . SER B 1 68 ? 15.453 -23.516 10.688 1 90.06 68 SER B O 1
ATOM 2926 N N . LEU B 1 69 ? 14.031 -22.406 11.883 1 90.94 69 LEU B N 1
ATOM 2927 C CA . LEU B 1 69 ? 14.312 -21.156 11.172 1 90.94 69 LEU B CA 1
ATOM 2928 C C . LEU B 1 69 ? 15.766 -20.734 11.383 1 90.94 69 LEU B C 1
ATOM 2930 O O . LEU B 1 69 ? 16.469 -20.422 10.422 1 90.94 69 LEU B O 1
ATOM 2934 N N . LEU B 1 70 ? 16.219 -20.766 12.633 1 90.5 70 LEU B N 1
ATOM 2935 C CA . LEU B 1 70 ? 17.547 -20.266 12.984 1 90.5 70 LEU B CA 1
ATOM 2936 C C . LEU B 1 70 ? 18.641 -21.172 12.422 1 90.5 70 LEU B C 1
ATOM 2938 O O . LEU B 1 70 ? 19.75 -20.719 12.125 1 90.5 70 LEU B O 1
ATOM 2942 N N . ARG B 1 71 ? 18.328 -22.422 12.227 1 90.25 71 ARG B N 1
ATOM 2943 C CA . ARG B 1 71 ? 19.297 -23.375 11.742 1 90.25 71 ARG B CA 1
ATOM 2944 C C . ARG B 1 71 ? 19.312 -23.438 10.211 1 90.25 71 ARG B C 1
ATOM 2946 O O . ARG B 1 71 ? 20.219 -24 9.609 1 90.25 71 ARG B O 1
ATOM 2953 N N . ASP B 1 72 ? 18.328 -22.859 9.602 1 90.88 72 ASP B N 1
ATOM 2954 C CA . ASP B 1 72 ? 18.234 -22.859 8.148 1 90.88 72 ASP B CA 1
ATOM 2955 C C . ASP B 1 72 ? 19.078 -21.75 7.535 1 90.88 72 ASP B C 1
ATOM 2957 O O . ASP B 1 72 ? 18.797 -20.562 7.73 1 90.88 72 ASP B O 1
ATOM 2961 N N . PRO B 1 73 ? 20.125 -22.109 6.809 1 90.19 73 PRO B N 1
ATOM 2962 C CA . PRO B 1 73 ? 20.953 -21.078 6.168 1 90.19 73 PRO B CA 1
ATOM 2963 C C . PRO B 1 73 ? 20.141 -20.141 5.266 1 90.19 73 PRO B C 1
ATOM 2965 O O . PRO B 1 73 ? 20.5 -18.969 5.113 1 90.19 73 PRO B O 1
ATOM 2968 N N . LYS B 1 74 ? 19.094 -20.609 4.766 1 91.75 74 LYS B N 1
ATOM 2969 C CA . LYS B 1 74 ? 18.25 -19.781 3.916 1 91.75 74 LYS B CA 1
ATOM 2970 C C . LYS B 1 74 ? 17.625 -18.641 4.711 1 91.75 74 LYS B C 1
ATOM 2972 O O . LYS B 1 74 ? 17.391 -17.562 4.168 1 91.75 74 LYS B O 1
ATOM 2977 N N . PHE B 1 75 ? 17.438 -18.953 5.988 1 95.31 75 PHE B N 1
ATOM 2978 C CA . PHE B 1 75 ? 16.828 -17.922 6.816 1 95.31 75 PHE B CA 1
ATOM 2979 C C . PHE B 1 75 ? 17.797 -16.781 7.09 1 95.31 75 PHE B C 1
ATOM 2981 O O . PHE B 1 75 ? 17.406 -15.617 7.145 1 95.31 75 PHE B O 1
ATOM 2988 N N . GLY B 1 76 ? 19.078 -17.094 7.219 1 95.12 76 GLY B N 1
ATOM 2989 C CA . GLY B 1 76 ? 20.094 -16.047 7.316 1 95.12 76 GLY B CA 1
ATOM 2990 C C . GLY B 1 76 ? 20.125 -15.133 6.109 1 95.12 76 GLY B C 1
ATOM 2991 O O . GLY B 1 76 ? 20.266 -13.922 6.246 1 95.12 76 GLY B O 1
ATOM 2992 N N . ASP B 1 77 ? 19.984 -15.742 4.941 1 96.56 77 ASP B N 1
ATOM 2993 C CA . ASP B 1 77 ? 19.938 -14.961 3.705 1 96.56 77 ASP B CA 1
ATOM 2994 C C . ASP B 1 77 ? 18.719 -14.039 3.684 1 96.56 77 ASP B C 1
ATOM 2996 O O . ASP B 1 77 ? 18.812 -12.898 3.229 1 96.56 77 ASP B O 1
ATOM 3000 N N . VAL B 1 78 ? 17.594 -14.539 4.199 1 97.5 78 VAL B N 1
ATOM 3001 C CA . VAL B 1 78 ? 16.359 -13.766 4.258 1 97.5 78 VAL B CA 1
ATOM 3002 C C . VAL B 1 78 ? 16.562 -12.547 5.164 1 97.5 78 VAL B C 1
ATOM 3004 O O . VAL B 1 78 ? 16.188 -11.43 4.801 1 97.5 78 VAL B O 1
ATOM 3007 N N . LEU B 1 79 ? 17.188 -12.781 6.316 1 96.75 79 LEU B N 1
ATOM 3008 C CA . LEU B 1 79 ? 17.453 -11.688 7.246 1 96.75 79 LEU B CA 1
ATOM 3009 C C . LEU B 1 79 ? 18.406 -10.672 6.637 1 96.75 79 LEU B C 1
ATOM 3011 O O . LEU B 1 79 ? 18.203 -9.461 6.77 1 96.75 79 LEU B O 1
ATOM 3015 N N . TRP B 1 80 ? 19.406 -11.164 5.953 1 96.88 80 TRP B N 1
ATOM 3016 C CA . TRP B 1 80 ? 20.375 -10.281 5.312 1 96.88 80 TRP B CA 1
ATOM 3017 C C . TRP B 1 80 ? 19.719 -9.461 4.207 1 96.88 80 TRP B C 1
ATOM 3019 O O . TRP B 1 80 ? 19.922 -8.25 4.113 1 96.88 80 TRP B O 1
ATOM 3029 N N . ASN B 1 81 ? 18.969 -10.125 3.355 1 98 81 ASN B N 1
ATOM 3030 C CA . ASN B 1 81 ? 18.25 -9.438 2.293 1 98 81 ASN B CA 1
ATOM 3031 C C . ASN B 1 81 ? 17.312 -8.367 2.854 1 98 81 ASN B C 1
ATOM 3033 O O . ASN B 1 81 ? 17.188 -7.289 2.271 1 98 81 ASN B O 1
ATOM 3037 N N . THR B 1 82 ? 16.703 -8.711 3.975 1 97.94 82 THR B N 1
ATOM 3038 C CA . THR B 1 82 ? 15.789 -7.77 4.617 1 97.94 82 THR B CA 1
ATOM 3039 C C . THR B 1 82 ? 16.531 -6.535 5.098 1 97.94 82 THR B C 1
ATOM 3041 O O . THR B 1 82 ? 16.078 -5.406 4.895 1 97.94 82 THR B O 1
ATOM 3044 N N . LEU B 1 83 ? 17.672 -6.75 5.68 1 96.94 83 LEU B N 1
ATOM 3045 C CA . LEU B 1 83 ? 18.484 -5.648 6.172 1 96.94 83 LEU B CA 1
ATOM 3046 C C . LEU B 1 83 ? 19 -4.789 5.02 1 96.94 83 LEU B C 1
ATOM 3048 O O . LEU B 1 83 ? 18.922 -3.559 5.078 1 96.94 83 LEU B O 1
ATOM 3052 N N . VAL B 1 84 ? 19.516 -5.438 4.004 1 98 84 VAL B N 1
ATOM 3053 C CA . VAL B 1 84 ? 20.047 -4.73 2.836 1 98 84 VAL B CA 1
ATOM 3054 C C . VAL B 1 84 ? 18.938 -3.912 2.186 1 98 84 VAL B C 1
ATOM 3056 O O . VAL B 1 84 ? 19.141 -2.752 1.821 1 98 84 VAL B O 1
ATOM 3059 N N . PHE B 1 85 ? 17.812 -4.504 2.064 1 98.38 85 PHE B N 1
ATOM 3060 C CA . PHE B 1 85 ? 16.672 -3.816 1.446 1 98.38 85 PHE B CA 1
ATOM 3061 C C . PHE B 1 85 ? 16.234 -2.639 2.303 1 98.38 85 PHE B C 1
ATOM 3063 O O . PHE B 1 85 ? 15.961 -1.554 1.784 1 98.38 85 PHE B O 1
ATOM 3070 N N . ALA B 1 86 ? 16.125 -2.891 3.588 1 97.62 86 ALA B N 1
ATOM 3071 C CA . ALA B 1 86 ? 15.656 -1.847 4.496 1 97.62 86 ALA B CA 1
ATOM 3072 C C . ALA B 1 86 ? 16.594 -0.643 4.48 1 97.62 86 ALA B C 1
ATOM 3074 O O . ALA B 1 86 ? 16.156 0.49 4.27 1 97.62 86 ALA B O 1
ATOM 3075 N N . VAL B 1 87 ? 17.844 -0.862 4.629 1 97.12 87 VAL B N 1
ATOM 3076 C CA . VAL B 1 87 ? 18.828 0.219 4.664 1 97.12 87 VAL B CA 1
ATOM 3077 C C . VAL B 1 87 ? 19 0.805 3.264 1 97.12 87 VAL B C 1
ATOM 3079 O O . VAL B 1 87 ? 19.031 2.027 3.096 1 97.12 87 VAL B O 1
ATOM 3082 N N . GLY B 1 88 ? 19.062 -0.064 2.281 1 98.12 88 GLY B N 1
ATOM 3083 C CA . GLY B 1 88 ? 19.297 0.354 0.908 1 98.12 88 GLY B CA 1
ATOM 3084 C C . GLY B 1 88 ? 18.141 1.146 0.322 1 98.12 88 GLY B C 1
ATOM 3085 O O . GLY B 1 88 ? 18.312 1.893 -0.642 1 98.12 88 GLY B O 1
ATOM 3086 N N . SER B 1 89 ? 16.969 0.935 0.777 1 98.12 89 SER B N 1
ATOM 3087 C CA . SER B 1 89 ? 15.828 1.698 0.283 1 98.12 89 SER B CA 1
ATOM 3088 C C . SER B 1 89 ? 15.602 2.959 1.111 1 98.12 89 SER B C 1
ATOM 3090 O O . SER B 1 89 ? 15.359 4.035 0.561 1 98.12 89 SER B O 1
ATOM 3092 N N . THR B 1 90 ? 15.758 2.834 2.438 1 97.69 90 THR B N 1
ATOM 3093 C CA . THR B 1 90 ? 15.422 3.928 3.342 1 97.69 90 THR B CA 1
ATOM 3094 C C . THR B 1 90 ? 16.422 5.066 3.219 1 97.69 90 THR B C 1
ATOM 3096 O O . THR B 1 90 ? 16.047 6.219 2.998 1 97.69 90 THR B O 1
ATOM 3099 N N . VAL B 1 91 ? 17.703 4.793 3.262 1 97.75 91 VAL B N 1
ATOM 3100 C CA . VAL B 1 91 ? 18.734 5.816 3.316 1 97.75 91 VAL B CA 1
ATOM 3101 C C . VAL B 1 91 ? 18.75 6.609 2.012 1 97.75 91 VAL B C 1
ATOM 3103 O O . VAL B 1 91 ? 18.625 7.836 2.021 1 97.75 91 VAL B O 1
ATOM 3106 N N . PRO B 1 92 ? 18.812 5.941 0.88 1 97.56 92 PRO B N 1
ATOM 3107 C CA . PRO B 1 92 ? 18.828 6.727 -0.356 1 97.56 92 PRO B CA 1
ATOM 3108 C C . PRO B 1 92 ? 17.547 7.523 -0.569 1 97.56 92 PRO B C 1
ATOM 3110 O O . PRO B 1 92 ? 17.594 8.633 -1.102 1 97.56 92 PRO B O 1
ATOM 3113 N N . THR B 1 93 ? 16.406 6.957 -0.221 1 96.81 93 THR B N 1
ATOM 3114 C CA . THR B 1 93 ? 15.133 7.664 -0.388 1 96.81 93 THR B CA 1
ATOM 3115 C C . THR B 1 93 ? 15.133 8.961 0.414 1 96.81 93 THR B C 1
ATOM 3117 O O . THR B 1 93 ? 14.719 10.008 -0.091 1 96.81 93 THR B O 1
ATOM 3120 N N . ILE B 1 94 ? 15.648 8.867 1.628 1 97.25 94 ILE B N 1
ATOM 3121 C CA . ILE B 1 94 ? 15.68 10.016 2.521 1 97.25 94 ILE B CA 1
ATOM 3122 C C . ILE B 1 94 ? 16.688 11.047 2 1 97.25 94 ILE B C 1
ATOM 3124 O O . ILE B 1 94 ? 16.375 12.234 1.907 1 97.25 94 ILE B O 1
ATOM 3128 N N . VAL B 1 95 ? 17.844 10.633 1.625 1 96.69 95 VAL B N 1
ATOM 3129 C CA . VAL B 1 95 ? 18.922 11.516 1.173 1 96.69 95 VAL B CA 1
ATOM 3130 C C . VAL B 1 95 ? 18.516 12.188 -0.138 1 96.69 95 VAL B C 1
ATOM 3132 O O . VAL B 1 95 ? 18.641 13.406 -0.284 1 96.69 95 VAL B O 1
ATOM 3135 N N . LEU B 1 96 ? 18 11.453 -1.059 1 93.25 96 LEU B N 1
ATOM 3136 C CA . LEU B 1 96 ? 17.625 12 -2.357 1 93.25 96 LEU B CA 1
ATOM 3137 C C . LEU B 1 96 ? 16.406 12.898 -2.238 1 93.25 96 LEU B C 1
ATOM 3139 O O . LEU B 1 96 ? 16.297 13.914 -2.93 1 93.25 96 LEU B O 1
ATOM 3143 N N . GLY B 1 97 ? 15.445 12.469 -1.386 1 94 97 GLY B N 1
ATOM 3144 C CA . GLY B 1 97 ? 14.312 13.344 -1.142 1 94 97 GLY B CA 1
ATOM 3145 C C . GLY B 1 97 ? 14.711 14.695 -0.58 1 94 97 GLY B C 1
ATOM 3146 O O . GLY B 1 97 ? 14.18 15.727 -1 1 94 97 GLY B O 1
ATOM 3147 N N . LEU B 1 98 ? 15.633 14.672 0.379 1 95.31 98 LEU B N 1
ATOM 3148 C CA . LEU B 1 98 ? 16.125 15.914 0.955 1 95.31 98 LEU B CA 1
ATOM 3149 C C . LEU B 1 98 ? 16.859 16.75 -0.094 1 95.31 98 LEU B C 1
ATOM 3151 O O . LEU B 1 98 ? 16.672 17.969 -0.168 1 95.31 98 LEU B O 1
ATOM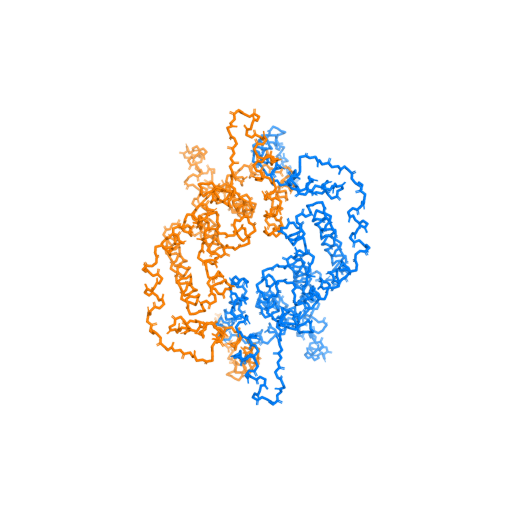 3155 N N . LEU B 1 99 ? 17.672 16.078 -0.907 1 91.62 99 LEU B N 1
ATOM 3156 C CA . LEU B 1 99 ? 18.422 16.766 -1.943 1 91.62 99 LEU B CA 1
ATOM 3157 C C . LEU B 1 99 ? 17.484 17.469 -2.93 1 91.62 99 LEU B C 1
ATOM 3159 O O . LEU B 1 99 ? 17.703 18.625 -3.281 1 91.62 99 LEU B O 1
ATOM 3163 N N . VAL B 1 100 ? 16.438 16.797 -3.342 1 88.62 100 VAL B N 1
ATOM 3164 C CA . VAL B 1 100 ? 15.5 17.375 -4.289 1 88.62 100 VAL B CA 1
ATOM 3165 C C . VAL B 1 100 ? 14.734 18.516 -3.625 1 88.62 100 VAL B C 1
ATOM 3167 O O . VAL B 1 100 ? 14.469 19.547 -4.258 1 88.62 100 VAL B O 1
ATOM 3170 N N . ALA B 1 101 ? 14.406 18.328 -2.357 1 91.44 101 ALA B N 1
ATOM 3171 C CA 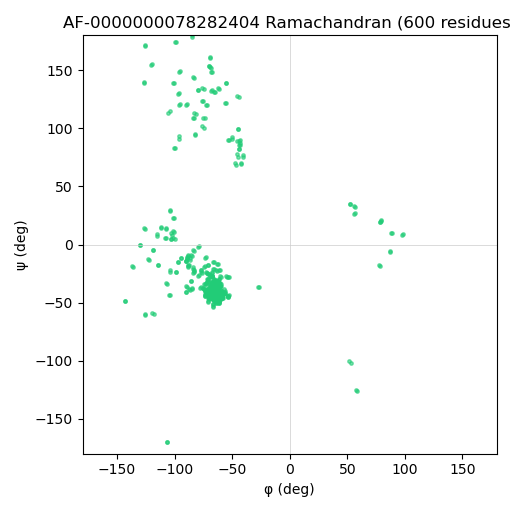. ALA B 1 101 ? 13.719 19.391 -1.624 1 91.44 101 ALA B CA 1
ATOM 3172 C C . ALA B 1 101 ? 14.578 20.641 -1.527 1 91.44 101 ALA B C 1
ATOM 3174 O O . ALA B 1 101 ? 14.078 21.766 -1.67 1 91.44 101 ALA B O 1
ATOM 3175 N N . LEU B 1 102 ? 15.852 20.5 -1.259 1 89 102 LEU B N 1
ATOM 3176 C CA . LEU B 1 102 ? 16.781 21.625 -1.147 1 89 102 LEU B CA 1
ATOM 3177 C C . LEU B 1 102 ? 16.906 22.359 -2.479 1 89 102 LEU B C 1
ATOM 3179 O O . LEU B 1 102 ? 17 23.578 -2.51 1 89 102 LEU B O 1
ATOM 3183 N N . LEU B 1 103 ? 16.859 21.578 -3.508 1 83.12 103 LEU B N 1
ATOM 3184 C CA . LEU B 1 103 ? 16.969 22.172 -4.84 1 83.12 103 LEU B CA 1
ATOM 3185 C C . LEU B 1 103 ? 15.711 22.938 -5.195 1 83.12 103 LEU B C 1
ATOM 3187 O O . LEU B 1 103 ? 15.773 23.953 -5.895 1 83.12 103 LEU B O 1
ATOM 3191 N N . MET B 1 104 ? 14.586 22.516 -4.672 1 81.06 104 MET B N 1
ATOM 3192 C CA . MET B 1 104 ? 13.297 23.125 -4.98 1 81.06 104 MET B CA 1
ATOM 3193 C C . MET B 1 104 ? 13.031 24.328 -4.066 1 81.06 104 MET B C 1
ATOM 3195 O O . MET B 1 104 ? 12.203 25.172 -4.379 1 81.06 104 MET B O 1
ATOM 3199 N N . ASN B 1 105 ? 13.539 24.25 -2.871 1 74.38 105 ASN B N 1
ATOM 3200 C CA . ASN B 1 105 ? 13.289 25.281 -1.881 1 74.38 105 ASN B CA 1
ATOM 3201 C C . ASN B 1 105 ? 13.625 26.672 -2.428 1 74.38 105 ASN B C 1
ATOM 3203 O O . ASN B 1 105 ? 13.008 27.672 -2.029 1 74.38 105 ASN B O 1
ATOM 3207 N N . GLY B 1 106 ? 14.531 26.766 -3.342 1 63.38 106 GLY B N 1
ATOM 3208 C CA . GLY B 1 106 ? 14.867 28.062 -3.904 1 63.38 106 GLY B CA 1
ATOM 3209 C C . GLY B 1 106 ? 14.016 28.422 -5.109 1 63.38 106 GLY B C 1
ATOM 3210 O O . GLY B 1 106 ? 14.008 29.578 -5.539 1 63.38 106 GLY B O 1
ATOM 3211 N N . ALA B 1 107 ? 13.266 27.422 -5.613 1 59.56 107 ALA B N 1
ATOM 3212 C CA . ALA B 1 107 ? 12.57 27.656 -6.875 1 59.56 107 ALA B CA 1
ATOM 3213 C C . ALA B 1 107 ? 11.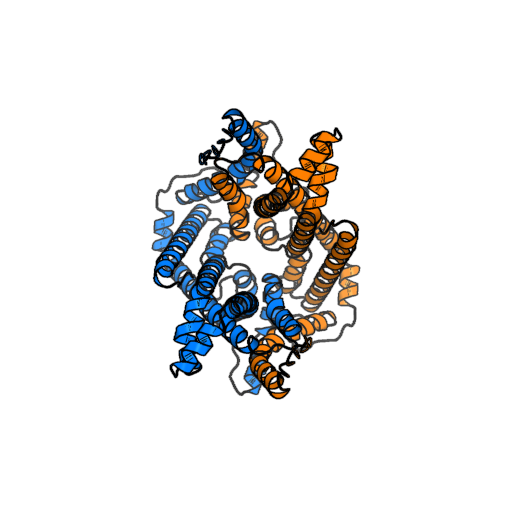125 28.094 -6.629 1 59.56 107 ALA B C 1
ATOM 3215 O O . ALA B 1 107 ? 10.391 27.438 -5.895 1 59.56 107 ALA B O 1
ATOM 3216 N N . ARG B 1 108 ? 10.672 29.234 -6.543 1 57.5 108 ARG B N 1
ATOM 3217 C CA . ARG B 1 108 ? 9.352 29.766 -6.223 1 57.5 108 ARG B CA 1
ATOM 3218 C C . ARG B 1 108 ? 8.375 29.531 -7.375 1 57.5 108 ARG B C 1
ATOM 3220 O O . ARG B 1 108 ? 7.207 29.219 -7.152 1 57.5 108 ARG B O 1
ATOM 3227 N N . LYS B 1 109 ? 8.82 29.734 -8.719 1 59.03 109 LYS B N 1
ATOM 3228 C CA . LYS B 1 109 ? 7.844 29.688 -9.805 1 59.03 109 LYS B CA 1
ATOM 3229 C C . LYS B 1 109 ? 7.84 28.312 -10.461 1 59.03 109 LYS B C 1
ATOM 3231 O O . LYS B 1 109 ? 8.898 27.719 -10.703 1 59.03 109 LYS B O 1
ATOM 3236 N N . GLY B 1 110 ? 6.73 27.703 -10.625 1 59.41 110 GLY B N 1
ATOM 3237 C CA . GLY B 1 110 ? 6.512 26.453 -11.336 1 59.41 110 GLY B CA 1
ATOM 3238 C C . GLY B 1 110 ? 6.668 25.234 -10.461 1 59.41 110 GLY B C 1
ATOM 3239 O O . GLY B 1 110 ? 6.824 24.125 -10.961 1 59.41 110 GLY B O 1
ATOM 3240 N N . THR B 1 111 ? 6.773 25.562 -9.148 1 68.94 111 THR B N 1
ATOM 3241 C CA . THR B 1 111 ? 7.043 24.484 -8.195 1 68.94 111 THR B CA 1
ATOM 3242 C C . THR B 1 111 ? 5.871 23.516 -8.133 1 68.94 111 THR B C 1
ATOM 3244 O O . THR B 1 111 ? 6.047 22.344 -7.773 1 68.94 111 THR B O 1
ATOM 3247 N N . GLY B 1 112 ? 4.797 24 -8.68 1 75.31 112 GLY B N 1
ATOM 3248 C CA . GLY B 1 112 ? 3.631 23.125 -8.625 1 75.31 112 GLY B CA 1
ATOM 3249 C C . GLY B 1 112 ? 3.721 21.953 -9.578 1 75.31 112 GLY B C 1
ATOM 3250 O O . GLY B 1 112 ? 3.449 20.812 -9.195 1 75.31 112 GLY B O 1
ATOM 3251 N N . VAL B 1 113 ? 4.141 22.234 -10.719 1 74.62 113 VAL B N 1
ATOM 3252 C CA . VAL B 1 113 ? 4.234 21.188 -11.727 1 74.62 113 VAL B CA 1
ATOM 3253 C C . VAL B 1 113 ? 5.332 20.203 -11.352 1 74.62 113 VAL B C 1
ATOM 3255 O O . VAL B 1 113 ? 5.156 18.984 -11.477 1 74.62 113 VAL B O 1
ATOM 3258 N N . TYR B 1 114 ? 6.418 20.703 -10.828 1 75.69 114 TYR B N 1
ATOM 3259 C CA . TYR B 1 114 ? 7.531 19.844 -10.43 1 75.69 114 TYR B CA 1
ATOM 3260 C C . TYR B 1 114 ? 7.141 18.938 -9.273 1 75.69 114 TYR B C 1
ATOM 3262 O O . TYR B 1 114 ? 7.434 17.75 -9.289 1 75.69 114 TYR B O 1
ATOM 3270 N N . ARG B 1 115 ? 6.43 19.516 -8.406 1 80.62 115 ARG B N 1
ATOM 3271 C CA . ARG B 1 115 ? 5.996 18.734 -7.242 1 80.62 115 ARG B CA 1
ATOM 3272 C C . ARG B 1 115 ? 5.066 17.609 -7.656 1 80.62 115 ARG B C 1
ATOM 3274 O O . ARG B 1 115 ? 5.18 16.484 -7.152 1 80.62 115 ARG B O 1
ATOM 3281 N N . THR B 1 116 ? 4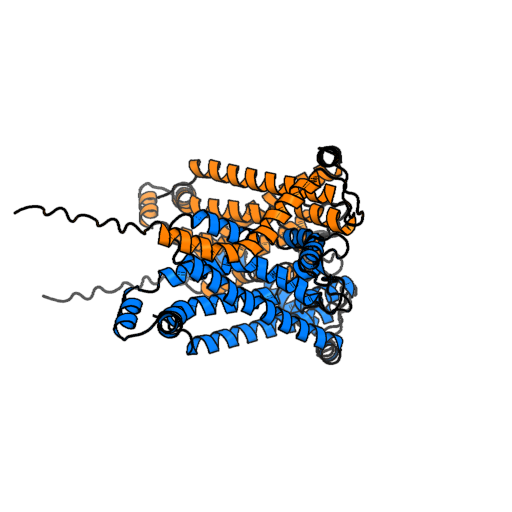.316 17.906 -8.648 1 77.88 116 THR B N 1
ATOM 3282 C CA . THR B 1 116 ? 3.332 16.922 -9.094 1 77.88 116 THR B CA 1
ATOM 3283 C C . THR B 1 116 ? 4.012 15.773 -9.844 1 77.88 116 THR B C 1
ATOM 3285 O O . THR B 1 116 ? 3.693 14.602 -9.617 1 77.88 116 THR B O 1
ATOM 3288 N N . VAL B 1 117 ? 4.934 16.094 -10.562 1 79.12 117 VAL B N 1
ATOM 3289 C CA . VAL B 1 117 ? 5.602 15.094 -11.398 1 79.12 117 VAL B CA 1
ATOM 3290 C C . VAL B 1 117 ? 6.461 14.188 -10.523 1 79.12 117 VAL B C 1
ATOM 3292 O O . VAL B 1 117 ? 6.484 12.969 -10.711 1 79.12 117 VAL B O 1
ATOM 3295 N N . ILE B 1 118 ? 7.082 14.805 -9.547 1 81.25 118 ILE B N 1
ATOM 3296 C CA . ILE B 1 118 ? 7.992 14.039 -8.703 1 81.25 118 ILE B CA 1
ATOM 3297 C C . ILE B 1 118 ? 7.195 13.203 -7.707 1 81.25 118 ILE B C 1
ATOM 3299 O O . ILE B 1 118 ? 7.617 12.109 -7.324 1 81.25 118 ILE B O 1
ATOM 3303 N N . PHE B 1 119 ? 5.969 13.672 -7.488 1 81.62 119 PHE B N 1
ATOM 3304 C CA . PHE B 1 119 ? 5.129 12.992 -6.512 1 81.62 119 PHE B CA 1
ATOM 3305 C C . PHE B 1 119 ? 4.305 11.898 -7.172 1 81.62 119 PHE B C 1
ATOM 3307 O O . PHE B 1 119 ? 3.859 10.961 -6.504 1 81.62 119 P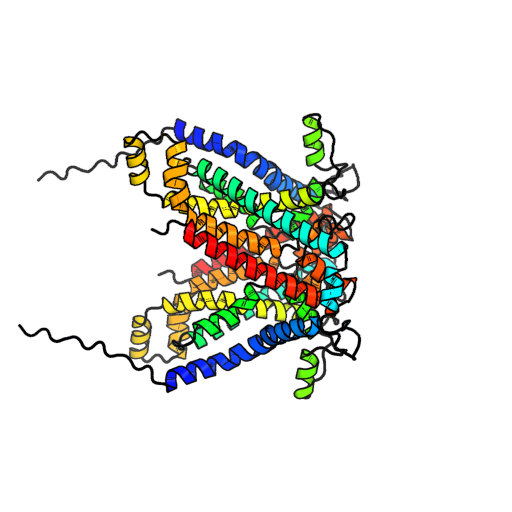HE B O 1
ATOM 3314 N N . ALA B 1 120 ? 4.188 11.836 -8.422 1 82.25 120 ALA B N 1
ATOM 3315 C CA . ALA B 1 120 ? 3.281 10.977 -9.172 1 82.25 120 ALA B CA 1
ATOM 3316 C C . ALA B 1 120 ? 3.627 9.5 -8.977 1 82.25 120 ALA B C 1
ATOM 3318 O O . ALA B 1 120 ? 2.736 8.664 -8.797 1 82.25 120 ALA B O 1
ATOM 3319 N N . PRO B 1 121 ? 4.941 9.117 -8.93 1 85.5 121 PRO B N 1
ATOM 3320 C CA . PRO B 1 121 ? 5.27 7.703 -8.719 1 85.5 121 PRO B CA 1
ATOM 3321 C C . PRO B 1 121 ? 4.727 7.16 -7.402 1 85.5 121 PRO B C 1
ATOM 3323 O O . PRO B 1 121 ? 4.297 6.008 -7.336 1 85.5 121 PRO B O 1
ATOM 3326 N N . TYR B 1 122 ? 4.727 8.07 -6.465 1 85.25 122 TYR B N 1
ATOM 3327 C CA . TYR B 1 122 ? 4.328 7.629 -5.133 1 85.25 122 TYR B CA 1
ATOM 3328 C C . TYR B 1 122 ? 2.852 7.25 -5.105 1 85.25 122 TYR B C 1
ATOM 3330 O O . TYR B 1 122 ? 2.447 6.363 -4.348 1 85.25 122 TYR B O 1
ATOM 3338 N N . ILE B 1 123 ? 2.062 7.816 -5.949 1 82 123 ILE B N 1
ATOM 3339 C CA . ILE B 1 123 ? 0.62 7.605 -5.934 1 82 123 ILE B CA 1
ATOM 3340 C C . ILE B 1 123 ? 0.265 6.395 -6.789 1 82 123 ILE B C 1
ATOM 3342 O O . ILE B 1 123 ? -0.825 5.832 -6.66 1 82 123 ILE B O 1
ATOM 3346 N N . THR B 1 124 ? 1.148 5.98 -7.625 1 86.19 124 THR B N 1
ATOM 3347 C CA . THR B 1 124 ? 0.918 4.84 -8.5 1 86.19 124 THR B CA 1
ATOM 3348 C C . THR B 1 124 ? 1.123 3.527 -7.75 1 86.19 124 THR B C 1
ATOM 3350 O O . THR B 1 124 ? 2.072 3.391 -6.973 1 86.19 124 THR B O 1
ATOM 3353 N N . PRO B 1 125 ? 0.174 2.588 -7.91 1 90.19 125 PRO B N 1
ATOM 3354 C CA . PRO B 1 125 ? 0.344 1.309 -7.219 1 90.19 125 PRO B CA 1
ATOM 3355 C C . PRO B 1 125 ? 1.675 0.635 -7.547 1 90.19 125 PRO B C 1
ATOM 3357 O O . PRO B 1 125 ? 2.127 0.674 -8.695 1 90.19 125 PRO B O 1
ATOM 3360 N N . MET B 1 126 ? 2.229 0.115 -6.582 1 92.56 126 MET B N 1
ATOM 3361 C CA . MET B 1 126 ? 3.545 -0.5 -6.727 1 92.56 126 MET B CA 1
ATOM 3362 C C . MET B 1 126 ? 3.508 -1.636 -7.742 1 92.56 126 MET B C 1
ATOM 3364 O O . MET B 1 126 ? 4.461 -1.829 -8.5 1 92.56 126 MET B O 1
ATOM 3368 N N . VAL B 1 127 ? 2.441 -2.34 -7.773 1 93.06 127 VAL B N 1
ATOM 3369 C CA . VAL B 1 127 ? 2.322 -3.455 -8.711 1 93.06 127 VAL B CA 1
ATOM 3370 C C . VAL B 1 127 ? 2.389 -2.939 -10.141 1 93.06 127 VAL B C 1
ATOM 3372 O O . VAL B 1 127 ? 3.111 -3.49 -10.977 1 93.06 127 VAL B O 1
ATOM 3375 N N . ALA B 1 128 ? 1.638 -1.887 -10.414 1 90 128 ALA B N 1
ATOM 3376 C CA . ALA B 1 128 ? 1.615 -1.31 -11.758 1 90 128 ALA B CA 1
ATOM 3377 C C . ALA B 1 128 ? 2.994 -0.787 -12.156 1 90 128 ALA B C 1
ATOM 3379 O O . ALA B 1 128 ? 3.459 -1.027 -13.273 1 90 128 ALA B O 1
ATOM 3380 N N . VAL B 1 129 ? 3.615 -0.159 -11.234 1 90.62 129 VAL B N 1
ATOM 3381 C CA . VAL B 1 129 ? 4.953 0.379 -11.461 1 90.62 129 VAL B CA 1
ATOM 3382 C C . VAL B 1 129 ? 5.93 -0.763 -11.727 1 90.62 129 VAL B C 1
ATOM 3384 O O . VAL B 1 129 ? 6.762 -0.674 -12.633 1 90.62 129 VAL B O 1
ATOM 3387 N N . SER B 1 130 ? 5.793 -1.787 -10.977 1 93.94 130 SER B N 1
ATOM 3388 C CA . SER B 1 130 ? 6.723 -2.904 -11.078 1 93.94 130 SER B CA 1
ATOM 3389 C C . SER B 1 130 ? 6.574 -3.629 -12.414 1 93.94 130 SER B C 1
ATOM 3391 O O . SER B 1 130 ? 7.555 -4.129 -12.969 1 93.94 130 SER B O 1
ATOM 3393 N N . VAL B 1 131 ? 5.398 -3.67 -12.961 1 91.12 131 VAL B N 1
ATOM 3394 C CA . VAL B 1 131 ? 5.184 -4.277 -14.266 1 91.12 131 VAL B CA 1
ATOM 3395 C C . VAL B 1 131 ? 5.938 -3.482 -15.336 1 91.12 131 VAL B C 1
ATOM 3397 O O . VAL B 1 131 ? 6.699 -4.051 -16.125 1 91.12 131 VAL B O 1
ATOM 3400 N N . VAL B 1 132 ? 5.793 -2.213 -15.297 1 88.62 132 VAL B N 1
ATOM 3401 C CA . VAL B 1 132 ? 6.449 -1.361 -16.281 1 88.62 132 VAL B CA 1
ATOM 3402 C C . VAL B 1 132 ? 7.965 -1.47 -16.141 1 88.62 132 VAL B C 1
ATOM 3404 O O . VAL B 1 132 ? 8.688 -1.59 -17.125 1 88.62 132 VAL B O 1
ATOM 3407 N N . TRP B 1 133 ? 8.453 -1.487 -14.922 1 91.62 133 TRP B N 1
ATOM 3408 C CA . TRP B 1 133 ? 9.883 -1.557 -14.68 1 91.62 133 TRP B CA 1
ATOM 3409 C C . TRP B 1 133 ? 10.445 -2.914 -15.086 1 91.62 133 TRP B C 1
ATOM 3411 O O . TRP B 1 133 ? 11.625 -3.031 -15.422 1 91.62 133 TRP B O 1
ATOM 3421 N N . SER B 1 134 ? 9.609 -3.922 -15.047 1 92.25 134 SER B N 1
ATOM 3422 C CA . SER B 1 134 ? 10.07 -5.215 -15.539 1 92.25 134 SER B CA 1
ATOM 3423 C C . SER B 1 134 ? 10.422 -5.141 -17.016 1 92.25 134 SER B C 1
ATOM 3425 O O . SER B 1 134 ? 11.344 -5.824 -17.484 1 92.25 134 SER B O 1
ATOM 3427 N N . TRP B 1 135 ? 9.719 -4.285 -17.734 1 86.81 135 TRP B N 1
ATOM 3428 C CA . TRP B 1 135 ? 10.016 -4.074 -19.141 1 86.81 135 TRP B CA 1
ATOM 3429 C C . TRP B 1 135 ? 11.273 -3.232 -19.312 1 86.81 135 TRP B C 1
ATOM 3431 O O . TRP B 1 135 ? 12.07 -3.469 -20.234 1 86.81 135 TRP B O 1
ATOM 3441 N N . ILE B 1 136 ? 11.422 -2.314 -18.469 1 88.69 136 ILE B N 1
ATOM 3442 C CA . ILE B 1 136 ? 12.586 -1.438 -18.5 1 88.69 136 ILE B CA 1
ATOM 3443 C C . ILE B 1 136 ? 13.852 -2.25 -18.219 1 88.69 136 ILE B C 1
ATOM 3445 O O . ILE B 1 136 ? 14.891 -2.012 -18.844 1 88.69 136 ILE B O 1
ATOM 3449 N N . PHE B 1 137 ? 13.734 -3.26 -17.422 1 92.75 137 PHE B N 1
ATOM 3450 C CA . PHE B 1 137 ? 14.867 -4.055 -16.969 1 92.75 137 PHE B CA 1
ATOM 3451 C C . PHE B 1 137 ? 15.156 -5.191 -17.938 1 92.75 137 PHE B C 1
ATOM 3453 O O . PHE B 1 137 ? 16.156 -5.891 -17.812 1 92.75 137 PHE B O 1
ATOM 3460 N N . GLU B 1 138 ? 14.25 -5.406 -18.891 1 90.06 138 GLU B N 1
ATOM 3461 C CA . GLU B 1 138 ? 14.469 -6.52 -19.812 1 90.06 138 GLU B CA 1
ATOM 3462 C C . GLU B 1 138 ? 15.828 -6.41 -20.5 1 90.06 138 GLU B C 1
ATOM 3464 O O . GLU B 1 138 ? 16.094 -5.438 -21.203 1 90.06 138 GLU B O 1
ATOM 3469 N N . PRO B 1 139 ? 16.656 -7.395 -20.344 1 91.5 139 PRO B N 1
ATOM 3470 C CA . PRO B 1 139 ? 18.062 -7.277 -20.766 1 91.5 139 PRO B CA 1
ATOM 3471 C C . PRO B 1 139 ? 18.188 -7.129 -22.281 1 91.5 139 PRO B C 1
ATOM 3473 O O . PRO B 1 139 ? 19.125 -6.473 -22.766 1 91.5 139 PRO B O 1
ATOM 3476 N N . ARG B 1 140 ? 17.375 -7.652 -23.016 1 87.25 140 ARG B N 1
ATOM 3477 C CA . ARG B 1 140 ? 17.531 -7.691 -24.469 1 87.25 140 ARG B CA 1
ATOM 3478 C C . ARG B 1 140 ? 16.969 -6.434 -25.109 1 87.25 140 ARG B C 1
ATOM 3480 O O . ARG B 1 140 ? 17.594 -5.867 -26.016 1 87.25 140 ARG B O 1
ATOM 3487 N N . VAL B 1 141 ? 15.836 -5.934 -24.594 1 82.25 141 VAL B N 1
ATOM 3488 C CA . VAL B 1 141 ? 15.141 -4.875 -25.328 1 82.25 141 VAL B CA 1
ATOM 3489 C C . VAL B 1 141 ? 14.828 -3.717 -24.375 1 82.25 141 VAL B C 1
ATOM 3491 O O . VAL B 1 141 ? 14.273 -2.699 -24.797 1 82.25 141 VAL B O 1
ATOM 3494 N N . GLY B 1 142 ? 15.195 -3.818 -23.125 1 85.5 142 GLY B N 1
ATOM 3495 C CA . GLY B 1 142 ? 14.844 -2.797 -22.156 1 85.5 142 GLY B CA 1
ATOM 3496 C C . GLY B 1 142 ? 15.586 -1.491 -22.375 1 85.5 142 GLY B C 1
ATOM 3497 O O . GLY B 1 142 ? 16.719 -1.489 -22.828 1 85.5 142 GLY B O 1
ATOM 3498 N N . ILE B 1 143 ? 14.992 -0.46 -21.953 1 84.06 143 ILE B N 1
ATOM 3499 C CA . ILE B 1 143 ? 15.5 0.886 -22.188 1 84.06 143 ILE B CA 1
ATOM 3500 C C . ILE B 1 143 ? 16.766 1.11 -21.344 1 84.06 143 ILE B C 1
ATOM 3502 O O . ILE B 1 143 ? 17.656 1.84 -21.75 1 84.06 143 ILE B O 1
ATOM 3506 N N . LEU B 1 144 ? 16.859 0.477 -20.234 1 89.12 144 LEU B N 1
ATOM 3507 C CA . LEU B 1 144 ? 18 0.736 -19.375 1 89.12 144 LEU B CA 1
ATOM 3508 C C . LEU B 1 144 ? 19.281 0.212 -20 1 89.12 144 LEU B C 1
ATOM 3510 O O . LEU B 1 144 ? 20.312 0.884 -19.969 1 89.12 144 LEU B O 1
ATOM 3514 N N . ASN B 1 145 ? 19.172 -0.978 -20.469 1 92.31 145 ASN B N 1
ATOM 3515 C CA . ASN B 1 145 ? 20.344 -1.492 -21.156 1 92.31 145 ASN B CA 1
ATOM 3516 C C . ASN B 1 145 ? 20.656 -0.699 -22.422 1 92.31 145 ASN B C 1
ATOM 3518 O O . ASN B 1 145 ? 21.812 -0.529 -22.797 1 92.31 145 ASN B O 1
ATOM 3522 N N . TYR B 1 146 ? 19.641 -0.2 -23.109 1 87.75 146 TYR B N 1
ATOM 3523 C CA . TYR B 1 146 ? 19.859 0.68 -24.25 1 87.75 146 TYR B CA 1
ATOM 3524 C C . TYR B 1 146 ? 20.641 1.923 -23.844 1 87.75 146 TYR B C 1
ATOM 3526 O O . TYR B 1 146 ? 21.609 2.301 -24.516 1 87.75 146 TYR B O 1
ATOM 3534 N N . ILE B 1 147 ? 20.266 2.494 -22.766 1 86.88 147 ILE B N 1
ATOM 3535 C CA . ILE B 1 147 ? 20.922 3.699 -22.266 1 86.88 147 ILE B CA 1
ATOM 3536 C C . ILE B 1 147 ? 22.344 3.379 -21.859 1 86.88 147 ILE B C 1
ATOM 3538 O O . ILE B 1 147 ? 23.266 4.152 -22.141 1 86.88 147 ILE B O 1
ATOM 3542 N N . LEU B 1 148 ? 22.516 2.273 -21.172 1 91.62 148 LEU B N 1
ATOM 3543 C CA . LEU B 1 148 ? 23.875 1.863 -20.812 1 91.62 148 LEU B CA 1
ATOM 3544 C C . LEU B 1 148 ? 24.75 1.727 -22.062 1 91.62 148 LEU B C 1
ATOM 3546 O O . LEU B 1 148 ? 25.906 2.141 -22.047 1 91.62 148 LEU B O 1
ATOM 3550 N N . GLY B 1 149 ? 24.234 1.195 -23.047 1 93.31 149 GLY B N 1
ATOM 3551 C CA . GLY B 1 149 ? 24.938 1.041 -24.312 1 93.31 149 GLY B CA 1
ATOM 3552 C C . GLY B 1 149 ? 25.344 2.363 -24.938 1 93.31 149 GLY B C 1
ATOM 3553 O O . GLY B 1 149 ? 26.406 2.473 -25.531 1 93.31 149 GLY B O 1
ATOM 3554 N N . LEU B 1 150 ? 24.516 3.361 -24.812 1 91.75 150 LEU B N 1
ATOM 3555 C CA . LEU B 1 150 ? 24.812 4.684 -25.344 1 91.75 150 LEU B CA 1
ATOM 3556 C C . LEU B 1 150 ? 26.078 5.254 -24.703 1 91.75 150 LEU B C 1
ATOM 3558 O O . LEU B 1 150 ? 26.781 6.047 -25.328 1 91.75 150 LEU B O 1
ATOM 3562 N N . PHE B 1 151 ? 26.344 4.824 -23.516 1 93.38 151 PHE B N 1
ATOM 3563 C CA . PHE B 1 151 ? 27.516 5.332 -22.812 1 93.38 151 PHE B CA 1
ATOM 3564 C C . PHE B 1 151 ? 28.656 4.328 -22.875 1 93.38 151 PHE B C 1
ATOM 3566 O O . PHE B 1 151 ? 29.656 4.465 -22.156 1 93.38 151 PHE B O 1
ATOM 3573 N N . GLY B 1 152 ? 28.469 3.303 -23.594 1 94.31 152 GLY B N 1
ATOM 3574 C CA . GLY B 1 152 ? 29.516 2.311 -23.781 1 94.31 152 GLY B CA 1
ATOM 3575 C C . GLY B 1 152 ? 29.656 1.345 -22.625 1 94.31 152 GLY B C 1
ATOM 3576 O O . GLY B 1 152 ? 30.703 0.725 -22.453 1 94.31 152 GLY B O 1
ATOM 3577 N N . LEU B 1 153 ? 28.672 1.225 -21.844 1 94.88 153 LEU B N 1
ATOM 3578 C CA . LEU B 1 153 ? 28.688 0.328 -20.703 1 94.88 153 LEU B CA 1
ATOM 3579 C C . LEU B 1 153 ? 28.047 -1.008 -21.047 1 94.88 153 LEU B C 1
ATOM 3581 O O . LEU B 1 153 ? 27.156 -1.07 -21.906 1 94.88 153 LEU B O 1
ATOM 3585 N N . PRO B 1 154 ? 28.562 -2.043 -20.375 1 94.56 154 PRO B N 1
ATOM 3586 C CA . PRO B 1 154 ? 27.938 -3.346 -20.656 1 94.56 154 PRO B CA 1
ATOM 3587 C C . PRO B 1 154 ? 26.516 -3.451 -20.109 1 94.56 154 PRO B C 1
ATOM 3589 O O . PRO B 1 154 ? 26.188 -2.811 -19.109 1 94.56 154 PRO B O 1
ATOM 3592 N N . GLY B 1 155 ? 25.75 -4.242 -20.734 1 93.81 155 GLY B N 1
ATOM 3593 C CA . GLY B 1 155 ? 24.391 -4.512 -20.281 1 93.81 155 GLY B CA 1
ATOM 3594 C C . GLY B 1 155 ? 24.344 -5.305 -18.984 1 93.81 155 GLY B C 1
ATOM 3595 O O . GLY B 1 155 ? 25.359 -5.887 -18.562 1 93.81 155 GLY B O 1
ATOM 3596 N N . SER B 1 156 ? 23.203 -5.215 -18.359 1 95.12 156 SER B N 1
ATOM 3597 C CA . SER B 1 156 ? 22.969 -5.945 -17.109 1 95.12 156 SER B CA 1
ATOM 3598 C C . SER B 1 156 ? 21.797 -6.906 -17.266 1 95.12 156 SER B C 1
ATOM 3600 O O . SER B 1 156 ? 20.938 -6.73 -18.141 1 95.12 156 SER B O 1
ATOM 3602 N N . GLN B 1 157 ? 21.812 -7.945 -16.438 1 96.62 157 GLN B N 1
ATOM 3603 C CA . GLN B 1 157 ? 20.688 -8.875 -16.391 1 96.62 157 GLN B CA 1
ATOM 3604 C C . GLN B 1 157 ? 19.609 -8.391 -15.43 1 96.62 157 GLN B C 1
ATOM 3606 O O . GLN B 1 157 ? 18.5 -8.922 -15.398 1 96.62 157 GLN B O 1
ATOM 3611 N N . TRP B 1 158 ? 19.938 -7.43 -14.641 1 96.81 158 TRP B N 1
ATOM 3612 C CA . TRP B 1 158 ? 19.031 -6.734 -13.734 1 96.81 158 TRP B CA 1
ATOM 3613 C C . TRP B 1 158 ? 18.281 -7.723 -12.844 1 96.81 158 TRP B C 1
ATOM 3615 O O . TRP B 1 158 ? 18.875 -8.359 -11.977 1 96.81 158 TRP B O 1
ATOM 3625 N N . THR B 1 159 ? 17.047 -8.031 -13.125 1 96.25 159 THR B N 1
ATOM 3626 C CA . THR B 1 159 ? 16.219 -8.867 -12.25 1 96.25 159 THR B CA 1
ATOM 3627 C C . THR B 1 159 ? 16.5 -10.344 -12.508 1 96.25 159 THR B C 1
ATOM 3629 O O . THR B 1 159 ? 16.062 -11.211 -11.75 1 96.25 159 THR B O 1
ATOM 3632 N N . GLN B 1 160 ? 17.312 -10.648 -13.5 1 95.62 160 GLN B N 1
ATOM 3633 C CA . GLN B 1 160 ? 17.5 -12.039 -13.898 1 95.62 160 GLN B CA 1
ATOM 3634 C C . GLN B 1 160 ? 18.828 -12.578 -13.383 1 95.62 160 GLN B C 1
ATOM 3636 O O . GLN B 1 160 ? 19.203 -13.719 -13.688 1 95.62 160 GLN B O 1
ATOM 3641 N N . SER B 1 161 ? 19.5 -11.766 -12.617 1 97.12 161 SER B N 1
ATOM 3642 C CA . SER B 1 161 ? 20.75 -12.18 -11.992 1 97.12 161 SER B CA 1
ATOM 3643 C C . SER B 1 161 ? 20.719 -11.953 -10.484 1 97.12 161 SER B C 1
ATOM 3645 O O . SER B 1 161 ? 20.234 -10.93 -10.016 1 97.12 161 SER B O 1
ATOM 3647 N N . SER B 1 162 ? 21.281 -12.938 -9.719 1 96.5 162 SER B N 1
ATOM 3648 C CA . SER B 1 162 ? 21.312 -12.844 -8.266 1 96.5 162 SER B CA 1
ATOM 3649 C C . SER B 1 162 ? 22.156 -11.664 -7.797 1 96.5 162 SER B C 1
ATOM 3651 O O . SER B 1 162 ? 21.906 -11.094 -6.734 1 96.5 162 SER B O 1
ATOM 3653 N N . SER B 1 163 ? 23.031 -11.234 -8.648 1 96.44 163 SER B N 1
ATOM 3654 C CA . SER B 1 163 ? 23.969 -10.188 -8.258 1 96.44 163 SER B CA 1
ATOM 3655 C C . SER B 1 163 ? 23.344 -8.805 -8.43 1 96.44 163 SER B C 1
ATOM 3657 O O . SER B 1 163 ? 23.719 -7.855 -7.734 1 96.44 163 SER B O 1
ATOM 3659 N N . THR B 1 164 ? 22.328 -8.672 -9.344 1 97.5 164 THR B N 1
ATOM 3660 C CA . THR B 1 164 ? 21.812 -7.336 -9.641 1 97.5 164 THR B CA 1
ATOM 3661 C C . THR B 1 164 ? 20.328 -7.238 -9.281 1 97.5 164 THR B C 1
ATOM 3663 O O . THR B 1 164 ? 19.75 -6.148 -9.32 1 97.5 164 THR B O 1
ATOM 3666 N N . ALA B 1 165 ? 19.734 -8.344 -8.875 1 98.38 165 ALA B N 1
ATOM 3667 C CA . ALA B 1 165 ? 18.297 -8.383 -8.625 1 98.38 165 ALA B CA 1
ATOM 3668 C C . ALA B 1 165 ? 17.922 -7.434 -7.484 1 98.38 165 ALA B C 1
ATOM 3670 O O . ALA B 1 165 ? 16.984 -6.633 -7.625 1 98.38 165 ALA B O 1
ATOM 3671 N N . MET B 1 166 ? 18.688 -7.508 -6.391 1 98.5 166 MET B N 1
ATOM 3672 C CA . MET B 1 166 ? 18.391 -6.652 -5.25 1 98.5 166 MET B CA 1
ATOM 3673 C C . MET B 1 166 ? 18.547 -5.18 -5.617 1 98.5 166 MET B C 1
ATOM 3675 O O . MET B 1 166 ? 17.703 -4.352 -5.266 1 98.5 166 MET B O 1
ATOM 3679 N N . LEU B 1 167 ? 19.516 -4.887 -6.328 1 97.94 167 LEU B N 1
ATOM 3680 C CA . LEU B 1 167 ? 19.734 -3.516 -6.773 1 97.94 167 LEU B CA 1
ATOM 3681 C C . LEU B 1 167 ? 18.578 -3.029 -7.633 1 97.94 167 LEU B C 1
ATOM 3683 O O . LEU B 1 167 ? 18.156 -1.875 -7.516 1 97.94 167 LEU B O 1
ATOM 3687 N N . SER B 1 168 ? 18.094 -3.871 -8.516 1 97.88 168 SER B N 1
ATOM 3688 C CA . SER B 1 168 ? 16.969 -3.523 -9.391 1 97.88 168 SER B CA 1
ATOM 3689 C C . SER B 1 168 ? 15.727 -3.184 -8.586 1 97.88 168 SER B C 1
ATOM 3691 O O . SER B 1 168 ? 15.078 -2.168 -8.836 1 97.88 168 SER B O 1
ATOM 3693 N N . VAL B 1 169 ? 15.445 -4.027 -7.539 1 98.31 169 VAL B N 1
ATOM 3694 C CA . VAL B 1 169 ? 14.281 -3.791 -6.684 1 98.31 169 VAL B CA 1
ATOM 3695 C C . VAL B 1 169 ? 14.469 -2.49 -5.906 1 98.31 169 VAL B C 1
ATOM 3697 O O . VAL B 1 169 ? 13.523 -1.717 -5.742 1 98.31 169 VAL B O 1
ATOM 3700 N N . LEU B 1 170 ? 15.703 -2.205 -5.504 1 98.31 170 LEU B N 1
ATOM 3701 C CA . LEU B 1 170 ? 16.016 -1.002 -4.742 1 98.31 170 LEU B CA 1
ATOM 3702 C C . LEU B 1 170 ? 15.82 0.249 -5.594 1 98.31 170 LEU B C 1
ATOM 3704 O O . LEU B 1 170 ? 15.281 1.25 -5.113 1 98.31 170 LEU B O 1
ATOM 3708 N N . ILE B 1 171 ? 16.219 0.176 -6.812 1 95.12 171 ILE B N 1
ATOM 3709 C CA . ILE B 1 171 ? 16.109 1.322 -7.711 1 95.12 171 ILE B CA 1
ATOM 3710 C C . ILE B 1 171 ? 14.641 1.736 -7.84 1 95.12 171 ILE B C 1
ATOM 3712 O O . ILE B 1 171 ? 14.305 2.916 -7.695 1 95.12 171 ILE B O 1
ATOM 3716 N N . VAL B 1 172 ? 13.781 0.761 -8.062 1 94 172 VAL B N 1
ATOM 3717 C CA . VAL B 1 172 ? 12.359 1.032 -8.242 1 94 172 VAL B CA 1
ATOM 3718 C C . VAL B 1 172 ? 11.773 1.583 -6.945 1 94 172 VAL B C 1
ATOM 3720 O O . VAL B 1 172 ? 11.008 2.547 -6.965 1 94 172 VAL B O 1
ATOM 3723 N N . THR B 1 173 ? 12.164 1.005 -5.812 1 96.69 173 THR B N 1
ATOM 3724 C CA . THR B 1 173 ? 11.641 1.388 -4.508 1 96.69 173 THR B CA 1
ATOM 3725 C C . THR B 1 173 ? 12.047 2.816 -4.16 1 96.69 173 THR B C 1
ATOM 3727 O O . THR B 1 173 ? 11.211 3.617 -3.732 1 96.69 173 THR B O 1
ATOM 3730 N N . VAL B 1 174 ? 13.305 3.096 -4.371 1 95.12 174 VAL B N 1
ATOM 3731 C CA . VAL B 1 174 ? 13.82 4.422 -4.066 1 95.12 174 VAL B CA 1
ATOM 3732 C C . VAL B 1 174 ? 13.195 5.453 -5.004 1 95.12 174 VAL B C 1
ATOM 3734 O O . VAL B 1 174 ? 12.742 6.512 -4.562 1 95.12 174 VAL B O 1
ATOM 3737 N N . TRP B 1 175 ? 13.188 5.121 -6.262 1 91.38 175 TRP B N 1
ATOM 3738 C CA . TRP B 1 175 ? 12.602 6.004 -7.266 1 91.38 175 TRP B CA 1
ATOM 3739 C C . TRP B 1 175 ? 11.172 6.387 -6.891 1 91.38 175 TRP B C 1
ATOM 3741 O O . TRP B 1 175 ? 10.797 7.562 -6.953 1 91.38 175 TRP B O 1
ATOM 3751 N N . LYS B 1 176 ? 10.383 5.441 -6.441 1 91.88 176 LYS B N 1
ATOM 3752 C CA . LYS B 1 176 ? 8.977 5.676 -6.109 1 91.88 176 LYS B CA 1
ATOM 3753 C C . LYS B 1 176 ? 8.852 6.504 -4.832 1 91.88 176 LYS B C 1
ATOM 3755 O O . LYS B 1 176 ? 7.879 7.246 -4.664 1 91.88 176 LYS B O 1
ATOM 3760 N N . GLY B 1 177 ? 9.859 6.461 -3.969 1 92.94 177 GLY B N 1
ATOM 3761 C CA . GLY B 1 177 ? 9.75 7.043 -2.641 1 92.94 177 GLY B CA 1
ATOM 3762 C C . GLY B 1 177 ? 10.281 8.461 -2.561 1 92.94 177 GLY B C 1
ATOM 3763 O O . GLY B 1 177 ? 9.977 9.188 -1.617 1 92.94 177 GLY B O 1
ATOM 3764 N N . ILE B 1 178 ? 10.945 8.914 -3.521 1 92.19 178 ILE B N 1
ATOM 3765 C CA . ILE B 1 178 ? 11.617 10.211 -3.479 1 92.19 178 ILE B CA 1
ATOM 3766 C C . ILE B 1 178 ? 10.586 11.32 -3.342 1 92.19 178 ILE B C 1
ATOM 3768 O O . ILE B 1 178 ? 10.758 12.242 -2.541 1 92.19 178 ILE B O 1
ATOM 3772 N N . GLY B 1 179 ? 9.555 11.219 -4.047 1 89.75 179 GLY B N 1
ATOM 3773 C CA . GLY B 1 179 ? 8.57 12.289 -4.086 1 89.75 179 GLY B CA 1
ATOM 3774 C C . GLY B 1 179 ? 7.918 12.547 -2.74 1 89.75 179 GLY B C 1
ATOM 3775 O O . GLY B 1 179 ? 7.77 13.703 -2.334 1 89.75 179 GLY B O 1
ATOM 3776 N N . TRP B 1 180 ? 7.559 11.492 -2.072 1 90.75 180 TRP B N 1
ATOM 3777 C CA . TRP B 1 180 ? 6.863 11.688 -0.805 1 90.75 180 TRP B CA 1
ATOM 3778 C C . TRP B 1 180 ? 7.797 12.281 0.242 1 90.75 180 TRP B C 1
ATOM 3780 O O . TRP B 1 180 ? 7.398 13.164 1.009 1 90.75 180 TRP B O 1
ATOM 3790 N N . THR B 1 181 ? 9.039 11.836 0.282 1 95.81 181 THR B N 1
ATOM 3791 C CA . THR B 1 181 ? 9.984 12.391 1.239 1 95.81 181 THR B CA 1
ATOM 3792 C C . THR B 1 181 ? 10.297 13.844 0.908 1 95.81 181 THR B C 1
ATOM 3794 O O . THR B 1 181 ? 10.445 14.68 1.808 1 95.81 181 THR B O 1
ATOM 3797 N N . MET B 1 182 ? 10.312 14.156 -0.328 1 92.62 182 MET B N 1
ATOM 3798 C CA . MET B 1 182 ? 10.57 15.531 -0.763 1 92.62 182 MET B CA 1
ATOM 3799 C C . MET B 1 182 ? 9.5 16.484 -0.228 1 92.62 182 MET B C 1
ATOM 3801 O O . MET B 1 182 ? 9.82 17.562 0.277 1 92.62 182 MET B O 1
ATOM 3805 N N . ILE B 1 183 ? 8.312 16.062 -0.331 1 91.75 183 ILE B N 1
ATOM 3806 C CA . ILE B 1 183 ? 7.203 16.922 0.069 1 91.75 183 ILE B CA 1
ATOM 3807 C C . ILE B 1 183 ? 7.289 17.219 1.564 1 91.75 183 ILE B C 1
ATOM 3809 O O . ILE B 1 183 ? 7.117 18.359 1.991 1 91.75 183 ILE B O 1
ATOM 3813 N N . PHE B 1 184 ? 7.609 16.25 2.344 1 93.12 184 PHE B N 1
ATOM 3814 C CA . PHE B 1 184 ? 7.727 16.438 3.783 1 93.12 184 PHE B CA 1
ATOM 3815 C C . PHE B 1 184 ? 8.914 17.328 4.113 1 93.12 184 PHE B C 1
ATOM 3817 O O . PHE B 1 184 ? 8.812 18.219 4.973 1 93.12 184 PHE B O 1
ATOM 3824 N N . TYR B 1 185 ? 9.938 17.172 3.379 1 95.56 185 TYR B N 1
ATOM 3825 C CA . TYR B 1 185 ? 11.117 17.984 3.619 1 95.56 185 TYR B CA 1
ATOM 3826 C C . TYR B 1 185 ? 10.867 19.422 3.18 1 95.56 185 TYR B C 1
ATOM 3828 O O . TYR B 1 185 ? 11.344 20.375 3.82 1 95.56 185 TYR B O 1
ATOM 3836 N N . MET B 1 186 ? 10.203 19.609 2.064 1 91.75 186 MET B N 1
ATOM 3837 C CA . MET B 1 186 ? 9.883 20.969 1.616 1 91.75 186 MET B CA 1
ATOM 3838 C C . MET B 1 186 ? 9.078 21.719 2.678 1 91.75 186 MET B C 1
ATOM 3840 O O . MET B 1 186 ? 9.352 22.891 2.955 1 91.75 186 MET B O 1
ATOM 3844 N N . GLU B 1 187 ? 8.164 21 3.256 1 90.69 187 GLU B N 1
ATOM 3845 C CA . GLU B 1 187 ? 7.363 21.609 4.316 1 90.69 187 GLU B CA 1
ATOM 3846 C C . GLU B 1 187 ? 8.219 21.922 5.543 1 90.69 187 GLU B C 1
ATOM 3848 O O . GLU B 1 187 ? 8.062 22.984 6.164 1 90.69 187 GLU B O 1
ATOM 3853 N N . ALA B 1 188 ? 9.07 21.031 5.863 1 93.88 188 ALA B N 1
ATOM 3854 C CA . ALA B 1 188 ? 9.945 21.234 7.02 1 93.88 188 ALA B CA 1
ATOM 3855 C C . ALA B 1 188 ? 10.914 22.391 6.785 1 93.88 188 ALA B C 1
ATOM 3857 O O . ALA B 1 188 ? 11.164 23.188 7.688 1 93.88 188 ALA B O 1
ATOM 3858 N N . LEU B 1 189 ? 11.43 22.547 5.637 1 93.25 189 LEU B N 1
ATOM 3859 C CA . LEU B 1 189 ? 12.398 23.578 5.289 1 93.25 189 LEU B CA 1
ATOM 3860 C C . LEU B 1 189 ? 11.75 24.953 5.328 1 93.25 189 LEU B C 1
ATOM 3862 O O . LEU B 1 189 ? 12.391 25.938 5.711 1 93.25 189 LEU B O 1
ATOM 3866 N N . ARG B 1 190 ? 10.523 24.953 4.934 1 90.56 190 ARG B N 1
ATOM 3867 C CA . ARG B 1 190 ? 9.789 26.203 4.941 1 90.56 190 ARG B CA 1
ATOM 3868 C C . ARG B 1 190 ? 9.562 26.703 6.367 1 90.56 190 ARG B C 1
ATOM 3870 O O . ARG B 1 190 ? 9.422 27.906 6.598 1 90.56 190 ARG B O 1
ATOM 3877 N N . LYS B 1 191 ? 9.594 25.781 7.215 1 91.81 191 LYS B N 1
ATOM 3878 C CA . LYS B 1 191 ? 9.312 26.125 8.609 1 91.81 191 LYS B CA 1
ATOM 3879 C C . LYS B 1 191 ? 10.578 26.594 9.32 1 91.81 191 LYS B C 1
ATOM 3881 O O . LYS B 1 191 ? 10.508 27.125 10.43 1 91.81 191 LYS B O 1
ATOM 3886 N N . VAL B 1 192 ? 11.68 26.469 8.727 1 91.12 192 VAL B N 1
ATOM 3887 C CA . VAL B 1 192 ? 12.922 26.938 9.312 1 91.12 192 VAL B CA 1
ATOM 3888 C C . VAL B 1 192 ? 12.969 28.469 9.258 1 91.12 192 VAL B C 1
ATOM 3890 O O . VAL B 1 192 ? 12.922 29.062 8.172 1 91.12 192 VAL B O 1
ATOM 3893 N N . PRO B 1 193 ? 13.062 29.078 10.367 1 91.81 193 PRO B N 1
ATOM 3894 C CA . PRO B 1 193 ? 13.062 30.547 10.383 1 91.81 193 PRO B CA 1
ATOM 3895 C C . PRO B 1 193 ? 14.25 31.141 9.633 1 91.81 193 PRO B C 1
ATOM 3897 O O . PRO B 1 193 ? 15.391 30.734 9.852 1 91.81 193 PRO B O 1
ATOM 3900 N N . GLN B 1 194 ? 13.961 32.062 8.883 1 88.31 194 GLN B N 1
ATOM 3901 C CA . GLN B 1 194 ? 14.992 32.75 8.117 1 88.31 194 GLN B CA 1
ATOM 3902 C C . GLN B 1 194 ? 15.922 33.531 9.039 1 88.31 194 GLN B C 1
ATOM 3904 O O . GLN B 1 194 ? 17.094 33.719 8.727 1 88.31 194 GLN B O 1
ATOM 3909 N N . SER B 1 195 ? 15.391 33.906 10.109 1 91.69 195 SER B N 1
ATOM 3910 C CA . SER B 1 195 ? 16.156 34.656 11.07 1 91.69 195 SER B CA 1
ATOM 3911 C C . SER B 1 195 ? 17.359 33.875 11.578 1 91.69 195 SER B C 1
ATOM 3913 O O . SER B 1 195 ? 18.438 34.438 11.82 1 91.69 195 SER B O 1
ATOM 3915 N N . LEU B 1 196 ? 17.172 32.625 11.711 1 90.44 196 LEU B N 1
ATOM 3916 C CA . LEU B 1 196 ? 18.25 31.781 12.172 1 90.44 196 LEU B CA 1
ATOM 3917 C C . LEU B 1 196 ? 19.344 31.672 11.117 1 90.44 196 LEU B C 1
ATOM 3919 O O . LEU B 1 196 ? 20.531 31.656 11.438 1 90.44 196 LEU B O 1
ATOM 3923 N N . LYS B 1 197 ? 18.938 31.672 9.93 1 87.44 197 LYS B N 1
ATOM 3924 C CA . LYS B 1 197 ? 19.891 31.609 8.828 1 87.44 197 LYS B CA 1
ATOM 3925 C C . LYS B 1 197 ? 20.656 32.906 8.688 1 87.44 197 LYS B C 1
ATOM 3927 O O . LYS B 1 197 ? 21.859 32.906 8.438 1 87.44 197 LYS B O 1
ATOM 3932 N N . GLU B 1 198 ? 19.953 33.938 8.883 1 90.25 198 GLU B N 1
ATOM 3933 C CA . GLU B 1 198 ? 20.562 35.25 8.836 1 90.25 198 GLU B CA 1
ATOM 3934 C C . GLU B 1 198 ? 21.562 35.438 9.984 1 90.25 198 GLU B C 1
ATOM 3936 O O . GLU B 1 198 ? 22.641 36 9.789 1 90.25 198 GLU B O 1
ATOM 3941 N N . ALA B 1 199 ? 21.141 35 11.078 1 92.94 199 ALA B N 1
ATOM 3942 C CA . ALA B 1 199 ? 22.016 35.094 12.25 1 92.94 199 ALA B CA 1
ATOM 3943 C C . ALA B 1 199 ? 23.297 34.312 12.023 1 92.94 199 ALA B C 1
ATOM 3945 O O . ALA B 1 199 ? 24.375 34.781 12.383 1 92.94 199 ALA B O 1
ATOM 3946 N N . ALA B 1 200 ? 23.156 33.219 11.453 1 92.06 200 ALA B N 1
ATOM 3947 C CA . ALA B 1 200 ? 24.312 32.375 11.156 1 92.06 200 ALA B CA 1
ATOM 3948 C C . ALA B 1 200 ? 25.219 33.062 10.133 1 92.06 200 ALA B C 1
ATOM 3950 O O . ALA B 1 200 ? 26.453 32.969 10.219 1 92.06 200 ALA B O 1
ATOM 3951 N N . ALA B 1 201 ? 24.594 33.688 9.25 1 90.88 201 ALA B N 1
ATOM 3952 C CA . ALA B 1 201 ? 25.344 34.406 8.227 1 90.88 201 ALA B CA 1
ATOM 3953 C C . ALA B 1 201 ? 26.125 35.562 8.836 1 90.88 201 ALA B C 1
ATOM 3955 O O . ALA B 1 201 ? 27.266 35.844 8.438 1 90.88 201 ALA B O 1
ATOM 3956 N N . ILE B 1 202 ? 25.531 36.125 9.695 1 93.12 202 ILE B N 1
ATOM 3957 C CA . ILE B 1 202 ? 26.172 37.25 10.398 1 93.12 202 ILE B CA 1
ATOM 3958 C C . ILE B 1 202 ? 27.375 36.719 11.18 1 93.12 202 ILE B C 1
ATOM 3960 O O . ILE B 1 202 ? 28.406 37.406 11.266 1 93.12 202 ILE B O 1
ATOM 3964 N N . ASP B 1 203 ? 27.312 35.562 11.688 1 94.19 203 ASP B N 1
ATOM 3965 C CA . ASP B 1 203 ? 28.391 34.938 12.43 1 94.19 203 ASP B CA 1
ATOM 3966 C C . ASP B 1 203 ? 29.469 34.375 11.492 1 94.19 203 ASP B C 1
ATOM 3968 O O . ASP B 1 203 ? 30.453 33.812 11.938 1 94.19 203 ASP B O 1
ATOM 3972 N N . GLY B 1 204 ? 29.219 34.531 10.211 1 92.62 204 GLY B N 1
ATOM 3973 C CA . GLY B 1 204 ? 30.25 34.156 9.242 1 92.62 204 GLY B CA 1
ATOM 3974 C C . GLY B 1 204 ? 30.047 32.781 8.656 1 92.62 204 GLY B C 1
ATOM 3975 O O . GLY B 1 204 ? 30.922 32.281 7.938 1 92.62 204 GLY B O 1
ATOM 3976 N N . ALA B 1 205 ? 28.906 32.188 8.969 1 92.94 205 ALA B N 1
ATOM 3977 C CA . ALA B 1 205 ? 28.672 30.844 8.469 1 92.94 205 ALA B CA 1
ATOM 3978 C C . ALA B 1 205 ? 28.344 30.859 6.98 1 92.94 205 ALA B C 1
ATOM 3980 O O . ALA B 1 205 ? 27.578 31.703 6.508 1 92.94 205 ALA B O 1
ATOM 3981 N N . ASN B 1 206 ? 29.016 29.922 6.262 1 93.12 206 ASN B N 1
ATOM 3982 C CA . ASN B 1 206 ? 28.688 29.781 4.844 1 93.12 206 ASN B CA 1
ATOM 3983 C C . ASN B 1 206 ? 27.484 28.859 4.637 1 93.12 206 ASN B C 1
ATOM 3985 O O . ASN B 1 206 ? 26.891 28.391 5.602 1 93.12 206 ASN B O 1
ATOM 3989 N N . GLY B 1 207 ? 27.094 28.656 3.412 1 89.5 207 GLY B N 1
ATOM 3990 C CA . GLY B 1 207 ? 25.906 27.891 3.09 1 89.5 207 GLY B CA 1
ATOM 3991 C C . GLY B 1 207 ? 25.969 26.469 3.596 1 89.5 207 GLY B C 1
ATOM 3992 O O . GLY B 1 207 ? 24.969 25.938 4.098 1 89.5 207 GLY B O 1
ATOM 3993 N N . PHE B 1 208 ? 27.094 25.922 3.416 1 92.5 208 PHE B N 1
ATOM 3994 C CA . PHE B 1 208 ? 27.297 24.547 3.854 1 92.5 208 PHE B CA 1
ATOM 3995 C C . PHE B 1 208 ? 27.234 24.438 5.371 1 92.5 208 PHE B C 1
ATOM 3997 O O . PHE B 1 208 ? 26.625 23.516 5.914 1 92.5 208 PHE B O 1
ATOM 4004 N N . GLN B 1 209 ? 27.781 25.422 6.062 1 93.06 209 GLN B N 1
ATOM 4005 C CA . GLN B 1 209 ? 27.766 25.469 7.52 1 93.06 209 GLN B CA 1
ATOM 4006 C C . GLN B 1 209 ? 26.344 25.734 8.031 1 93.06 209 GLN B C 1
ATOM 4008 O O . GLN B 1 209 ? 25.922 25.156 9.039 1 93.06 209 GLN B O 1
ATOM 4013 N N . GLN B 1 210 ? 25.688 26.609 7.32 1 93.06 210 GLN B N 1
ATOM 4014 C CA . GLN B 1 210 ? 24.328 26.906 7.703 1 93.06 210 GLN B CA 1
ATOM 4015 C C . GLN B 1 210 ? 23.438 25.672 7.59 1 93.06 210 GLN B C 1
ATOM 4017 O O . GLN B 1 210 ? 22.562 25.453 8.422 1 93.06 210 GLN B O 1
ATOM 4022 N N . PHE B 1 211 ? 23.719 24.859 6.516 1 93.06 211 PHE B N 1
ATOM 4023 C CA . PHE B 1 211 ? 22.938 23.656 6.316 1 93.06 211 PHE B CA 1
ATOM 4024 C C . PHE B 1 211 ? 23.156 22.672 7.457 1 93.06 211 PHE B C 1
ATOM 4026 O O . PHE B 1 211 ? 22.188 22.172 8.055 1 93.06 211 PHE B O 1
ATOM 4033 N N . TRP B 1 212 ? 24.359 22.422 7.848 1 93.44 212 TRP B N 1
ATOM 4034 C CA . TRP B 1 212 ? 24.703 21.375 8.805 1 93.44 212 TRP B CA 1
ATOM 4035 C C . TRP B 1 212 ? 24.422 21.828 10.234 1 93.44 212 TRP B C 1
ATOM 4037 O O . TRP B 1 212 ? 24.062 21.016 11.094 1 93.44 212 TRP B O 1
ATOM 4047 N N . LYS B 1 213 ? 24.453 23.156 10.5 1 91.88 213 LYS B N 1
ATOM 4048 C CA . LYS B 1 213 ? 24.359 23.625 11.883 1 91.88 213 LYS B CA 1
ATOM 4049 C C . LYS B 1 213 ? 22.984 24.188 12.188 1 91.88 213 LYS B C 1
ATOM 4051 O O . LYS B 1 213 ? 22.562 24.234 13.352 1 91.88 213 LYS B O 1
ATOM 4056 N N . VAL B 1 214 ? 22.266 24.594 11.203 1 92.56 214 VAL B N 1
ATOM 4057 C CA . VAL B 1 214 ? 20.984 25.234 11.453 1 92.56 214 VAL B CA 1
ATOM 4058 C C . VAL B 1 214 ? 19.859 24.438 10.789 1 92.56 214 VAL B C 1
ATOM 4060 O O . VAL B 1 214 ? 19.047 23.828 11.477 1 92.56 214 VAL B O 1
ATOM 4063 N N . THR B 1 215 ? 19.922 24.266 9.5 1 93.19 215 THR B N 1
ATOM 4064 C CA . THR B 1 215 ? 18.828 23.688 8.727 1 93.19 215 THR B CA 1
ATOM 4065 C C . THR B 1 215 ? 18.609 22.219 9.094 1 93.19 215 THR B C 1
ATOM 4067 O O . THR B 1 215 ? 17.5 21.812 9.445 1 93.19 215 THR B O 1
ATOM 4070 N N . LEU B 1 216 ? 19.672 21.406 9.031 1 94.19 216 LEU B N 1
ATOM 4071 C CA . LEU B 1 216 ? 19.578 19.969 9.234 1 94.19 216 LEU B CA 1
ATOM 4072 C C . LEU B 1 216 ? 19.062 19.641 10.641 1 94.19 216 LEU B C 1
ATOM 4074 O O . LEU B 1 216 ? 18.156 18.828 10.805 1 94.19 216 LEU B O 1
ATOM 4078 N N . PRO B 1 217 ? 19.578 20.344 11.641 1 92.88 217 PRO B N 1
ATOM 4079 C CA . PRO B 1 217 ? 19.047 20.109 12.984 1 92.88 217 PRO B CA 1
ATOM 4080 C C . PRO B 1 217 ? 17.594 20.531 13.117 1 92.88 217 PRO B C 1
ATOM 4082 O O . PRO B 1 217 ? 16.812 19.875 13.82 1 92.88 217 PRO B O 1
ATOM 4085 N N . MET B 1 218 ? 17.188 21.578 12.477 1 92.88 218 MET B N 1
ATOM 4086 C CA . MET B 1 218 ? 15.828 22.094 12.625 1 92.88 218 MET B CA 1
ATOM 4087 C C . MET B 1 218 ? 14.82 21.188 11.93 1 92.88 218 MET B C 1
ATOM 4089 O O . MET B 1 218 ? 13.656 21.109 12.344 1 92.88 218 MET B O 1
ATOM 4093 N N . ILE B 1 219 ? 15.273 20.406 10.938 1 95.38 219 ILE B N 1
ATOM 4094 C CA . ILE B 1 219 ? 14.336 19.531 10.234 1 95.38 219 ILE B CA 1
ATOM 4095 C C . ILE B 1 219 ? 14.492 18.109 10.734 1 95.38 219 ILE B C 1
ATOM 4097 O O . ILE B 1 219 ? 13.898 17.172 10.164 1 95.38 219 ILE B O 1
ATOM 4101 N N . SER B 1 220 ? 15.25 17.859 11.766 1 94.56 220 SER B N 1
ATOM 4102 C CA . SER B 1 220 ? 15.555 16.531 12.281 1 94.56 220 SER B CA 1
ATOM 4103 C C . SER B 1 220 ? 14.289 15.812 12.727 1 94.56 220 SER B C 1
ATOM 4105 O O . SER B 1 220 ? 14.195 14.586 12.602 1 94.56 220 SER B O 1
ATOM 4107 N N . PRO B 1 221 ? 13.305 16.469 13.219 1 92.75 221 PRO B N 1
ATOM 4108 C CA . PRO B 1 221 ? 12.07 15.734 13.539 1 92.75 221 PRO B CA 1
ATOM 4109 C C . PRO B 1 221 ? 11.406 15.125 12.312 1 92.75 221 PRO B C 1
ATOM 4111 O O . PRO B 1 221 ? 10.898 14 12.367 1 92.75 221 PRO B O 1
ATOM 4114 N N . THR B 1 222 ? 11.438 15.898 11.281 1 94.81 222 THR B N 1
ATOM 4115 C CA . THR B 1 222 ? 10.883 15.391 10.023 1 94.81 222 THR B CA 1
ATOM 4116 C C . THR B 1 222 ? 11.711 14.227 9.508 1 94.81 222 THR B C 1
ATOM 4118 O O . THR B 1 222 ? 11.164 13.219 9.047 1 94.81 222 THR B O 1
ATOM 4121 N N . THR B 1 223 ? 13.023 14.352 9.586 1 95.88 223 THR B N 1
ATOM 4122 C CA . THR B 1 223 ? 13.906 13.273 9.156 1 95.88 223 THR B CA 1
ATOM 4123 C C . THR B 1 223 ? 13.633 12.008 9.961 1 95.88 223 THR B C 1
ATOM 4125 O O . THR B 1 223 ? 13.562 10.906 9.398 1 95.88 223 THR B O 1
ATOM 4128 N N . PHE B 1 224 ? 13.469 12.172 11.172 1 92.94 224 PHE B N 1
ATOM 4129 C CA . PHE B 1 224 ? 13.195 11.031 12.039 1 92.94 224 PHE B CA 1
ATOM 4130 C C . PHE B 1 224 ? 11.883 10.359 11.648 1 92.94 224 PHE B C 1
ATOM 4132 O O . PHE B 1 224 ? 11.812 9.133 11.555 1 92.94 224 PHE B O 1
ATOM 4139 N N . PHE B 1 225 ? 10.898 11.18 11.508 1 91.5 225 PHE B N 1
ATOM 4140 C CA . PHE B 1 225 ? 9.602 10.672 11.078 1 91.5 225 PHE B CA 1
ATOM 4141 C C . PHE B 1 225 ? 9.727 9.883 9.781 1 91.5 225 PHE B C 1
ATOM 4143 O O . PHE B 1 225 ? 9.195 8.781 9.664 1 91.5 225 PHE B O 1
ATOM 4150 N N . LEU B 1 226 ? 10.461 10.383 8.828 1 95.69 226 LEU B N 1
ATOM 4151 C CA . LEU B 1 226 ? 10.602 9.766 7.52 1 95.69 226 LEU B CA 1
ATOM 4152 C C . LEU B 1 226 ? 11.414 8.477 7.613 1 95.69 226 LEU B C 1
ATOM 4154 O O . LEU B 1 226 ? 11.125 7.5 6.914 1 95.69 226 LEU B O 1
ATOM 4158 N N . VAL B 1 227 ? 12.406 8.492 8.469 1 95.31 227 VAL B N 1
ATOM 4159 C CA . VAL B 1 227 ? 13.234 7.305 8.633 1 95.31 227 VAL B CA 1
ATOM 4160 C C . VAL B 1 227 ? 12.398 6.172 9.227 1 95.31 227 VAL B C 1
ATOM 4162 O O . VAL B 1 227 ? 12.453 5.035 8.75 1 95.31 227 VAL B O 1
ATOM 4165 N N . ILE B 1 228 ? 11.617 6.469 10.203 1 91.81 228 ILE B N 1
ATOM 4166 C CA . ILE B 1 228 ? 10.797 5.453 10.852 1 91.81 228 ILE B CA 1
ATOM 4167 C C . ILE B 1 228 ? 9.766 4.91 9.867 1 91.81 228 ILE B C 1
ATOM 4169 O O . ILE B 1 228 ? 9.633 3.695 9.703 1 91.81 228 ILE B O 1
ATOM 4173 N N . MET B 1 229 ? 9.109 5.801 9.227 1 91.44 229 MET B N 1
ATOM 4174 C CA . MET B 1 229 ? 8.055 5.402 8.305 1 91.44 229 MET B CA 1
ATOM 4175 C C . MET B 1 229 ? 8.625 4.605 7.137 1 91.44 229 MET B C 1
ATOM 4177 O O . MET B 1 229 ? 8.039 3.602 6.723 1 91.44 229 MET B O 1
ATOM 4181 N N . SER B 1 230 ? 9.75 5.012 6.617 1 95.81 230 SER B N 1
ATOM 4182 C CA . SER B 1 230 ? 10.383 4.32 5.5 1 95.81 230 SER B CA 1
ATOM 4183 C C . SER B 1 230 ? 10.914 2.953 5.922 1 95.81 230 SER B C 1
ATOM 4185 O O . SER B 1 230 ? 10.844 1.991 5.156 1 95.81 230 SER B O 1
ATOM 4187 N N . SER B 1 231 ? 11.422 2.906 7.117 1 94.94 231 SER B N 1
ATOM 4188 C CA . SER B 1 231 ? 11.93 1.638 7.629 1 94.94 231 SER B CA 1
ATOM 4189 C C . SER B 1 231 ? 10.805 0.625 7.812 1 94.94 231 SER B C 1
ATOM 4191 O O . SER B 1 231 ? 10.938 -0.536 7.422 1 94.94 231 SER B O 1
ATOM 4193 N N . ILE B 1 232 ? 9.758 1.047 8.383 1 91.25 232 ILE B N 1
ATOM 4194 C CA . ILE B 1 232 ? 8.609 0.164 8.586 1 91.25 232 ILE B CA 1
ATOM 4195 C C . ILE B 1 232 ? 8.078 -0.307 7.234 1 91.25 232 ILE B C 1
ATOM 4197 O O . ILE B 1 232 ? 7.812 -1.497 7.047 1 91.25 232 ILE B O 1
ATOM 4201 N N . SER B 1 233 ? 7.996 0.607 6.312 1 92.88 233 SER B N 1
ATOM 4202 C CA . SER B 1 233 ? 7.512 0.277 4.977 1 92.88 233 SER B CA 1
ATOM 4203 C C . SER B 1 233 ? 8.422 -0.733 4.289 1 92.88 233 SER B C 1
ATOM 4205 O O . SER B 1 233 ? 7.953 -1.612 3.564 1 92.88 233 SER B O 1
ATOM 4207 N N . SER B 1 234 ? 9.68 -0.584 4.5 1 96.31 234 SER B N 1
ATOM 4208 C CA . SER B 1 234 ? 10.633 -1.487 3.869 1 96.31 234 SER B CA 1
ATOM 4209 C C . SER B 1 234 ? 10.484 -2.91 4.398 1 96.31 234 SER B C 1
ATOM 4211 O O . SER B 1 234 ? 10.656 -3.877 3.654 1 96.31 234 SER B O 1
ATOM 4213 N N . LEU B 1 235 ? 10.164 -3.051 5.648 1 95.06 235 LEU B N 1
ATOM 4214 C CA . LEU B 1 235 ? 9.984 -4.371 6.246 1 95.06 235 LEU B CA 1
ATOM 4215 C C . LEU B 1 235 ? 8.719 -5.035 5.727 1 95.06 235 LEU B C 1
ATOM 4217 O O . LEU B 1 235 ? 8.57 -6.254 5.812 1 95.06 235 LEU B O 1
ATOM 4221 N N . GLN B 1 236 ? 7.855 -4.219 5.152 1 93.69 236 GLN B N 1
ATOM 4222 C CA . GLN B 1 236 ? 6.562 -4.719 4.703 1 93.69 236 GLN B CA 1
ATOM 4223 C C . GLN B 1 236 ? 6.504 -4.805 3.18 1 93.69 236 GLN B C 1
ATOM 4225 O O . GLN B 1 236 ? 5.422 -4.922 2.6 1 93.69 236 GLN B O 1
ATOM 4230 N N . ALA B 1 237 ? 7.637 -4.707 2.566 1 95.25 237 ALA B N 1
ATOM 4231 C CA . ALA B 1 237 ? 7.688 -4.734 1.106 1 95.25 237 ALA B CA 1
ATOM 4232 C C . ALA B 1 237 ? 7.32 -6.113 0.57 1 95.25 237 ALA B C 1
ATOM 4234 O O . ALA B 1 237 ? 7.82 -7.129 1.06 1 95.25 237 ALA B O 1
ATOM 4235 N N . TYR B 1 238 ? 6.434 -6.133 -0.426 1 96.5 238 TYR B N 1
ATOM 4236 C CA . TYR B 1 238 ? 5.973 -7.387 -1.006 1 96.5 238 TYR B CA 1
ATOM 4237 C C . TYR B 1 238 ? 5.773 -7.254 -2.512 1 96.5 238 TYR B C 1
ATOM 4239 O O . TYR B 1 238 ? 6.312 -8.047 -3.289 1 96.5 238 TYR B O 1
ATOM 4247 N N . ASP B 1 239 ? 5.082 -6.219 -3.018 1 95.25 239 ASP B N 1
ATOM 4248 C CA . ASP B 1 239 ? 4.625 -6.086 -4.395 1 95.25 239 ASP B CA 1
ATOM 4249 C C . ASP B 1 239 ? 5.805 -6.066 -5.367 1 95.25 239 ASP B C 1
ATOM 4251 O O . ASP B 1 239 ? 5.801 -6.785 -6.367 1 95.25 239 ASP B O 1
ATOM 4255 N N . GLN B 1 240 ? 6.77 -5.242 -5.031 1 96.19 240 GLN B N 1
ATOM 4256 C CA . GLN B 1 240 ? 7.887 -5.094 -5.957 1 96.19 240 GLN B CA 1
ATOM 4257 C C . GLN B 1 240 ? 8.719 -6.375 -6.02 1 96.19 240 GLN B C 1
ATOM 4259 O O . GLN B 1 240 ? 9.242 -6.727 -7.078 1 96.19 240 GLN B O 1
ATOM 4264 N N . ILE B 1 241 ? 8.812 -7.109 -4.906 1 97.44 241 ILE B N 1
ATOM 4265 C CA . ILE B 1 241 ? 9.547 -8.367 -4.891 1 97.44 241 ILE B CA 1
ATOM 4266 C C . ILE B 1 241 ? 8.75 -9.438 -5.637 1 97.44 241 ILE B C 1
ATOM 4268 O O . ILE B 1 241 ? 9.305 -10.164 -6.465 1 97.44 241 ILE B O 1
ATOM 4272 N N . GLN B 1 242 ? 7.477 -9.516 -5.391 1 95.38 242 GLN B N 1
ATOM 4273 C CA . GLN B 1 242 ? 6.609 -10.5 -6.039 1 95.38 242 GLN B CA 1
ATOM 4274 C C . GLN B 1 242 ? 6.582 -10.297 -7.551 1 95.38 242 GLN B C 1
ATOM 4276 O O . GLN B 1 242 ? 6.684 -11.258 -8.312 1 95.38 242 GLN B O 1
ATOM 4281 N N . VAL B 1 243 ? 6.52 -9.094 -8.016 1 94.94 243 VAL B N 1
ATOM 4282 C CA . VAL B 1 243 ? 6.297 -8.805 -9.43 1 94.94 243 VAL B CA 1
ATOM 4283 C C . VAL B 1 243 ? 7.629 -8.844 -10.18 1 94.94 243 VAL B C 1
ATOM 4285 O O . VAL B 1 243 ? 7.715 -9.422 -11.266 1 94.94 243 VAL B O 1
ATOM 4288 N N . LEU B 1 244 ? 8.711 -8.383 -9.594 1 96.19 244 LEU B N 1
ATOM 4289 C CA . LEU B 1 244 ? 9.961 -8.211 -10.336 1 96.19 244 LEU B CA 1
ATOM 4290 C C . LEU B 1 244 ? 10.812 -9.469 -10.273 1 96.19 244 LEU B C 1
ATOM 4292 O O . LEU B 1 244 ? 11.477 -9.82 -11.242 1 96.19 244 LEU B O 1
ATOM 4296 N N . THR B 1 245 ? 10.75 -10.156 -9.047 1 97 245 THR B N 1
ATOM 4297 C CA . THR B 1 245 ? 11.789 -11.172 -8.906 1 97 245 THR B CA 1
ATOM 4298 C C . THR B 1 245 ? 11.211 -12.453 -8.305 1 97 245 THR B C 1
ATOM 4300 O O . THR B 1 245 ? 11.844 -13.508 -8.352 1 97 245 THR B O 1
ATOM 4303 N N . GLN B 1 246 ? 10.055 -12.32 -7.684 1 95 246 GLN B N 1
ATOM 4304 C CA . GLN B 1 246 ? 9.469 -13.43 -6.945 1 95 246 GLN B CA 1
ATOM 4305 C C . GLN B 1 246 ? 10.461 -14.016 -5.953 1 95 246 GLN B C 1
ATOM 4307 O O . GLN B 1 246 ? 10.578 -15.242 -5.832 1 95 246 GLN B O 1
ATOM 4312 N N . GLY B 1 247 ? 11.273 -13.156 -5.395 1 95.25 247 GLY B N 1
ATOM 4313 C CA . GLY B 1 247 ? 12.242 -13.531 -4.379 1 95.25 247 GLY B CA 1
ATOM 4314 C C . GLY B 1 247 ? 13.562 -14 -4.957 1 95.25 247 GLY B C 1
ATOM 4315 O O . GLY B 1 247 ? 14.523 -14.227 -4.219 1 95.25 247 GLY B O 1
ATOM 4316 N N . GLY B 1 248 ? 13.625 -14.109 -6.277 1 95.06 248 GLY B N 1
ATOM 4317 C CA . GLY B 1 248 ? 14.797 -14.68 -6.914 1 95.06 248 GLY B CA 1
ATOM 4318 C C . GLY B 1 248 ? 15.656 -13.648 -7.613 1 95.06 248 GLY B C 1
ATOM 4319 O O . GLY B 1 248 ? 15.484 -12.445 -7.402 1 95.06 248 GLY B O 1
ATOM 4320 N N . PRO B 1 249 ? 16.609 -14.195 -8.375 1 95.69 249 PRO B N 1
ATOM 4321 C CA . PRO B 1 249 ? 17.016 -15.602 -8.492 1 95.69 249 PRO B CA 1
ATOM 4322 C C . PRO B 1 249 ? 17.688 -16.125 -7.227 1 95.69 249 PRO B C 1
ATOM 4324 O O . PRO B 1 249 ? 18.328 -15.375 -6.496 1 95.69 249 PRO B O 1
ATOM 4327 N N . ALA B 1 250 ? 17.531 -17.422 -6.926 1 94.94 250 ALA B N 1
ATOM 4328 C CA . ALA B 1 250 ? 18.188 -18.141 -5.828 1 94.94 250 ALA B CA 1
ATOM 4329 C C . ALA B 1 250 ? 17.891 -17.453 -4.492 1 94.94 250 ALA B C 1
ATOM 4331 O O . ALA B 1 250 ? 18.781 -17.375 -3.631 1 94.94 250 ALA B O 1
ATOM 4332 N N . GLY B 1 251 ? 16.781 -16.781 -4.414 1 95.69 251 GLY B N 1
ATOM 4333 C CA . GLY B 1 251 ? 16.359 -16.172 -3.156 1 95.69 251 GLY B CA 1
ATOM 4334 C C . GLY B 1 251 ? 17.078 -14.883 -2.844 1 95.69 251 GLY B C 1
ATOM 4335 O O . GLY B 1 251 ? 17.062 -14.406 -1.707 1 95.69 251 GLY B O 1
ATOM 4336 N N . SER B 1 252 ? 17.672 -14.258 -3.848 1 97.25 252 SER B N 1
ATOM 4337 C CA . SER B 1 252 ? 18.562 -13.117 -3.646 1 97.25 252 SER B CA 1
ATOM 4338 C C . SER B 1 252 ? 17.781 -11.867 -3.258 1 97.25 252 SER B C 1
ATOM 4340 O O . SER B 1 252 ? 18.359 -10.883 -2.807 1 97.25 252 SER B O 1
ATOM 4342 N N . THR B 1 253 ? 16.453 -11.93 -3.385 1 98.19 253 THR B N 1
ATOM 4343 C CA . THR B 1 253 ? 15.641 -10.766 -3.023 1 98.19 253 THR B CA 1
ATOM 4344 C C . THR B 1 253 ? 14.555 -11.156 -2.021 1 98.19 253 THR B C 1
ATOM 4346 O O . THR B 1 253 ? 13.633 -10.375 -1.768 1 98.19 253 THR B O 1
ATOM 4349 N N . ARG B 1 254 ? 14.68 -12.32 -1.442 1 97.44 254 ARG B N 1
ATOM 4350 C CA . ARG B 1 254 ? 13.68 -12.812 -0.5 1 97.44 254 ARG B CA 1
ATOM 4351 C C . ARG B 1 254 ? 13.797 -12.102 0.843 1 97.44 254 ARG B C 1
ATOM 4353 O O . ARG B 1 254 ? 14.766 -12.305 1.579 1 97.44 254 ARG B O 1
ATOM 4360 N N . THR B 1 255 ? 12.836 -11.273 1.104 1 97.88 255 THR B N 1
ATOM 4361 C CA . THR B 1 255 ? 12.773 -10.57 2.383 1 97.88 255 THR B CA 1
ATOM 4362 C C . THR B 1 255 ? 11.805 -11.266 3.334 1 97.88 255 THR B C 1
ATOM 4364 O O . THR B 1 255 ? 11.117 -12.211 2.947 1 97.88 255 THR B O 1
ATOM 4367 N N . LEU B 1 256 ? 11.734 -10.82 4.516 1 96.69 256 LEU B N 1
ATOM 4368 C CA . LEU B 1 256 ? 11.016 -11.5 5.586 1 96.69 256 LEU B CA 1
ATOM 4369 C C . LEU B 1 256 ? 9.531 -11.617 5.246 1 96.69 256 LEU B C 1
ATOM 4371 O O . LEU B 1 256 ? 8.953 -12.703 5.348 1 96.69 256 LEU B O 1
ATOM 4375 N N . LEU B 1 257 ? 8.914 -10.547 4.84 1 96.12 257 LEU B N 1
ATOM 4376 C CA . LEU B 1 257 ? 7.484 -10.617 4.551 1 96.12 257 LEU B CA 1
ATOM 4377 C C . LEU B 1 257 ? 7.215 -11.516 3.348 1 96.12 257 LEU B C 1
ATOM 4379 O O . LEU B 1 257 ? 6.246 -12.273 3.344 1 96.12 257 LEU B O 1
ATOM 4383 N N . TYR B 1 258 ? 8.07 -11.406 2.367 1 96.75 258 TYR B N 1
ATOM 4384 C CA . TYR B 1 258 ? 7.902 -12.273 1.207 1 96.75 258 TYR B CA 1
ATOM 4385 C C . TYR B 1 258 ? 8.109 -13.742 1.586 1 96.75 258 TYR B C 1
ATOM 4387 O O . TYR B 1 258 ? 7.402 -14.617 1.088 1 96.75 258 TYR B O 1
ATOM 4395 N N . TYR B 1 259 ? 9.109 -13.961 2.441 1 96.06 259 TYR B N 1
ATOM 4396 C CA . TYR B 1 259 ? 9.359 -15.312 2.938 1 96.06 259 TYR B CA 1
ATOM 4397 C C . TYR B 1 259 ? 8.156 -15.836 3.717 1 96.06 259 TYR B C 1
ATOM 4399 O O . TYR B 1 259 ? 7.805 -17.016 3.605 1 96.06 259 TYR B O 1
ATOM 4407 N N . TYR B 1 260 ? 7.523 -15.039 4.535 1 94.31 260 TYR B N 1
ATOM 4408 C CA . TYR B 1 260 ? 6.293 -15.375 5.246 1 94.31 260 TYR B CA 1
ATOM 4409 C C . TYR B 1 260 ? 5.219 -15.852 4.277 1 94.31 260 TYR B C 1
ATOM 4411 O O . TYR B 1 260 ? 4.617 -16.906 4.48 1 94.31 260 TYR B O 1
ATOM 4419 N N . TYR B 1 261 ? 5.066 -15.148 3.199 1 93.5 261 TYR B N 1
ATOM 4420 C CA . TYR B 1 261 ? 4.09 -15.492 2.172 1 93.5 261 TYR B CA 1
ATOM 4421 C C . TYR B 1 261 ? 4.434 -16.812 1.508 1 93.5 261 TYR B C 1
ATOM 4423 O O . TYR B 1 261 ? 3.559 -17.656 1.295 1 93.5 261 TYR B O 1
ATOM 4431 N N . GLN B 1 262 ? 5.652 -17 1.201 1 93.62 262 GLN B N 1
ATOM 4432 C CA . GLN B 1 262 ? 6.09 -18.219 0.54 1 93.62 262 GLN B CA 1
ATOM 4433 C C . GLN B 1 262 ? 5.863 -19.438 1.432 1 93.62 262 GLN B C 1
ATOM 4435 O O . GLN B 1 262 ? 5.383 -20.469 0.967 1 93.62 262 GLN B O 1
ATOM 4440 N N . GLU B 1 263 ? 6.227 -19.328 2.684 1 90.44 263 GLU B N 1
ATOM 4441 C CA . GLU B 1 263 ? 6.035 -20.438 3.615 1 90.44 263 GLU B CA 1
ATOM 4442 C C . GLU B 1 263 ? 4.555 -20.781 3.766 1 90.44 263 GLU B C 1
ATOM 4444 O O . GLU B 1 263 ? 4.195 -21.953 3.893 1 90.44 263 GLU B O 1
ATOM 4449 N N . ALA B 1 264 ? 3.736 -19.781 3.695 1 87.19 264 ALA B N 1
ATOM 4450 C CA . ALA B 1 264 ? 2.305 -19.984 3.904 1 87.19 264 ALA B CA 1
ATOM 4451 C C . ALA B 1 264 ? 1.651 -20.594 2.668 1 87.19 264 ALA B C 1
ATOM 4453 O O . ALA B 1 264 ? 0.801 -21.469 2.781 1 87.19 264 ALA B O 1
ATOM 4454 N N . PHE B 1 265 ? 2.088 -20.203 1.427 1 86.81 265 PHE B N 1
ATOM 4455 C CA . PHE B 1 265 ? 1.266 -20.516 0.266 1 86.81 265 PHE B CA 1
ATOM 4456 C C . PHE B 1 265 ? 2.053 -21.344 -0.75 1 86.81 265 PHE B C 1
ATOM 4458 O O . PHE B 1 265 ? 1.484 -21.859 -1.71 1 86.81 265 PHE B O 1
ATOM 4465 N N . ARG B 1 266 ? 3.277 -21.406 -0.591 1 83.75 266 ARG B N 1
ATOM 4466 C CA . ARG B 1 266 ? 4.051 -22.266 -1.48 1 83.75 266 ARG B CA 1
ATOM 4467 C C . ARG B 1 266 ? 4.469 -23.562 -0.772 1 83.75 266 ARG B C 1
ATOM 4469 O O . ARG B 1 266 ? 4.277 -24.656 -1.3 1 83.75 266 ARG B O 1
ATOM 4476 N N . ASN B 1 267 ? 4.91 -23.359 0.464 1 84.12 267 ASN B N 1
ATOM 4477 C CA . ASN B 1 267 ? 5.371 -24.516 1.212 1 84.12 267 ASN B CA 1
ATOM 4478 C C . ASN B 1 267 ? 4.281 -25.062 2.127 1 84.12 267 ASN B C 1
ATOM 4480 O O . ASN B 1 267 ? 4.391 -26.188 2.631 1 84.12 267 ASN B O 1
ATOM 4484 N N . PHE B 1 268 ? 3.287 -24.312 2.34 1 82.88 268 PHE B N 1
ATOM 4485 C CA . PHE B 1 268 ? 2.137 -24.703 3.15 1 82.88 268 PHE B CA 1
ATOM 4486 C C . PHE B 1 268 ? 2.572 -25.109 4.551 1 82.88 268 PHE B C 1
ATOM 4488 O O . PHE B 1 268 ? 2.082 -26.109 5.09 1 82.88 268 PHE B O 1
ATOM 4495 N N . GLU B 1 269 ? 3.607 -24.469 5.004 1 85.88 269 GLU B N 1
ATOM 4496 C CA . GLU B 1 269 ? 4.07 -24.641 6.379 1 85.88 269 GLU B CA 1
ATOM 4497 C C . GLU B 1 269 ? 3.594 -23.484 7.258 1 85.88 269 GLU B C 1
ATOM 4499 O O . GLU B 1 269 ? 4.375 -22.594 7.609 1 85.88 269 GLU B O 1
ATOM 4504 N N . THR B 1 270 ? 2.414 -23.641 7.691 1 85.62 270 THR B N 1
ATOM 4505 C CA . THR B 1 270 ? 1.763 -22.547 8.398 1 85.62 270 THR B CA 1
ATOM 4506 C C . THR B 1 270 ? 2.441 -22.297 9.742 1 85.62 270 THR B C 1
ATOM 4508 O O . THR B 1 270 ? 2.525 -21.156 10.195 1 85.62 270 THR B O 1
ATOM 4511 N N . GLY B 1 271 ? 2.859 -23.328 10.391 1 86.38 271 GLY B N 1
ATOM 4512 C CA . GLY B 1 271 ? 3.611 -23.141 11.625 1 86.38 271 GLY B CA 1
ATOM 4513 C C . GLY B 1 271 ? 4.875 -22.328 11.43 1 86.38 271 GLY B C 1
ATOM 4514 O O . GLY B 1 271 ? 5.121 -21.375 12.164 1 86.38 271 GLY B O 1
ATOM 4515 N N . LYS B 1 272 ? 5.582 -22.703 10.383 1 88.19 272 LYS B N 1
ATOM 4516 C CA . LYS B 1 272 ? 6.809 -21.984 10.07 1 88.19 272 LYS B CA 1
ATOM 4517 C C . LYS B 1 272 ? 6.5 -20.547 9.625 1 88.19 272 LYS B C 1
ATOM 4519 O O . LYS B 1 272 ? 7.203 -19.609 10.008 1 88.19 272 LYS B O 1
ATOM 4524 N N . ALA B 1 273 ? 5.484 -20.438 8.828 1 91.62 273 ALA B N 1
ATOM 4525 C CA . ALA B 1 273 ? 5.059 -19.109 8.406 1 91.62 273 ALA B CA 1
ATOM 4526 C C . ALA B 1 273 ? 4.723 -18.219 9.609 1 91.62 273 ALA B C 1
ATOM 4528 O O . ALA B 1 273 ? 5.117 -17.062 9.664 1 91.62 273 ALA B O 1
ATOM 4529 N N . SER B 1 274 ? 4.059 -18.812 10.555 1 91.31 274 SER B N 1
ATOM 4530 C CA . SER B 1 274 ? 3.695 -18.078 11.758 1 91.31 274 SER B CA 1
ATOM 4531 C C . SER B 1 274 ? 4.93 -17.672 12.555 1 91.31 274 SER B C 1
ATOM 4533 O O . SER B 1 274 ? 4.98 -16.578 13.125 1 91.31 274 SER B O 1
ATOM 4535 N N . ALA B 1 275 ? 5.848 -18.531 12.617 1 91.62 275 ALA B N 1
ATOM 4536 C CA . ALA B 1 275 ? 7.105 -18.203 13.281 1 91.62 275 ALA B CA 1
ATOM 4537 C C . ALA B 1 275 ? 7.801 -17.031 12.586 1 91.62 275 ALA B C 1
ATOM 4539 O O . ALA B 1 275 ? 8.328 -16.141 13.242 1 91.62 275 ALA B O 1
ATOM 4540 N N . VAL B 1 276 ? 7.828 -17.016 11.25 1 93.56 276 VAL B N 1
ATOM 4541 C CA . VAL B 1 276 ? 8.406 -15.922 10.477 1 93.56 276 VAL B CA 1
ATOM 4542 C C . VAL B 1 276 ? 7.68 -14.617 10.789 1 93.56 276 VAL B C 1
ATOM 4544 O O . VAL B 1 276 ? 8.312 -13.57 10.953 1 93.56 276 VAL B O 1
ATOM 4547 N N . ALA B 1 277 ? 6.379 -14.695 10.898 1 92.56 277 ALA B N 1
ATOM 4548 C CA . ALA B 1 277 ? 5.566 -13.523 11.219 1 92.56 277 ALA B CA 1
ATOM 4549 C C . ALA B 1 277 ? 5.938 -12.953 12.586 1 92.56 277 ALA B C 1
ATOM 4551 O O . ALA B 1 277 ? 6.016 -11.734 12.758 1 92.56 277 ALA B O 1
ATOM 4552 N N . VAL B 1 278 ? 6.148 -13.797 13.516 1 90.94 278 VAL B N 1
ATOM 4553 C CA . VAL B 1 278 ? 6.523 -13.359 14.859 1 90.94 278 VAL B CA 1
ATOM 4554 C C . VAL B 1 278 ? 7.875 -12.648 14.812 1 90.94 278 VAL B C 1
ATOM 4556 O O . VAL B 1 278 ? 8.047 -11.586 15.414 1 90.94 278 VAL B O 1
ATOM 4559 N N . VAL B 1 279 ? 8.797 -13.211 14.086 1 92.69 279 VAL B N 1
ATOM 4560 C CA . VAL B 1 279 ? 10.117 -12.602 13.938 1 92.69 279 VAL B CA 1
ATOM 4561 C C . VAL B 1 279 ? 9.984 -11.234 13.273 1 92.69 279 VAL B C 1
ATOM 4563 O O . VAL B 1 279 ? 10.625 -10.266 13.703 1 92.69 279 VAL B O 1
ATOM 4566 N N . LEU B 1 280 ? 9.172 -11.188 12.242 1 92.5 280 LEU B N 1
ATOM 4567 C CA . LEU B 1 280 ? 8.938 -9.938 11.523 1 92.5 280 LEU B CA 1
ATOM 4568 C C . LEU B 1 280 ? 8.383 -8.867 12.461 1 92.5 280 LEU B C 1
ATOM 4570 O O . LEU B 1 280 ? 8.859 -7.727 12.461 1 92.5 280 LEU B O 1
ATOM 4574 N N . VAL B 1 281 ? 7.445 -9.203 13.273 1 88.94 281 VAL B N 1
ATOM 4575 C CA . VAL B 1 281 ? 6.832 -8.266 14.211 1 88.94 281 VAL B CA 1
ATOM 4576 C C . VAL B 1 281 ? 7.863 -7.816 15.242 1 88.94 281 VAL B C 1
ATOM 4578 O O . VAL B 1 281 ? 7.969 -6.629 15.555 1 88.94 281 VAL B O 1
ATOM 4581 N N . LEU B 1 282 ? 8.602 -8.742 15.758 1 90.56 282 LEU B N 1
ATOM 4582 C CA . LEU B 1 282 ? 9.617 -8.438 16.766 1 90.56 282 LEU B CA 1
ATOM 4583 C C . LEU B 1 282 ? 10.664 -7.48 16.219 1 90.56 282 LEU B C 1
ATOM 4585 O O . LEU B 1 282 ? 11.023 -6.5 16.875 1 90.56 282 LEU B O 1
ATOM 4589 N N . ILE B 1 283 ? 11.125 -7.727 15 1 93 283 ILE B N 1
ATOM 4590 C CA . ILE B 1 283 ? 12.133 -6.879 14.375 1 93 283 ILE B CA 1
ATOM 4591 C C . ILE B 1 283 ? 11.555 -5.484 14.141 1 93 283 ILE B C 1
ATOM 4593 O O . ILE B 1 283 ? 12.234 -4.477 14.352 1 93 283 ILE B O 1
ATOM 4597 N N . THR B 1 284 ? 10.336 -5.469 13.727 1 89.94 284 THR B N 1
ATOM 4598 C CA . THR B 1 284 ? 9.688 -4.188 13.477 1 89.94 284 THR B CA 1
ATOM 4599 C C . THR B 1 284 ? 9.57 -3.383 14.773 1 89.94 284 THR B C 1
ATOM 4601 O O . THR B 1 284 ? 9.875 -2.188 14.789 1 89.94 284 THR B O 1
ATOM 4604 N N . VAL B 1 285 ? 9.219 -3.998 15.859 1 87.81 285 VAL B N 1
ATOM 4605 C CA . VAL B 1 285 ? 9.047 -3.338 17.141 1 87.81 285 VAL B CA 1
ATOM 4606 C C . VAL B 1 285 ? 10.406 -2.867 17.672 1 87.81 285 VAL B C 1
ATOM 4608 O O . VAL B 1 285 ? 10.539 -1.725 18.109 1 87.81 285 VAL B O 1
ATOM 4611 N N . VAL B 1 286 ? 11.352 -3.697 17.578 1 91.06 286 VAL B N 1
ATOM 4612 C CA . VAL B 1 286 ? 12.688 -3.375 18.062 1 91.06 286 VAL B CA 1
ATOM 4613 C C . VAL B 1 286 ? 13.273 -2.223 17.266 1 91.06 286 VAL B C 1
ATOM 4615 O O . VAL B 1 286 ? 13.852 -1.29 17.828 1 91.06 286 VAL B O 1
ATOM 4618 N N . LEU B 1 287 ? 13.094 -2.324 15.969 1 90.06 287 LEU B N 1
ATOM 4619 C CA . LEU B 1 287 ? 13.617 -1.268 15.109 1 90.06 287 LEU B CA 1
ATOM 4620 C C . LEU B 1 287 ? 12.906 0.056 15.383 1 90.06 287 LEU B C 1
ATOM 4622 O O . LEU B 1 287 ? 13.555 1.104 15.461 1 90.06 287 LEU B O 1
ATOM 4626 N N . SER B 1 288 ? 11.641 -0.03 15.516 1 85.81 288 SER B N 1
ATOM 4627 C CA . SER B 1 288 ? 10.875 1.175 15.82 1 85.81 288 SER B CA 1
ATOM 4628 C C . SER B 1 288 ? 11.289 1.769 17.156 1 85.81 288 SER B C 1
ATOM 4630 O O . SER B 1 288 ? 11.438 2.986 17.281 1 85.81 288 SER B O 1
ATOM 4632 N N . TRP B 1 289 ? 11.484 0.975 18.094 1 88.56 289 TRP B N 1
ATOM 4633 C CA . TRP B 1 289 ? 11.914 1.402 19.422 1 88.56 289 TRP B CA 1
ATOM 4634 C C . TRP B 1 289 ? 13.312 2.01 19.375 1 88.56 289 TRP B C 1
ATOM 4636 O O . TRP B 1 289 ? 13.555 3.064 19.969 1 88.56 289 TRP B O 1
ATOM 4646 N N . ALA B 1 290 ? 14.188 1.346 18.75 1 89.25 290 ALA B N 1
ATOM 4647 C CA . ALA B 1 290 ? 15.562 1.832 18.609 1 89.25 290 ALA B CA 1
ATOM 4648 C C . ALA B 1 290 ? 15.594 3.195 17.922 1 89.25 290 ALA B C 1
ATOM 4650 O O . ALA B 1 290 ? 16.312 4.102 18.359 1 89.25 290 ALA B O 1
ATOM 4651 N N . GLU B 1 291 ? 14.859 3.27 16.906 1 87.75 291 GLU B N 1
ATOM 4652 C CA . GLU B 1 291 ? 14.805 4.539 16.188 1 87.75 291 GLU B CA 1
ATOM 4653 C C . GLU B 1 291 ? 14.242 5.648 17.062 1 87.75 291 GLU B C 1
ATOM 4655 O O . GLU B 1 291 ? 14.734 6.777 17.047 1 87.75 291 GLU B O 1
ATOM 4660 N N . THR B 1 292 ? 13.273 5.375 17.891 1 85.62 292 THR B N 1
ATOM 4661 C CA . THR B 1 292 ? 12.672 6.359 18.781 1 85.62 292 THR B CA 1
ATOM 4662 C C . THR B 1 292 ? 13.648 6.773 19.875 1 85.62 292 THR B C 1
ATOM 4664 O O . THR B 1 292 ? 13.742 7.957 20.219 1 85.62 292 THR B O 1
ATOM 4667 N N . GLU B 1 293 ? 14.375 5.867 20.359 1 87.44 293 GLU B N 1
ATOM 4668 C CA . GLU B 1 293 ? 15.359 6.168 21.406 1 87.44 293 GLU B CA 1
ATOM 4669 C C . GLU B 1 293 ? 16.484 7.039 20.859 1 87.44 293 GLU B C 1
ATOM 4671 O O . GLU B 1 293 ? 16.953 7.953 21.531 1 87.44 293 GLU B O 1
ATOM 4676 N N . ILE B 1 294 ? 16.844 6.746 19.672 1 85 294 ILE B N 1
ATOM 4677 C CA . ILE B 1 294 ? 17.906 7.52 19.031 1 85 294 ILE B CA 1
ATOM 4678 C C . ILE B 1 294 ? 17.406 8.938 18.75 1 85 294 ILE B C 1
ATOM 4680 O O . ILE B 1 294 ? 18.156 9.898 18.875 1 85 294 ILE B O 1
ATOM 4684 N N . SER B 1 295 ? 16.188 9.008 18.406 1 82.69 295 SER B N 1
ATOM 4685 C CA . SER B 1 295 ? 15.594 10.297 18.078 1 82.69 295 SER B CA 1
ATOM 4686 C C . SER B 1 295 ? 15.539 11.211 19.297 1 82.69 295 SER B C 1
ATOM 4688 O O . SER B 1 295 ? 15.656 12.438 19.156 1 82.69 295 SER B O 1
ATOM 4690 N N . LYS B 1 296 ? 15.344 10.695 20.438 1 82 296 LYS B N 1
ATOM 4691 C CA . LYS B 1 296 ? 15.305 11.484 21.656 1 82 296 LYS B CA 1
ATOM 4692 C C . LYS B 1 296 ? 16.625 12.219 21.891 1 82 296 LYS B C 1
ATOM 4694 O O . LYS B 1 296 ? 16.656 13.289 22.5 1 82 296 LYS B O 1
ATOM 4699 N N . LYS B 1 297 ? 17.578 11.703 21.297 1 78 297 LYS B N 1
ATOM 4700 C CA . LYS B 1 297 ? 18.906 12.273 21.5 1 78 297 LYS B CA 1
ATOM 4701 C C . LYS B 1 297 ? 19.297 13.211 20.359 1 78 297 LYS B C 1
ATOM 4703 O O . LYS B 1 297 ? 20.172 14.062 20.531 1 78 297 LYS B O 1
ATOM 4708 N N . THR B 1 298 ? 18.703 13 19.266 1 73.5 298 THR B N 1
ATOM 4709 C CA . THR B 1 298 ? 19.25 13.672 18.078 1 73.5 298 THR B CA 1
ATOM 4710 C C . THR B 1 298 ? 18.25 14.688 17.531 1 73.5 298 THR B C 1
ATOM 4712 O O . THR B 1 298 ? 18.625 15.57 16.75 1 73.5 298 THR B O 1
ATOM 4715 N N . VAL B 1 299 ? 17.047 14.547 17.922 1 75.38 299 VAL B N 1
ATOM 4716 C CA . VAL B 1 299 ? 16.016 15.391 17.312 1 75.38 299 VAL B CA 1
ATOM 4717 C C . VAL B 1 299 ? 15.867 16.688 18.109 1 75.38 299 VAL B C 1
ATOM 4719 O O . VAL B 1 299 ? 15.828 16.641 19.344 1 75.38 299 VAL B O 1
ATOM 4722 N N . PHE B 1 300 ? 16.078 17.812 17.5 1 69.62 300 PHE B N 1
ATOM 4723 C CA . PHE B 1 300 ? 15.898 19.125 18.109 1 69.62 300 PHE B CA 1
ATOM 4724 C C . PHE B 1 300 ? 14.43 19.547 18.062 1 69.62 300 PHE B C 1
ATOM 4726 O O . PHE B 1 300 ? 13.898 19.844 16.984 1 69.62 300 PHE B O 1
ATOM 4733 N N . TYR B 1 301 ? 13.688 19.266 19.141 1 58.53 301 TYR B N 1
ATOM 4734 C CA . TYR B 1 301 ? 12.297 19.688 19.219 1 58.53 301 TYR B CA 1
ATOM 4735 C C . TYR B 1 301 ? 12.188 21.125 19.703 1 58.53 301 TYR B C 1
ATOM 4737 O O . TYR B 1 301 ? 12.93 21.547 20.594 1 58.53 301 TYR B O 1
ATOM 4745 N N . ASN B 1 302 ? 11.789 22.031 18.688 1 50.41 302 ASN B N 1
ATOM 4746 C CA . ASN B 1 302 ? 11.609 23.391 19.188 1 50.41 302 ASN B CA 1
ATOM 4747 C C . ASN B 1 302 ? 10.5 23.469 20.219 1 50.41 302 ASN B C 1
ATOM 4749 O O . ASN B 1 302 ? 9.562 22.672 20.203 1 50.41 302 ASN B O 1
#

Organism: NCBI:txid1796616

Radius of gyration: 27.29 Å; Cα contacts (8 Å, |Δi|>4): 778; chains: 2; bounding box: 67×95×81 Å

Sequence (604 aa):
MQKEGKRKAKVHYSRKENLTGILFVVPALIPLLIFWVIPVVWSGGLSFTDWDMMSENINFMGLKNFASLLRDPKFGDVLWNTLVFAVGSTVPTIVLGLLVALLMNGARKGTGVYRTVIFAPYITPMVAVSVVWSWIFEPRVGILNYILGLFGLPGSQWTQSSSTAMLSVLIVTVWKGIGWTMIFYMEALRKVPQSLKEAAAIDGANGFQQFWKVTLPMISPTTFFLVIMSSISSLQAYDQIQVLTQGGPAGSTRTLLYYYYQEAFRNFETGKASAVAVVLVLITVVLSWAETEISKKTVFYNMQKEGKRKAKVHYSRKENLTGILFVVPALIPLLIFWVIPVVWSGGLSFTDWDMMSENINFMGLKNFASLLRDPKFGDVLWNTLVFAVGSTVPTIVLGLLVALLMNGARKGTGVYRTVIFAPYITPMVAVSVVWSWIFEPRVGILNYILGLFGLPGSQWTQSSSTAMLSVLIVTVWKGIGWTMIFYMEALRKVPQSLKEAAAIDGANGFQQFWKVTLPMISPTTFFLVIMSSISSLQAYDQIQVLTQGGPAGSTRTLLYYYYQEAFRNFETGKASAVAVVLVLITVVLSWAETEISKKTVFYN

Foldseek 3Di:
DDPPPPPPPPPPPDPVNVVVVVVVCVVVCVCVCVVPVVVLVVLLQLLQWQDLVPDPDTDGNGCVLVVVLVPDVLNVLQAVLLVCLLCLQQVLLLVLLLVVLVVCLPPPPPSVVVLCVQQVLLVDDLLVLLQVLLQLLCQPDHVVQVVCVVVPHHTDNQLNDLVRNSVSLSVSSSSSRSSVSNVLNNVQQVPQDVVQVVVCVVVVDDPVRCCVPGRCQSSLVSSLVSSLVSSLVSLQDDSNCCNNHLCDDVNSNNYLNSVLVCCCPVVSRSSSSSNSVVVSVVVSVVVNVVSVVVCVVRHDDD/DDPPPPPPPPPPPDPVNVVVVVVVCVVVCVCVCVVPVVVLVVLLQLLQWQDLVPDPDTDGNGCVLVVVLVPDVLNVLQAVLLVCLLCLQQVLLLVLLLVVLVVCLPPPPPSVVVLCVQQVLLVDDPLVLLQVLLQLLCQPRHVVQVVCVVVPHHTDNQLNDLVRNSVSLSVSSSSSRSSVSNVLNNVQQVPQDVVQVVVCVVVVDDPVRCCVPGRCQSCLVSSLVSSLVSSLVSLQDDSNCCNNHLCDDVNSNNYLNSVLVCCCPVVSRSSSSSNSVVVSVVVSVVVNVVSVVVCVVRHDDD